Protein AF-A0A0C2G484-F1 (afdb_monomer_lite)

Sequence (551 aa):
MEQRLREIEAIVDGLDDLVSTGRNLVRYDMVQMRCRGDEKRQRCVFTLSDQLVLTSVRRKNPMKNSRLITQSADFLDSNRFKLIIKISLDDVEIAKDTLKVLQETEQTIDVAREDEKVIRKVIELANLIKGNKEKLMNVLEEMDSENTLRLRSLNEQMTSNPELTTVYLAVATVNGVETVPLEFGNAEKRAVWETAFREAKTALVNQQISAPPAQLKSVIAHQTRPGLQLCAATVVPGKRPDSAPYIWLCASDKFSGQVAVVSLENGDPCIESCAGIGNAAVTAVCTVPPPTSSGESSDSDDDSNSGQLSVWIGNDDGEVFVVNSTERVRTRARERVARLTYPVTAITAVAGYVFVATASTTSVQLLRFHTSAERSWELDSPTTISHSLTKPILAMCQVGRRLVLASGPQIHALDTEGSVWEAPVDVLTSTDSLSLMTSSGSVLFCCGKKSTNVQVVDVFSLKVFNHFGIAACVRNQLAGREDIIREHKMGCLRISCITVATSQLWIGTSAGFIITTPLHCAKTQPNPPLSGRVGFLRIRLLLWLEESEEL

Foldseek 3Di:
DQVVQVLVCVQEAPDPDRRDVPKDWLDKAWWWFQDDVRDTAIWMWTDMLWKIWIWHKDFPDPPDPDPDQDDDPCNSVGIGIYTDDMATLLQKDFPDPLVVVLVVLVVVLVVLVVVLVVLVVVLVVLVPDPDDSVVVNVVSVVVNVVSVVVNVVSQVCQQPPCSQFWTWMFGFALQGTDTTITGHRGNVSVSVVVVSSVVSVVSSLVCLVVPDPDDDDDDDPPPDDPQWAWEEKDWADDPDPQAFIKIWIWTGNQQWIKIWIWGCRVVDTDTPAMATDDRGAWAEKEWEFFADDPDDDDPDPDDDDRGFIWMWIFGQQQKIFIGTPPDRCHPPRPVDIAHDPGGWQYWYYAPRWIWTWGDDQADTWIWIWHADPSRHIDRHDTDTQDDPAGFGFQDWDYGNQWIWTWGFQWIWIARPVVRDIDDIDRQDPDRFTWHAWEDTRQWIWIFTPQFQKIFIAGPNVRDGDEMEGCLVVVLVVCVPPDPVLSCVQSVRWGFQEWYDDSQWIWTAIPSQKIKIFRNVCVNPPNYTDIDIDRHNDPYRDDDDDPDPDDD

Secondary structure (DSSP, 8-state):
-HHHHHHHHHHEET--S---TT--EEEEEEEEEE-TTS-EEEEEEEEESSEEEEEEEEES-TTS---S----TTHHHHEEEEEEEEEEGGGEEESS--HHHHHHHHHHHHHHHHHHHHHHHHHHHHHT--S--HHHHHHHHHHHHHHHHHHHHHHHHHHH-HHHHEEEEEEEETTEEEEEEEE-SSHHHHHHHHHHHHHHHHHHHHHHHHSPPPP------TTSPTT-EEEEEEEE--SSTTSPPEEEEEEE-SS-EEEEEEE-TTSS-EEEEEEEE-SS-EEEEEEEPPPP--S--------SSTT--EEEEEETTSEEEEEETTS-HHHHTTSSEEE-SS-EEEEEEETTEEEEEEE-SS-EEEEEE-B-TTS-B--SSPEEEP----S-EEEEEEETTEEEEEETTEEEEEETTTTEEPPPEE--SSS--EEEEEEETTEEEEEETT-SEEEEEETTT--EEEEEE-HHHHHHHTBTB-HHHHHHHHHT--EEEEEEETTEEEEEETTSEEEEEEHHHHHH-SS---EEEE----SS-----------

Structure (mmCIF, N/CA/C/O backbone):
data_AF-A0A0C2G484-F1
#
_entry.id   AF-A0A0C2G484-F1
#
loop_
_atom_site.group_PDB
_atom_site.id
_atom_site.type_symbol
_atom_site.label_atom_id
_atom_site.label_alt_id
_atom_site.label_comp_id
_atom_site.label_asym_id
_atom_site.label_entity_id
_atom_site.label_seq_id
_atom_site.pdbx_PDB_ins_code
_atom_site.Cartn_x
_atom_site.Cartn_y
_atom_site.Cartn_z
_atom_site.occupancy
_atom_site.B_iso_or_equiv
_atom_site.auth_seq_id
_atom_site.auth_comp_id
_atom_site.auth_asym_id
_atom_site.auth_atom_id
_atom_site.pdbx_PDB_model_num
ATOM 1 N N . MET A 1 1 ? -16.266 -24.105 8.647 1.00 61.00 1 MET A N 1
ATOM 2 C CA . MET A 1 1 ? -16.060 -22.639 8.578 1.00 61.00 1 MET A CA 1
ATOM 3 C C . MET A 1 1 ? -16.559 -22.074 7.258 1.00 61.00 1 MET A C 1
ATOM 5 O O . MET A 1 1 ? -17.353 -21.145 7.295 1.00 61.00 1 MET A O 1
ATOM 9 N N . GLU A 1 2 ? -16.217 -22.685 6.124 1.00 75.94 2 GLU A N 1
ATOM 10 C CA . GLU A 1 2 ? -16.677 -22.257 4.790 1.00 75.94 2 GLU A CA 1
ATOM 11 C C . GLU A 1 2 ? -18.200 -22.172 4.624 1.00 75.94 2 GLU A C 1
ATOM 13 O O . GLU A 1 2 ? -18.689 -21.266 3.959 1.00 75.94 2 GLU A O 1
ATOM 18 N N . GLN A 1 3 ? -18.970 -23.054 5.272 1.00 80.19 3 GLN A N 1
ATOM 19 C CA . GLN A 1 3 ? -20.437 -23.005 5.215 1.00 80.19 3 GLN A CA 1
ATOM 20 C C . GLN A 1 3 ? -21.000 -21.665 5.717 1.00 80.19 3 GLN A C 1
ATOM 22 O O . GLN A 1 3 ? -21.902 -21.113 5.099 1.00 80.19 3 GLN A O 1
ATOM 27 N N . ARG A 1 4 ? -20.421 -21.095 6.785 1.00 83.56 4 ARG A N 1
ATOM 28 C CA . ARG A 1 4 ? -20.828 -19.778 7.303 1.00 83.56 4 ARG A CA 1
ATOM 29 C C . ARG A 1 4 ? -20.470 -18.641 6.347 1.00 83.56 4 ARG A C 1
ATOM 31 O O . ARG A 1 4 ? -21.201 -17.662 6.287 1.00 83.56 4 ARG A O 1
ATOM 38 N N . LEU A 1 5 ? -19.368 -18.762 5.607 1.00 87.31 5 LEU A N 1
ATOM 39 C CA . LEU A 1 5 ? -19.002 -17.777 4.588 1.00 87.31 5 LEU A CA 1
ATOM 40 C C . LEU A 1 5 ? -19.972 -17.828 3.405 1.00 87.31 5 LEU A C 1
ATOM 42 O O . LEU A 1 5 ? -20.473 -16.783 3.012 1.00 87.31 5 LEU A O 1
ATOM 46 N N . ARG A 1 6 ? -20.329 -19.030 2.929 1.00 86.62 6 ARG A N 1
ATOM 47 C CA . ARG A 1 6 ? -21.353 -19.211 1.883 1.00 86.62 6 ARG A CA 1
ATOM 48 C C . ARG A 1 6 ? -22.713 -18.655 2.303 1.00 86.62 6 ARG A C 1
ATOM 50 O O . ARG A 1 6 ? -23.399 -18.039 1.499 1.00 86.62 6 ARG A O 1
ATOM 57 N N . GLU A 1 7 ? -23.101 -18.849 3.565 1.00 86.31 7 GLU A N 1
ATOM 58 C CA . GLU A 1 7 ? -24.323 -18.248 4.116 1.00 86.31 7 GLU A CA 1
ATOM 59 C C . GLU A 1 7 ? -24.280 -16.714 4.051 1.00 86.31 7 GLU A C 1
ATOM 61 O O . GLU A 1 7 ? -25.271 -16.102 3.665 1.00 86.31 7 GLU A O 1
ATOM 66 N N . ILE A 1 8 ? -23.146 -16.089 4.396 1.00 88.50 8 ILE A N 1
ATOM 67 C CA . ILE A 1 8 ? -22.985 -14.627 4.331 1.00 88.50 8 ILE A CA 1
ATOM 68 C C . ILE A 1 8 ? -23.018 -14.130 2.886 1.00 88.50 8 ILE A C 1
ATOM 70 O O . ILE A 1 8 ? -23.725 -13.173 2.583 1.00 88.50 8 ILE A O 1
ATOM 74 N N . GLU A 1 9 ? -22.285 -14.788 1.998 1.00 88.25 9 GLU A N 1
ATOM 75 C CA . GLU A 1 9 ? -22.254 -14.474 0.570 1.00 88.25 9 GLU A CA 1
ATOM 76 C C . GLU A 1 9 ? -23.665 -14.538 -0.039 1.00 88.25 9 GLU A C 1
ATOM 78 O O . GLU A 1 9 ? -24.093 -13.618 -0.725 1.00 88.25 9 GLU A O 1
ATOM 83 N N . ALA A 1 10 ? -24.471 -15.535 0.346 1.00 86.62 10 ALA A N 1
ATOM 84 C CA . ALA A 1 10 ? -25.850 -15.672 -0.121 1.00 86.62 10 ALA A CA 1
ATOM 85 C C . ALA A 1 10 ? -26.828 -14.600 0.412 1.00 86.62 10 ALA A C 1
ATOM 87 O O . ALA A 1 10 ? -27.863 -14.350 -0.212 1.00 86.62 10 ALA A O 1
ATOM 88 N N . ILE A 1 11 ? -26.565 -13.988 1.576 1.00 88.00 11 ILE A N 1
ATOM 89 C CA . ILE A 1 11 ? -27.460 -12.969 2.172 1.00 88.00 11 ILE A CA 1
ATOM 90 C C . ILE A 1 11 ? -27.044 -11.524 1.864 1.00 88.00 11 ILE A C 1
ATOM 92 O O . ILE A 1 11 ? -27.857 -10.612 2.076 1.00 88.00 11 ILE A O 1
ATOM 96 N N . VAL A 1 12 ? -25.802 -11.302 1.420 1.00 90.94 12 VAL A N 1
ATOM 97 C CA . VAL A 1 12 ? -25.264 -9.981 1.080 1.00 90.94 12 VAL A CA 1
ATOM 98 C C . VAL A 1 12 ? -25.291 -9.789 -0.432 1.00 90.94 12 VAL A C 1
ATOM 100 O O . VAL A 1 12 ? -24.460 -10.307 -1.162 1.00 90.94 12 VAL A O 1
ATOM 103 N N . ASP A 1 13 ? -26.228 -8.967 -0.895 1.00 88.25 13 ASP A N 1
ATOM 104 C CA . ASP A 1 13 ? -26.347 -8.598 -2.304 1.00 88.25 13 ASP A CA 1
ATOM 105 C C . ASP A 1 13 ? -25.100 -7.833 -2.789 1.00 88.25 13 ASP A C 1
ATOM 107 O O . ASP A 1 13 ? -24.722 -6.813 -2.191 1.00 88.25 13 ASP A O 1
ATOM 111 N N . GLY A 1 14 ? -24.482 -8.330 -3.864 1.00 84.94 14 GLY A N 1
ATOM 112 C CA . GLY A 1 14 ? -23.262 -7.797 -4.476 1.00 84.94 14 GLY A CA 1
ATOM 113 C C . GLY A 1 14 ? -21.954 -8.190 -3.784 1.00 84.94 14 GLY A C 1
ATOM 114 O O . GLY A 1 14 ? -20.946 -7.529 -4.023 1.00 84.94 14 GLY A O 1
ATOM 115 N N . LEU A 1 15 ? -21.965 -9.183 -2.886 1.00 87.44 15 LEU A N 1
ATOM 116 C CA . LEU A 1 15 ? -20.750 -9.743 -2.297 1.00 87.44 15 LEU A CA 1
ATOM 117 C C . LEU A 1 15 ? -20.359 -11.030 -3.020 1.00 87.44 15 LEU A C 1
ATOM 119 O O . LEU A 1 15 ? -21.058 -12.026 -2.893 1.00 87.44 15 LEU A O 1
ATOM 123 N N . ASP A 1 16 ? -19.206 -10.991 -3.679 1.00 83.88 16 ASP A N 1
ATOM 124 C CA . ASP A 1 16 ? -18.597 -12.139 -4.350 1.00 83.88 16 ASP A CA 1
ATOM 125 C C . ASP A 1 16 ? -17.192 -12.421 -3.776 1.00 83.88 16 ASP A C 1
ATOM 127 O O . ASP A 1 16 ? -16.576 -11.575 -3.094 1.00 83.88 16 ASP A O 1
ATOM 131 N N . ASP A 1 17 ? -16.680 -13.620 -4.048 1.00 81.50 17 ASP A N 1
ATOM 132 C CA . ASP A 1 17 ? -15.359 -14.120 -3.654 1.00 81.50 17 ASP A CA 1
ATOM 133 C C . ASP A 1 17 ? -15.098 -14.014 -2.142 1.00 81.50 17 ASP A C 1
ATOM 135 O O . ASP A 1 17 ? -14.041 -13.546 -1.685 1.00 81.50 17 ASP A O 1
ATOM 139 N N . LEU A 1 18 ? -16.096 -14.377 -1.327 1.00 84.56 18 LEU A N 1
ATOM 140 C CA . LEU A 1 18 ? -15.941 -14.413 0.127 1.00 84.56 18 LEU A CA 1
ATOM 141 C C . LEU A 1 18 ? -15.372 -15.750 0.607 1.00 84.56 18 LEU A C 1
ATOM 143 O O . LEU A 1 18 ? -14.625 -15.771 1.584 1.00 84.56 18 LEU A O 1
ATOM 147 N N . VAL A 1 19 ? -15.690 -16.866 -0.041 1.00 82.56 19 VAL A N 1
ATOM 148 C CA . VAL A 1 19 ? -15.201 -18.186 0.380 1.00 82.56 19 VAL A CA 1
ATOM 149 C C . VAL A 1 19 ? -13.751 -18.367 -0.067 1.00 82.56 19 VAL A C 1
ATOM 151 O O . VAL A 1 19 ? -13.460 -18.358 -1.254 1.00 82.56 19 VAL A O 1
ATOM 154 N N . SER A 1 20 ? -12.841 -18.534 0.893 1.00 79.88 20 SER A N 1
ATOM 155 C CA . SER A 1 20 ? -11.415 -18.783 0.653 1.00 79.88 20 SER A CA 1
ATOM 156 C C . SER A 1 20 ? -10.875 -19.735 1.713 1.00 79.88 20 SER A C 1
ATOM 158 O O . SER A 1 20 ? -11.332 -19.698 2.864 1.00 79.88 20 SER A O 1
ATOM 160 N N . THR A 1 21 ? -9.875 -20.543 1.356 1.00 70.75 21 THR A N 1
ATOM 161 C CA . THR A 1 21 ? -9.122 -21.344 2.326 1.00 70.75 21 THR A CA 1
ATOM 162 C C . THR A 1 21 ? -8.483 -20.408 3.360 1.00 70.75 21 THR A C 1
ATOM 164 O O . THR A 1 21 ? -8.001 -19.322 3.043 1.00 70.75 21 THR A O 1
ATOM 167 N N . GLY A 1 22 ? -8.598 -20.752 4.646 1.00 75.31 22 GLY A N 1
ATOM 168 C CA . GLY A 1 22 ? -8.073 -19.938 5.753 1.00 75.31 22 GLY A CA 1
ATOM 169 C C . GLY A 1 22 ? -8.883 -18.687 6.135 1.00 75.31 22 GLY A C 1
ATOM 170 O O . GLY A 1 22 ? -8.598 -18.091 7.175 1.00 75.31 22 GLY A O 1
ATOM 171 N N . ARG A 1 23 ? -9.920 -18.300 5.375 1.00 88.00 23 ARG A N 1
ATOM 172 C CA . ARG A 1 23 ? -10.814 -17.202 5.775 1.00 88.00 23 ARG A CA 1
ATOM 173 C C . ARG A 1 23 ? -11.871 -17.697 6.758 1.00 88.00 23 ARG A C 1
ATOM 175 O O . ARG A 1 23 ? -12.486 -18.748 6.573 1.00 88.00 23 ARG A O 1
ATOM 182 N N . ASN A 1 24 ? -12.146 -16.913 7.795 1.00 90.50 24 ASN A N 1
ATOM 183 C CA . ASN A 1 24 ? -13.259 -17.170 8.700 1.00 90.50 24 ASN A CA 1
ATOM 184 C C . ASN A 1 24 ? -13.926 -15.877 9.161 1.00 90.50 24 ASN A C 1
ATOM 186 O O . ASN A 1 24 ? -13.297 -14.830 9.283 1.00 90.50 24 ASN A O 1
ATOM 190 N N . LEU A 1 25 ? -15.225 -15.968 9.446 1.00 91.94 25 LEU A N 1
ATOM 191 C CA . LEU A 1 25 ? -15.947 -14.901 10.124 1.00 91.94 25 LEU A CA 1
ATOM 192 C C . LEU A 1 25 ? -15.499 -14.852 11.588 1.00 91.94 25 LEU A C 1
ATOM 194 O O . LEU A 1 25 ? -15.624 -15.850 12.300 1.00 91.94 25 LEU A O 1
ATOM 198 N N . VAL A 1 26 ? -15.020 -13.693 12.034 1.00 92.88 26 VAL A N 1
ATOM 199 C CA . VAL A 1 26 ? -14.702 -13.428 13.442 1.00 92.88 26 VAL A CA 1
ATOM 200 C C . VAL A 1 26 ? -15.969 -12.994 14.169 1.00 92.88 26 VAL A C 1
ATOM 202 O O . VAL A 1 26 ? -16.338 -13.578 15.185 1.00 92.88 26 VAL A O 1
ATOM 205 N N . ARG A 1 27 ? -16.657 -11.973 13.642 1.00 92.62 27 ARG A N 1
ATOM 206 C CA . ARG A 1 27 ? -17.871 -11.401 14.243 1.00 92.62 27 ARG A CA 1
ATOM 207 C C . ARG A 1 27 ? -18.618 -10.489 13.275 1.00 92.62 27 ARG A C 1
ATOM 209 O O . ARG A 1 27 ? -18.096 -10.124 12.225 1.00 92.62 27 ARG A O 1
ATOM 216 N N . TYR A 1 28 ? -19.823 -10.086 13.659 1.00 93.19 28 TYR A N 1
ATOM 217 C CA . TYR A 1 28 ? -20.554 -9.015 12.993 1.00 93.19 28 TYR A CA 1
ATOM 218 C C . TYR A 1 28 ? -21.202 -8.085 14.019 1.00 93.19 28 TYR A C 1
ATOM 220 O O . TYR A 1 28 ? -21.719 -8.538 15.042 1.00 93.19 28 TYR A O 1
ATOM 228 N N . ASP A 1 29 ? -21.209 -6.784 13.737 1.00 93.25 29 ASP A N 1
ATOM 229 C CA . ASP A 1 29 ? -21.687 -5.750 14.656 1.00 93.25 29 ASP A CA 1
ATOM 230 C C . ASP A 1 29 ? -22.574 -4.734 13.931 1.00 93.25 29 ASP A C 1
ATOM 232 O O . ASP A 1 29 ? -22.407 -4.452 12.741 1.00 93.25 29 ASP A O 1
ATOM 236 N N . MET A 1 30 ? -23.562 -4.203 14.653 1.00 91.88 30 MET A N 1
ATOM 237 C CA . MET A 1 30 ? -24.423 -3.127 14.165 1.00 91.88 30 MET A CA 1
ATOM 238 C C . MET A 1 30 ? -23.807 -1.780 14.523 1.00 91.88 30 MET A C 1
ATOM 240 O O . MET A 1 30 ? -23.589 -1.492 15.700 1.00 91.88 30 MET A O 1
ATOM 244 N N . VAL A 1 31 ? -23.603 -0.941 13.516 1.00 93.25 31 VAL A N 1
ATOM 245 C CA . VAL A 1 31 ? -22.992 0.382 13.654 1.00 93.25 31 VAL A CA 1
ATOM 246 C C . VAL A 1 31 ? -23.853 1.440 12.973 1.00 93.25 31 VAL A C 1
ATOM 248 O O . VAL A 1 31 ? -24.660 1.149 12.085 1.00 93.25 31 VAL A O 1
ATOM 251 N N . GLN A 1 32 ? -23.706 2.686 13.400 1.00 91.19 32 GLN A N 1
ATOM 252 C CA . GLN A 1 32 ? -24.234 3.845 12.699 1.00 91.19 32 GLN A CA 1
ATOM 253 C C . GLN A 1 32 ? -23.108 4.511 11.916 1.00 91.19 32 GLN A C 1
ATOM 255 O O . GLN A 1 32 ? -21.995 4.677 12.406 1.00 91.19 32 GLN A O 1
ATOM 260 N N . MET A 1 33 ? -23.413 4.883 10.677 1.00 89.25 33 MET A N 1
ATOM 261 C CA . MET A 1 33 ? -22.487 5.596 9.806 1.00 89.25 33 MET A CA 1
ATOM 262 C C . MET A 1 33 ? -23.198 6.796 9.192 1.00 89.25 33 MET A C 1
ATOM 264 O O . MET A 1 33 ? -24.372 6.705 8.810 1.00 89.25 33 MET A O 1
ATOM 268 N N . ARG A 1 34 ? -22.481 7.915 9.072 1.00 81.50 34 ARG A N 1
ATOM 269 C CA . ARG A 1 34 ? -22.964 9.086 8.332 1.00 81.50 34 ARG A CA 1
ATOM 270 C C . ARG A 1 34 ? -22.899 8.799 6.836 1.00 81.50 34 ARG A C 1
ATOM 272 O O . ARG A 1 34 ? -21.891 8.313 6.332 1.00 81.50 34 ARG A O 1
ATOM 279 N N . CYS A 1 35 ? -23.994 9.058 6.132 1.00 69.19 35 CYS A N 1
ATOM 280 C CA . CYS A 1 35 ? -24.079 8.916 4.678 1.00 69.19 35 CYS A CA 1
ATOM 281 C C . CYS A 1 35 ? -23.944 10.282 3.987 1.00 69.19 35 CYS A C 1
ATOM 283 O O . CYS A 1 35 ? -24.054 11.322 4.636 1.00 69.19 35 CYS A O 1
ATOM 285 N N . ARG A 1 36 ? -23.752 10.293 2.657 1.00 60.44 36 ARG A N 1
ATOM 286 C CA . ARG A 1 36 ? -23.825 11.526 1.848 1.00 60.44 36 ARG A CA 1
ATOM 287 C C . ARG A 1 36 ? -25.176 12.215 2.116 1.00 60.44 36 ARG A C 1
ATOM 289 O O . ARG A 1 36 ? -26.212 11.640 1.792 1.00 60.44 36 ARG A O 1
ATOM 296 N N . GLY A 1 37 ? -25.151 13.387 2.759 1.00 59.41 37 GLY A N 1
ATOM 297 C CA . GLY A 1 37 ? -26.342 14.097 3.259 1.00 59.41 37 GLY A CA 1
ATOM 298 C C . GLY A 1 37 ? -26.469 14.193 4.791 1.00 59.41 37 GLY A C 1
ATOM 299 O O . GLY A 1 37 ? -27.498 14.649 5.268 1.00 59.41 37 GLY A O 1
ATOM 300 N N . ASP A 1 38 ? -25.454 13.758 5.549 1.00 64.00 38 ASP A N 1
ATOM 301 C CA . ASP A 1 38 ? -25.339 13.847 7.023 1.00 64.00 38 ASP A CA 1
ATOM 302 C C . ASP A 1 38 ? -26.370 13.023 7.830 1.00 64.00 38 ASP A C 1
ATOM 304 O O . ASP A 1 38 ? -26.384 13.019 9.061 1.00 64.00 38 ASP A O 1
ATOM 308 N N . GLU A 1 39 ? -27.196 12.219 7.154 1.00 76.31 39 GLU A N 1
ATOM 309 C CA . GLU A 1 39 ? -28.075 11.252 7.812 1.00 76.31 39 GLU A CA 1
ATOM 310 C C . GLU A 1 39 ? -27.279 10.064 8.379 1.00 76.31 39 GLU A C 1
ATOM 312 O O . GLU A 1 39 ? -26.567 9.359 7.650 1.00 76.31 39 GLU A O 1
ATOM 317 N N . LYS A 1 40 ? -27.467 9.776 9.675 1.00 81.50 40 LYS A N 1
ATOM 318 C CA . LYS A 1 40 ? -26.996 8.531 10.296 1.00 81.50 40 LYS A CA 1
ATOM 319 C C . LYS A 1 40 ? -27.880 7.369 9.863 1.00 81.50 40 LYS A C 1
ATOM 321 O O . LYS A 1 40 ? -29.093 7.383 10.068 1.00 81.50 40 LYS A O 1
ATOM 326 N N . ARG A 1 41 ? -27.275 6.325 9.299 1.00 87.44 41 ARG A N 1
ATOM 327 C CA . ARG A 1 41 ? -27.989 5.097 8.932 1.00 87.44 41 ARG A CA 1
ATOM 328 C C . ARG A 1 41 ? -27.346 3.881 9.580 1.00 87.44 41 ARG A C 1
ATOM 330 O O . ARG A 1 41 ? -26.127 3.811 9.709 1.00 87.44 41 ARG A O 1
ATOM 337 N N . GLN A 1 42 ? -28.182 2.910 9.943 1.00 90.06 42 GLN A N 1
ATOM 338 C CA . GLN A 1 42 ? -27.724 1.626 10.465 1.00 90.06 42 GLN A CA 1
ATOM 339 C C . GLN A 1 42 ? -27.025 0.815 9.367 1.00 90.06 42 GLN A C 1
ATOM 341 O O . GLN A 1 42 ? -27.477 0.766 8.212 1.00 90.06 42 GLN A O 1
ATOM 346 N N . ARG A 1 43 ? -25.902 0.209 9.735 1.00 92.81 43 ARG A N 1
ATOM 347 C CA . ARG A 1 43 ? -25.016 -0.600 8.900 1.00 92.81 43 ARG A CA 1
ATOM 348 C C . ARG A 1 43 ? -24.551 -1.808 9.693 1.00 92.81 43 ARG A C 1
ATOM 350 O O . ARG A 1 43 ? -24.527 -1.769 10.919 1.00 92.81 43 ARG A O 1
ATOM 357 N N . CYS A 1 44 ? -24.175 -2.868 8.993 1.00 93.50 44 CYS A N 1
ATOM 358 C CA . CYS A 1 44 ? -23.549 -4.020 9.621 1.00 93.50 44 CYS A CA 1
ATOM 359 C C . CYS A 1 44 ? -22.117 -4.145 9.116 1.00 93.50 44 CYS A C 1
ATOM 361 O O . CYS A 1 44 ? -21.887 -4.131 7.903 1.00 93.50 44 CYS A O 1
ATOM 363 N N . VAL A 1 45 ? -21.182 -4.233 10.060 1.00 95.00 45 VAL A N 1
ATOM 364 C CA . VAL A 1 45 ? -19.787 -4.570 9.798 1.00 95.00 45 VAL A CA 1
ATOM 365 C C . VAL A 1 45 ? -19.601 -6.052 10.075 1.00 95.00 45 VAL A C 1
ATOM 367 O O . VAL A 1 45 ? -19.913 -6.517 11.167 1.00 95.00 45 VAL A O 1
ATOM 370 N N . PHE A 1 46 ? -19.117 -6.790 9.086 1.00 94.81 46 PHE A N 1
ATOM 371 C CA . PHE A 1 46 ? -18.638 -8.154 9.246 1.00 94.81 46 PHE A CA 1
ATOM 372 C C . PHE A 1 46 ? -17.114 -8.098 9.317 1.00 94.81 46 PHE A C 1
ATOM 374 O O . PHE A 1 46 ? -16.462 -7.628 8.383 1.00 94.81 46 PHE A O 1
ATOM 381 N N . THR A 1 47 ? -16.559 -8.556 10.433 1.00 95.50 47 THR A N 1
ATOM 382 C CA . THR A 1 47 ? -15.116 -8.696 10.625 1.00 95.50 47 THR A CA 1
ATOM 383 C C . THR A 1 47 ? -14.737 -10.135 10.311 1.00 95.50 47 THR A C 1
ATOM 385 O O . THR A 1 47 ? -15.197 -11.061 10.988 1.00 95.50 47 THR A O 1
ATOM 388 N N . LEU A 1 48 ? -13.924 -10.326 9.277 1.00 94.38 48 LEU A N 1
ATOM 389 C CA . LEU A 1 48 ? -13.329 -11.609 8.908 1.00 94.38 48 LEU A CA 1
ATOM 390 C C . LEU A 1 48 ? -11.866 -11.654 9.374 1.00 94.38 48 LEU A C 1
ATOM 392 O O . LEU A 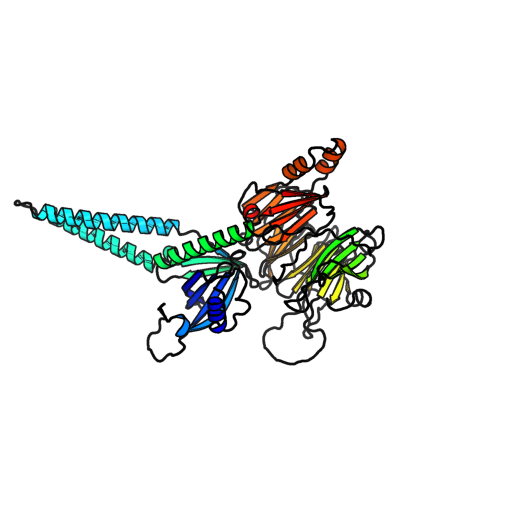1 48 ? -11.358 -10.676 9.923 1.00 94.38 48 LEU A O 1
ATOM 396 N N . SER A 1 49 ? -11.198 -12.792 9.196 1.00 92.06 49 SER A N 1
ATOM 397 C CA . SER A 1 49 ? -9.791 -12.968 9.583 1.00 92.06 49 SER A CA 1
ATOM 398 C C . SER A 1 49 ? -8.804 -12.135 8.768 1.00 92.06 49 SER A C 1
ATOM 400 O O . SER A 1 49 ? -7.731 -11.823 9.271 1.00 92.06 49 SER A O 1
ATOM 402 N N . ASP A 1 50 ? -9.161 -11.756 7.542 1.00 89.12 50 ASP A N 1
ATOM 403 C CA . ASP A 1 50 ? -8.311 -11.021 6.601 1.00 89.12 50 ASP A CA 1
ATOM 404 C C . ASP A 1 50 ? -8.975 -9.751 6.036 1.00 89.12 50 ASP A C 1
ATOM 406 O O . ASP A 1 50 ? -8.291 -8.925 5.435 1.00 89.12 50 ASP A O 1
ATOM 410 N N . GLN A 1 51 ? -10.291 -9.566 6.209 1.00 92.44 51 GLN A N 1
ATOM 411 C CA . GLN A 1 51 ? -11.058 -8.485 5.571 1.00 92.44 51 GLN A CA 1
ATOM 412 C C . GLN A 1 51 ? -12.176 -7.913 6.462 1.00 92.44 51 GLN A C 1
ATOM 414 O O . GLN A 1 51 ? -12.701 -8.575 7.358 1.00 92.44 51 GLN A O 1
ATOM 419 N N . LEU A 1 52 ? -12.593 -6.679 6.170 1.00 93.75 52 LEU A N 1
ATOM 420 C CA . LEU A 1 52 ? -13.826 -6.063 6.658 1.00 93.75 52 LEU A CA 1
ATOM 421 C C . LEU A 1 52 ? -14.839 -5.938 5.522 1.00 93.75 52 LEU A C 1
ATOM 423 O O . LEU A 1 52 ? -14.525 -5.440 4.441 1.00 93.75 52 LEU A O 1
ATOM 427 N N . VAL A 1 53 ? -16.084 -6.319 5.798 1.00 93.50 53 VAL A N 1
ATOM 428 C CA . VAL A 1 53 ? -17.208 -6.148 4.874 1.00 93.50 53 VAL A CA 1
ATOM 429 C C . VAL A 1 53 ? -18.259 -5.256 5.524 1.00 93.50 53 VAL A C 1
ATOM 431 O O . VAL A 1 53 ? -18.865 -5.608 6.536 1.00 93.50 53 VAL A O 1
ATOM 434 N N . LEU A 1 54 ? -18.484 -4.081 4.940 1.00 92.56 54 LEU A N 1
ATOM 435 C CA . LEU A 1 54 ? -19.495 -3.125 5.382 1.00 92.56 54 LEU A CA 1
ATOM 436 C C . LEU A 1 54 ? -20.723 -3.207 4.483 1.00 92.56 54 LEU A C 1
ATOM 438 O O . LEU A 1 54 ? -20.636 -3.139 3.255 1.00 92.56 54 LEU A O 1
ATOM 442 N N . THR A 1 55 ? -21.889 -3.309 5.112 1.00 93.69 55 THR A N 1
ATOM 443 C CA . THR A 1 55 ? -23.159 -3.532 4.419 1.00 93.69 55 THR A CA 1
ATOM 444 C C . THR A 1 55 ? -24.250 -2.585 4.896 1.00 93.69 55 THR A C 1
ATOM 446 O O . THR A 1 55 ? -24.301 -2.159 6.056 1.00 93.69 55 THR A O 1
ATOM 449 N N . SER A 1 56 ? -25.178 -2.266 3.995 1.00 91.44 56 SER A N 1
ATOM 450 C CA . SER A 1 56 ? -26.472 -1.717 4.391 1.00 91.44 56 SER A CA 1
ATOM 451 C C . SER A 1 56 ? -27.347 -2.823 4.970 1.00 91.44 56 SER A C 1
ATOM 453 O O . SER A 1 56 ? -27.231 -3.969 4.550 1.00 91.44 56 SER A O 1
ATOM 455 N N . VAL A 1 57 ? -28.236 -2.479 5.901 1.00 89.81 57 VAL A N 1
ATOM 456 C CA . VAL A 1 57 ? -29.147 -3.441 6.534 1.00 89.81 57 VAL A CA 1
ATOM 457 C C . VAL A 1 57 ? -30.581 -2.990 6.312 1.00 89.81 57 VAL A C 1
ATOM 459 O O . VAL A 1 57 ? -30.923 -1.834 6.577 1.00 89.81 57 VAL A O 1
ATOM 462 N N . ARG A 1 58 ? -31.433 -3.897 5.831 1.00 85.44 58 ARG A N 1
ATOM 463 C CA . ARG A 1 58 ? -32.882 -3.687 5.702 1.00 85.44 58 ARG A CA 1
ATOM 464 C C . ARG A 1 58 ? -33.631 -4.929 6.176 1.00 85.44 58 ARG A C 1
ATOM 466 O O . ARG A 1 58 ? -33.202 -6.043 5.903 1.00 85.44 58 ARG A O 1
ATOM 473 N N . ARG A 1 59 ? -34.777 -4.771 6.841 1.00 81.44 59 ARG A N 1
ATOM 474 C CA . ARG A 1 59 ? -35.613 -5.924 7.229 1.00 81.44 59 ARG A CA 1
ATOM 475 C C . ARG A 1 59 ? -36.251 -6.578 6.004 1.00 81.44 59 ARG A C 1
ATOM 477 O O . ARG A 1 59 ? -36.739 -5.873 5.125 1.00 81.44 59 ARG A O 1
ATOM 484 N N . LYS A 1 60 ? -36.328 -7.916 5.993 1.00 80.88 60 LYS A N 1
ATOM 485 C CA . LYS A 1 60 ? -37.074 -8.677 4.970 1.00 80.88 60 LYS A CA 1
ATOM 486 C C . LYS A 1 60 ? -38.581 -8.408 5.032 1.00 80.88 60 LYS A C 1
ATOM 488 O O . LYS A 1 60 ? -39.231 -8.430 3.994 1.00 80.88 60 LYS A O 1
ATOM 493 N N . ASN A 1 61 ? -39.125 -8.143 6.226 1.00 73.31 61 ASN A N 1
ATOM 494 C CA . ASN A 1 61 ? -40.559 -7.940 6.431 1.00 73.31 61 ASN A CA 1
ATOM 495 C C . ASN A 1 61 ? -40.847 -6.675 7.282 1.00 73.31 61 ASN A C 1
ATOM 497 O O . ASN A 1 61 ? -40.567 -6.672 8.485 1.00 73.31 61 ASN A O 1
ATOM 501 N N . PRO A 1 62 ? -41.374 -5.582 6.695 1.00 63.53 62 PRO A N 1
ATOM 502 C CA . PRO A 1 62 ? -41.537 -4.294 7.378 1.00 63.53 62 PRO A CA 1
ATOM 503 C C . PRO A 1 62 ? -42.776 -4.186 8.292 1.00 63.53 62 PRO A C 1
ATOM 505 O O . PRO A 1 62 ? -42.973 -3.142 8.904 1.00 63.53 62 PRO A O 1
ATOM 508 N N . MET A 1 63 ? -43.590 -5.241 8.448 1.00 56.88 63 MET A N 1
ATOM 509 C CA . MET A 1 63 ? -44.860 -5.207 9.207 1.00 56.88 63 MET A CA 1
ATOM 510 C C . MET A 1 63 ? -44.742 -4.880 10.715 1.00 56.88 63 MET A C 1
ATOM 512 O O . MET A 1 63 ? -45.755 -4.624 11.361 1.00 56.88 63 MET A O 1
ATOM 516 N N . LYS A 1 64 ? -43.537 -4.856 11.306 1.00 56.25 64 LYS A N 1
ATOM 517 C CA . LYS A 1 64 ? -43.321 -4.408 12.696 1.00 56.25 64 LYS A CA 1
ATOM 518 C C . LYS A 1 64 ? -42.842 -2.950 12.715 1.00 56.25 64 LYS A C 1
ATOM 520 O O . LYS A 1 64 ? -41.712 -2.680 12.317 1.00 56.25 64 LYS A O 1
ATOM 525 N N . ASN A 1 65 ? -43.661 -2.054 13.279 1.00 46.53 65 ASN A N 1
ATOM 526 C CA . ASN A 1 65 ? -43.484 -0.592 13.437 1.00 46.53 65 ASN A CA 1
ATOM 527 C C . ASN A 1 65 ? -42.196 -0.094 14.147 1.00 46.53 65 ASN A C 1
ATOM 529 O O . ASN A 1 65 ? -42.085 1.089 14.467 1.00 46.53 65 ASN A O 1
ATOM 533 N N . SER A 1 66 ? -41.204 -0.945 14.412 1.00 51.66 66 SER A N 1
ATOM 534 C CA . SER A 1 66 ? -39.937 -0.508 15.006 1.00 51.66 66 SER A CA 1
ATOM 535 C C . SER A 1 66 ? -38.987 0.006 13.922 1.00 51.66 66 SER A C 1
ATOM 537 O O . SER A 1 66 ? -38.509 -0.780 13.102 1.00 51.66 66 SER A O 1
ATOM 539 N N . ARG A 1 67 ? -38.688 1.314 13.946 1.00 55.84 67 ARG A N 1
ATOM 540 C CA . ARG A 1 67 ? -37.722 1.975 13.044 1.00 55.84 67 ARG A CA 1
ATOM 541 C C . ARG A 1 67 ? -36.268 1.522 13.256 1.00 55.84 67 ARG A C 1
ATOM 543 O O . ARG A 1 67 ? -35.442 1.775 12.390 1.00 55.84 67 ARG A O 1
ATOM 550 N N . LEU A 1 68 ? -35.953 0.871 14.381 1.00 61.47 68 LEU A N 1
ATOM 551 C CA . LEU A 1 68 ? -34.589 0.495 14.767 1.00 61.47 68 LEU A CA 1
ATOM 552 C C . LEU A 1 68 ? -34.390 -1.023 14.676 1.00 61.47 68 LEU A C 1
ATOM 554 O O . LEU A 1 68 ? -35.164 -1.802 15.238 1.00 61.47 68 LEU A O 1
ATOM 558 N N . ILE A 1 69 ? -33.342 -1.446 13.968 1.00 68.44 69 ILE A N 1
ATOM 559 C CA . ILE A 1 69 ? -32.898 -2.839 13.896 1.00 68.44 69 ILE A CA 1
ATOM 560 C C . ILE A 1 69 ? -31.918 -3.089 15.046 1.00 68.44 69 ILE A C 1
ATOM 562 O O . ILE A 1 69 ? -30.933 -2.367 15.199 1.00 68.44 69 ILE A O 1
ATOM 566 N N . THR A 1 70 ? -32.195 -4.105 15.857 1.00 71.56 70 THR A N 1
ATOM 567 C CA . THR A 1 70 ? -31.335 -4.577 16.947 1.00 71.56 70 THR A CA 1
ATOM 568 C C . THR A 1 70 ? -30.761 -5.946 16.591 1.00 71.56 70 THR A C 1
ATOM 570 O O . THR A 1 70 ? -31.405 -6.724 15.887 1.00 71.56 70 THR A O 1
ATOM 573 N N . GLN A 1 71 ? -29.545 -6.240 17.055 1.00 73.50 71 GLN A N 1
ATOM 574 C CA . GLN A 1 71 ? -28.977 -7.583 16.927 1.00 73.50 71 GLN A CA 1
ATOM 575 C C . GLN A 1 71 ? -29.746 -8.571 17.814 1.00 73.50 71 GLN A C 1
ATOM 577 O O . GLN A 1 71 ? -30.025 -8.283 18.977 1.00 73.50 71 GLN A O 1
ATOM 582 N N . SER A 1 72 ? -30.088 -9.720 17.240 1.00 76.31 72 SER A N 1
ATOM 583 C CA . SER A 1 72 ? -30.817 -10.842 17.842 1.00 76.31 72 SER A CA 1
ATOM 584 C C . SER A 1 72 ? -30.266 -12.160 17.290 1.00 76.31 72 SER A C 1
ATOM 586 O O . SER A 1 72 ? -29.540 -12.138 16.300 1.00 76.31 72 SER A O 1
ATOM 588 N N . ALA A 1 73 ? -30.634 -13.305 17.872 1.00 72.81 73 ALA A N 1
ATOM 589 C CA . ALA A 1 73 ? -30.181 -14.617 17.387 1.00 72.81 73 ALA A CA 1
ATOM 590 C C . ALA A 1 73 ? -30.499 -14.841 15.891 1.00 72.81 73 ALA A C 1
ATOM 592 O O . ALA A 1 73 ? -29.613 -15.206 15.127 1.00 72.81 73 ALA A O 1
ATOM 593 N N . ASP A 1 74 ? -31.707 -14.470 15.450 1.00 77.69 74 ASP A N 1
ATOM 594 C CA . ASP A 1 74 ? -32.164 -14.633 14.055 1.00 77.69 74 ASP A CA 1
ATOM 595 C C . ASP A 1 74 ? -31.847 -13.412 13.169 1.00 77.69 74 ASP A C 1
ATOM 597 O O . ASP A 1 74 ? -32.565 -13.095 12.212 1.00 77.69 74 ASP A O 1
ATOM 601 N N . PHE A 1 75 ? -30.826 -12.630 13.535 1.00 84.75 75 PHE A N 1
ATOM 602 C CA . PHE A 1 75 ? -30.546 -11.342 12.901 1.00 84.75 75 PHE A CA 1
ATOM 603 C C . PHE A 1 75 ? -30.216 -11.475 11.410 1.00 84.75 75 PHE A C 1
ATOM 605 O O . PHE A 1 75 ? -30.740 -10.700 10.607 1.00 84.75 75 PHE A O 1
ATOM 612 N N . LEU A 1 76 ? -29.388 -12.450 11.030 1.00 84.00 76 LEU A N 1
ATOM 613 C CA . LEU A 1 76 ? -29.019 -12.674 9.628 1.00 84.00 76 LEU A CA 1
ATOM 614 C C . LEU A 1 76 ? -30.223 -13.158 8.804 1.00 84.00 76 LEU A C 1
ATOM 616 O O . LEU A 1 76 ? -30.451 -12.679 7.694 1.00 84.00 76 LEU A O 1
ATOM 620 N N . ASP A 1 77 ? -31.069 -14.009 9.385 1.00 83.75 77 ASP A N 1
ATOM 621 C CA . ASP A 1 77 ? -32.248 -14.554 8.707 1.00 83.75 77 ASP A CA 1
ATOM 622 C C . ASP A 1 77 ? -33.348 -13.510 8.503 1.00 83.75 77 ASP A C 1
ATOM 624 O O . ASP A 1 77 ? -34.041 -13.523 7.482 1.00 83.75 77 ASP A O 1
ATOM 628 N N . SER A 1 78 ? -33.474 -12.558 9.428 1.00 83.69 78 SER A N 1
ATOM 629 C CA . SER A 1 78 ? -34.528 -11.536 9.429 1.00 83.69 78 SER A CA 1
ATOM 630 C C . SER A 1 78 ? -34.238 -10.325 8.530 1.00 83.69 78 SER A C 1
ATOM 632 O O . SER A 1 78 ? -35.143 -9.526 8.245 1.00 83.69 78 SER A O 1
ATOM 634 N N . ASN A 1 79 ? -32.994 -10.155 8.079 1.00 87.81 79 ASN A N 1
ATOM 635 C CA . ASN A 1 79 ? -32.540 -8.967 7.356 1.00 87.81 79 ASN A CA 1
ATOM 636 C C . ASN A 1 79 ? -31.935 -9.321 5.990 1.00 87.81 79 ASN A C 1
ATOM 638 O O . ASN A 1 79 ? -31.491 -10.438 5.751 1.00 87.81 79 ASN A O 1
ATOM 642 N N . ARG A 1 80 ? -31.971 -8.362 5.064 1.00 86.06 80 ARG A N 1
ATOM 643 C CA . ARG A 1 80 ? -31.209 -8.375 3.813 1.00 86.06 80 ARG A CA 1
ATOM 644 C C . ARG A 1 80 ? -30.084 -7.369 3.917 1.00 86.06 80 ARG A C 1
ATOM 646 O O . ARG A 1 80 ? -30.273 -6.277 4.469 1.00 86.06 80 ARG A O 1
ATOM 653 N N . PHE A 1 81 ? -28.961 -7.734 3.326 1.00 92.69 81 PHE A N 1
ATOM 654 C CA . PHE A 1 81 ? -27.764 -6.925 3.311 1.00 92.69 81 PHE A CA 1
ATOM 655 C C . PHE A 1 81 ? -27.434 -6.554 1.873 1.00 92.69 81 PHE A C 1
ATOM 657 O O . PHE A 1 81 ? -27.692 -7.326 0.957 1.00 92.69 81 PHE A O 1
ATOM 664 N N . LYS A 1 82 ? -26.893 -5.355 1.679 1.00 92.31 82 LYS A N 1
ATOM 665 C CA . LYS A 1 82 ? -26.317 -4.945 0.394 1.00 92.31 82 LYS A CA 1
ATOM 666 C C . LYS A 1 82 ? -24.904 -4.464 0.640 1.00 92.31 82 LYS A C 1
ATOM 668 O O . LYS A 1 82 ? -24.725 -3.633 1.541 1.00 92.31 82 LYS A O 1
ATOM 673 N N . LEU A 1 83 ? -23.946 -4.975 -0.125 1.00 91.50 83 LEU A N 1
ATOM 674 C CA . LEU A 1 83 ? -22.549 -4.587 -0.017 1.00 91.50 83 LEU A CA 1
ATOM 675 C C . LEU A 1 83 ? -22.398 -3.076 -0.230 1.00 91.50 83 LEU A C 1
ATOM 677 O O . LEU A 1 83 ? -23.021 -2.485 -1.114 1.00 91.50 83 LEU A O 1
ATOM 681 N N . ILE A 1 84 ? -21.594 -2.447 0.624 1.00 89.06 84 ILE A N 1
ATOM 682 C CA . ILE A 1 84 ? -21.163 -1.056 0.463 1.00 89.06 84 ILE A CA 1
ATOM 683 C C . ILE A 1 84 ? -19.682 -1.032 0.127 1.00 89.06 84 ILE A C 1
ATOM 685 O O . ILE A 1 84 ? -19.294 -0.406 -0.853 1.00 89.06 84 ILE A O 1
ATOM 689 N N . ILE A 1 85 ? -18.864 -1.696 0.947 1.00 87.00 85 ILE A N 1
ATOM 690 C CA . ILE A 1 85 ? -17.419 -1.737 0.751 1.00 87.00 85 ILE A CA 1
ATOM 691 C C . ILE A 1 85 ? -16.831 -3.021 1.352 1.00 87.00 85 ILE A C 1
ATOM 693 O O . ILE A 1 85 ? -17.269 -3.479 2.410 1.00 87.00 85 ILE A O 1
ATOM 697 N N . LYS A 1 86 ? -15.858 -3.600 0.645 1.00 89.50 86 LYS A N 1
ATOM 698 C CA . LYS A 1 86 ? -15.038 -4.758 1.033 1.00 89.50 86 LYS A CA 1
ATOM 699 C C . LYS A 1 86 ? -13.596 -4.263 1.114 1.00 89.50 86 LYS A C 1
ATOM 701 O O . LYS A 1 86 ? -13.136 -3.614 0.177 1.00 89.50 86 LYS A O 1
ATOM 706 N N . ILE A 1 87 ? -12.924 -4.487 2.240 1.00 89.62 87 ILE A N 1
ATOM 707 C CA . ILE A 1 87 ? -11.615 -3.890 2.530 1.00 89.62 87 ILE A CA 1
ATOM 708 C C . ILE A 1 87 ? -10.693 -4.944 3.144 1.00 89.62 87 ILE A C 1
ATOM 710 O O . ILE A 1 87 ? -11.112 -5.646 4.060 1.00 89.62 87 ILE A O 1
ATOM 714 N N . SER A 1 88 ? -9.440 -5.035 2.692 1.00 88.06 88 SER A N 1
ATOM 715 C CA . SER A 1 88 ? -8.425 -5.861 3.357 1.00 88.06 88 SER A CA 1
ATOM 716 C C . SER A 1 88 ? -8.062 -5.297 4.731 1.00 88.06 88 SER A C 1
ATOM 718 O O . SER A 1 88 ? -7.944 -4.085 4.895 1.00 88.06 88 SER A O 1
ATOM 720 N N . LEU A 1 89 ? -7.827 -6.155 5.725 1.00 89.62 89 LEU A N 1
ATOM 721 C CA . LEU A 1 89 ? -7.310 -5.718 7.026 1.00 89.62 89 LEU A CA 1
ATOM 722 C C . LEU A 1 89 ? -5.916 -5.078 6.920 1.00 89.62 89 LEU A C 1
ATOM 724 O O . LEU A 1 89 ? -5.567 -4.273 7.785 1.00 89.62 89 LEU A O 1
ATOM 728 N N . ASP A 1 90 ? -5.152 -5.376 5.863 1.00 84.75 90 ASP A N 1
ATOM 729 C CA . ASP A 1 90 ? -3.873 -4.712 5.565 1.00 84.75 90 ASP A CA 1
ATOM 730 C C . ASP A 1 90 ? -4.042 -3.242 5.123 1.00 84.75 90 ASP A C 1
ATOM 732 O O . ASP A 1 90 ? -3.101 -2.448 5.238 1.00 84.75 90 ASP A O 1
ATOM 736 N N . ASP A 1 91 ? -5.242 -2.868 4.667 1.00 85.44 91 ASP A N 1
ATOM 737 C CA . ASP A 1 91 ? -5.577 -1.545 4.124 1.00 85.44 91 ASP A CA 1
ATOM 738 C C . ASP A 1 91 ? -6.322 -0.646 5.131 1.00 85.44 91 ASP A C 1
ATOM 740 O O . ASP A 1 91 ? -6.722 0.472 4.795 1.00 85.44 91 ASP A O 1
ATOM 744 N N . VAL A 1 92 ? -6.537 -1.120 6.364 1.00 89.50 92 VAL A N 1
ATOM 745 C CA . VAL A 1 92 ? -7.318 -0.422 7.401 1.00 89.50 92 VAL A CA 1
ATOM 746 C C . VAL A 1 92 ? -6.464 -0.172 8.628 1.00 89.50 92 VAL A C 1
ATOM 748 O O . VAL A 1 92 ? -5.911 -1.112 9.175 1.00 89.50 92 VAL A O 1
ATOM 751 N N . GLU A 1 93 ? -6.428 1.051 9.148 1.00 88.38 93 GLU A N 1
ATOM 752 C CA . GLU A 1 93 ? -5.824 1.386 10.444 1.00 88.38 93 GLU A CA 1
ATOM 753 C C . GLU A 1 93 ? -6.803 2.145 11.345 1.00 88.38 93 GLU A C 1
ATOM 755 O O . GLU A 1 93 ? -7.729 2.801 10.872 1.00 88.38 93 GLU A O 1
ATOM 760 N N . ILE A 1 94 ? -6.607 2.085 12.664 1.00 90.38 94 ILE A N 1
ATOM 761 C CA . ILE A 1 94 ? -7.360 2.937 13.596 1.00 90.38 94 ILE A CA 1
ATOM 762 C C . ILE A 1 94 ? -6.708 4.325 13.586 1.00 90.38 94 ILE A C 1
ATOM 764 O O . ILE A 1 94 ? -5.571 4.484 14.018 1.00 90.38 94 ILE A O 1
ATOM 768 N N . ALA A 1 95 ? -7.433 5.335 13.104 1.00 84.81 95 ALA A N 1
ATOM 769 C CA . ALA A 1 95 ? -6.911 6.687 12.893 1.00 84.81 95 ALA A CA 1
ATOM 770 C C . ALA A 1 95 ? -6.596 7.430 14.203 1.00 84.81 95 ALA A C 1
ATOM 772 O O . ALA A 1 95 ? -5.681 8.251 14.251 1.00 84.81 95 ALA A O 1
ATOM 773 N N . LYS A 1 96 ? -7.368 7.169 15.266 1.00 82.88 96 LYS A N 1
ATOM 774 C CA . LYS A 1 96 ? -7.184 7.768 16.595 1.00 82.88 96 LYS A CA 1
ATOM 775 C C . LYS A 1 96 ? -7.371 6.701 17.665 1.00 82.88 96 LYS A C 1
ATOM 777 O O . LYS A 1 96 ? -8.457 6.139 17.793 1.00 82.88 96 LYS A O 1
ATOM 782 N N . ASP A 1 97 ? -6.330 6.462 18.455 1.00 80.19 97 ASP A N 1
ATOM 783 C CA . ASP A 1 97 ? -6.418 5.580 19.616 1.00 80.19 97 ASP A CA 1
ATOM 784 C C . ASP A 1 97 ? -7.079 6.320 20.790 1.00 80.19 97 ASP A C 1
ATOM 786 O O . ASP A 1 97 ? -6.429 7.059 21.529 1.00 80.19 97 ASP A O 1
ATOM 790 N N . THR A 1 98 ? -8.398 6.161 20.933 1.00 84.00 98 THR A N 1
ATOM 791 C CA . THR A 1 98 ? -9.158 6.644 22.102 1.00 84.00 98 THR A CA 1
ATOM 792 C C . THR A 1 98 ? -9.475 5.534 23.103 1.00 84.00 98 THR A C 1
ATOM 794 O O . THR A 1 98 ? -10.228 5.766 24.047 1.00 84.00 98 THR A O 1
ATOM 797 N N . LEU A 1 99 ? -8.884 4.340 22.949 1.00 82.25 99 LEU A N 1
ATOM 798 C CA . LEU A 1 99 ? -9.118 3.220 23.862 1.00 82.25 99 LEU A CA 1
ATOM 799 C C . LEU A 1 99 ? -8.649 3.557 25.285 1.00 82.25 99 LEU A C 1
ATOM 801 O O . LEU A 1 99 ? -9.322 3.212 26.248 1.00 82.25 99 LEU A O 1
ATOM 805 N N . LYS A 1 100 ? -7.538 4.293 25.421 1.00 86.00 100 LYS A N 1
ATOM 806 C CA . LYS A 1 100 ? -7.041 4.754 26.730 1.00 86.00 100 LYS A CA 1
ATOM 807 C C . LYS A 1 100 ? -8.054 5.636 27.462 1.00 86.00 100 LYS A C 1
ATOM 809 O O . LYS A 1 100 ? -8.290 5.432 28.643 1.00 86.00 100 LYS A O 1
ATOM 814 N N . VAL A 1 101 ? -8.699 6.557 26.742 1.00 88.31 101 VAL A N 1
ATOM 815 C CA . VAL A 1 101 ? -9.737 7.443 27.303 1.00 88.31 101 VAL A CA 1
ATOM 816 C C . VAL A 1 101 ? -10.936 6.624 27.794 1.00 88.31 101 VAL A C 1
ATOM 818 O O . VAL A 1 101 ? -11.507 6.904 28.847 1.00 88.31 101 VAL A O 1
ATOM 821 N N . LEU A 1 102 ? -11.297 5.576 27.050 1.00 88.44 102 LEU A N 1
ATOM 822 C CA . LEU A 1 102 ? -12.342 4.635 27.444 1.00 88.44 102 LEU A CA 1
ATOM 823 C C . LEU A 1 102 ? -11.961 3.847 28.701 1.00 88.44 102 LEU A C 1
ATOM 825 O O . LEU A 1 102 ? -12.752 3.814 29.638 1.00 88.44 102 LEU A O 1
ATOM 829 N N . GLN A 1 103 ? -10.741 3.313 28.768 1.00 89.44 103 GLN A N 1
ATOM 830 C CA . GLN A 1 103 ? -10.239 2.588 29.941 1.00 89.44 103 GLN A CA 1
ATOM 831 C C . GLN A 1 103 ? -10.184 3.471 31.199 1.00 89.44 103 GLN A C 1
ATOM 833 O O . GLN A 1 103 ? -10.584 3.035 32.275 1.00 89.44 103 GLN A O 1
ATOM 838 N N . GLU A 1 104 ? -9.740 4.725 31.077 1.00 90.94 104 GLU A N 1
ATOM 839 C CA . GLU A 1 104 ? -9.736 5.696 32.183 1.00 90.94 104 GLU A CA 1
ATOM 840 C C . GLU A 1 104 ? -11.161 6.014 32.674 1.00 90.94 104 GLU A C 1
ATOM 842 O O . GLU A 1 104 ? -11.408 6.139 33.879 1.00 90.94 104 GLU A O 1
ATOM 847 N N . THR A 1 105 ? -12.121 6.105 31.749 1.00 90.75 105 THR A N 1
ATOM 848 C CA . THR A 1 105 ? -13.534 6.341 32.080 1.00 90.75 105 THR A CA 1
ATOM 849 C C . THR A 1 105 ? -14.142 5.133 32.798 1.00 90.75 105 THR A C 1
ATOM 851 O O . THR A 1 105 ? -14.788 5.305 33.831 1.00 90.75 105 THR A O 1
ATOM 854 N N . GLU A 1 106 ? -13.889 3.914 32.310 1.00 91.56 106 GLU A N 1
ATOM 855 C CA . GLU A 1 106 ? -14.310 2.662 32.957 1.00 91.56 106 GLU A CA 1
ATOM 856 C C . GLU A 1 106 ? -13.731 2.541 34.370 1.00 91.56 106 GLU A C 1
ATOM 858 O O . GLU A 1 106 ? -14.471 2.297 35.323 1.00 91.56 106 GLU A O 1
ATOM 863 N N . GLN A 1 107 ? -12.437 2.829 34.539 1.00 93.31 107 GLN A N 1
ATOM 864 C CA . GLN A 1 107 ? -11.797 2.827 35.853 1.00 93.31 107 GLN A CA 1
ATOM 865 C C . GLN A 1 107 ? -12.437 3.849 36.803 1.00 93.31 107 GLN A C 1
ATOM 867 O O . GLN A 1 107 ? -12.639 3.566 37.984 1.00 93.31 107 GLN A O 1
ATOM 872 N N . THR A 1 108 ? -12.795 5.032 36.300 1.00 93.44 108 THR A N 1
ATOM 873 C CA . THR A 1 108 ? -13.475 6.061 37.101 1.00 93.44 108 THR A CA 1
ATOM 874 C C . THR A 1 108 ? -14.882 5.620 37.521 1.00 93.44 108 THR A C 1
ATOM 876 O O . THR A 1 108 ? -15.308 5.917 38.639 1.00 93.44 108 THR A O 1
ATOM 879 N N . ILE A 1 109 ? -15.599 4.894 36.657 1.00 93.50 109 ILE A N 1
ATOM 880 C CA . ILE A 1 109 ? -16.903 4.297 36.981 1.00 93.50 109 ILE A CA 1
ATOM 881 C C . ILE A 1 109 ? -16.752 3.246 38.081 1.00 93.50 109 ILE A C 1
ATOM 883 O O . ILE A 1 109 ? -17.536 3.253 39.028 1.00 93.50 109 ILE A O 1
ATOM 887 N N . ASP A 1 110 ? -15.753 2.371 37.985 1.00 94.50 110 ASP A N 1
ATOM 888 C CA . ASP A 1 110 ? -15.524 1.327 38.985 1.00 94.50 110 ASP A CA 1
ATOM 889 C C . ASP A 1 110 ? -15.176 1.913 40.356 1.00 94.50 110 ASP A C 1
ATOM 891 O O . ASP A 1 110 ? -15.737 1.478 41.362 1.00 94.50 110 ASP A O 1
ATOM 895 N N . VAL A 1 111 ? -14.348 2.963 40.405 1.00 95.62 111 VAL A N 1
ATOM 896 C CA . VAL A 1 111 ? -14.077 3.703 41.651 1.00 95.62 111 VAL A CA 1
ATOM 897 C C . VAL A 1 111 ? -15.369 4.276 42.236 1.00 95.62 111 VAL A C 1
ATOM 899 O O . VAL A 1 111 ? -15.661 4.043 43.405 1.00 95.62 111 VAL A O 1
ATOM 902 N N . ALA A 1 112 ? -16.193 4.949 41.428 1.00 93.94 112 ALA A N 1
ATOM 903 C CA . ALA A 1 112 ? -17.451 5.524 41.905 1.00 93.94 112 ALA A CA 1
ATOM 904 C C . ALA A 1 112 ? -18.463 4.453 42.374 1.00 93.94 112 ALA A C 1
ATOM 906 O O . ALA A 1 112 ? -19.234 4.692 43.306 1.00 93.94 112 ALA A O 1
ATOM 907 N N . ARG A 1 113 ? -18.450 3.254 41.771 1.00 95.56 113 ARG A N 1
ATOM 908 C CA . ARG A 1 113 ? -19.253 2.096 42.211 1.00 95.56 113 ARG A CA 1
ATOM 909 C C . ARG A 1 113 ? -18.772 1.537 43.548 1.00 95.56 113 ARG A C 1
ATOM 911 O O . ARG A 1 113 ? -19.596 1.125 44.365 1.00 95.56 113 ARG A O 1
ATOM 918 N N . GLU A 1 114 ? -17.463 1.495 43.780 1.00 95.94 114 GLU A N 1
ATOM 919 C CA . GLU A 1 114 ? -16.910 1.104 45.079 1.00 95.94 114 GLU A CA 1
ATOM 920 C C . GLU A 1 114 ? -17.216 2.155 46.152 1.00 95.94 114 GLU A C 1
ATOM 922 O O . GLU A 1 114 ? -17.692 1.795 47.232 1.00 95.94 114 GLU A O 1
ATOM 927 N N . ASP A 1 115 ? -17.078 3.444 45.832 1.00 95.50 115 ASP A N 1
ATOM 928 C CA . ASP A 1 115 ? -17.465 4.541 46.723 1.00 95.50 115 ASP A CA 1
ATOM 929 C C . ASP A 1 115 ? -18.952 4.447 47.106 1.00 95.50 115 ASP A C 1
ATOM 931 O O . ASP A 1 115 ? -19.289 4.562 48.281 1.00 95.50 115 ASP A O 1
ATOM 935 N N . GLU A 1 116 ? -19.848 4.118 46.166 1.00 95.81 116 GLU A N 1
ATOM 936 C CA . GLU A 1 116 ? -21.281 3.904 46.440 1.00 95.81 116 GLU A CA 1
ATOM 937 C C . GLU A 1 116 ? -21.513 2.770 47.458 1.00 95.81 116 GLU A C 1
ATOM 939 O O . GLU A 1 116 ? -22.373 2.856 48.338 1.00 95.81 116 GLU A O 1
ATOM 944 N N . LYS A 1 117 ? -20.751 1.672 47.366 1.00 95.94 117 LYS A N 1
ATOM 945 C CA . LYS A 1 117 ? -20.834 0.569 48.341 1.00 95.94 117 LYS A CA 1
ATOM 946 C C . LYS A 1 117 ? -20.336 1.010 49.716 1.00 95.94 117 LYS A C 1
ATOM 948 O O . LYS A 1 117 ? -20.953 0.663 50.725 1.00 95.94 117 LYS A O 1
ATOM 953 N N . VAL A 1 118 ? -19.237 1.763 49.765 1.00 96.69 118 VAL A N 1
ATOM 954 C CA . VAL A 1 118 ? -18.660 2.268 51.016 1.00 96.69 118 VAL A CA 1
ATOM 955 C C . VAL A 1 118 ? -19.600 3.275 51.675 1.00 96.69 118 VAL A C 1
ATOM 957 O O . VAL A 1 118 ? -19.913 3.105 52.851 1.00 96.69 118 VAL A O 1
ATOM 960 N N . ILE A 1 119 ? -20.106 4.263 50.932 1.00 95.44 119 ILE A N 1
ATOM 961 C CA . ILE A 1 119 ? -21.043 5.283 51.422 1.00 95.44 119 ILE A CA 1
ATOM 962 C C . ILE A 1 119 ? -22.286 4.617 52.018 1.00 95.44 119 ILE A C 1
ATOM 964 O O . ILE A 1 119 ? -22.628 4.895 53.168 1.00 95.44 119 ILE A O 1
ATOM 968 N N . ARG A 1 120 ? -22.896 3.648 51.317 1.00 94.62 120 ARG A N 1
ATOM 969 C CA . ARG A 1 120 ? -24.041 2.884 51.846 1.00 94.62 120 ARG A CA 1
ATOM 970 C C . ARG A 1 120 ? -23.726 2.184 53.165 1.00 94.62 120 ARG A C 1
ATOM 972 O O . ARG A 1 120 ? -24.508 2.264 54.109 1.00 94.62 120 ARG A O 1
ATOM 979 N N . LYS A 1 121 ? -22.555 1.557 53.275 1.00 96.12 121 LYS A N 1
ATOM 980 C CA . LYS A 1 121 ? -22.130 0.900 54.516 1.00 96.12 121 LYS A CA 1
ATOM 981 C C . LYS A 1 121 ? -21.885 1.899 55.650 1.00 96.12 121 LYS A C 1
ATOM 983 O O . LYS A 1 121 ? -22.206 1.615 56.802 1.00 96.12 121 LYS A O 1
ATOM 988 N N . VAL A 1 122 ? -21.339 3.076 55.347 1.00 96.12 122 VAL A N 1
ATOM 989 C CA . VAL A 1 122 ? -21.163 4.154 56.332 1.00 96.12 122 VAL A CA 1
ATOM 990 C C . VAL A 1 122 ? -22.519 4.687 56.800 1.00 96.12 122 VAL A C 1
ATOM 992 O O . VAL A 1 122 ? -22.689 4.899 57.998 1.00 96.12 122 VAL A O 1
ATOM 995 N N . ILE A 1 123 ? -23.503 4.819 55.905 1.00 94.62 123 ILE A N 1
ATOM 996 C CA . ILE A 1 123 ? -24.889 5.177 56.246 1.00 94.62 123 ILE A CA 1
ATOM 997 C C . ILE A 1 123 ? -25.515 4.130 57.183 1.00 94.62 123 ILE A C 1
ATOM 999 O O . ILE A 1 123 ? -26.109 4.486 58.204 1.00 94.62 123 ILE A O 1
ATOM 1003 N N . GLU A 1 124 ? -25.353 2.834 56.900 1.00 94.88 124 GLU A N 1
ATOM 1004 C CA . GLU A 1 124 ? -25.820 1.748 57.779 1.00 94.88 124 GLU A CA 1
ATOM 1005 C C . GLU A 1 124 ? -25.189 1.824 59.178 1.00 94.88 124 GLU A C 1
ATOM 1007 O O . GLU A 1 124 ? -25.887 1.710 60.187 1.00 94.88 124 GLU A O 1
ATOM 1012 N N . LEU A 1 125 ? -23.878 2.069 59.255 1.00 93.69 125 LEU A N 1
ATOM 1013 C CA . LEU A 1 125 ? -23.161 2.207 60.524 1.00 93.69 125 LEU A CA 1
ATOM 1014 C C . LEU A 1 125 ? -23.571 3.471 61.290 1.00 93.69 125 LEU A C 1
ATOM 1016 O O . LEU A 1 125 ? -23.811 3.405 62.497 1.00 93.69 125 LEU A O 1
ATOM 1020 N N . ALA A 1 126 ? -23.699 4.612 60.608 1.00 93.25 126 ALA A N 1
ATOM 1021 C CA . ALA A 1 126 ? -24.159 5.867 61.200 1.00 93.25 126 ALA A CA 1
ATOM 1022 C C . ALA A 1 126 ? -25.571 5.724 61.786 1.00 93.25 126 ALA A C 1
ATOM 1024 O O . ALA A 1 126 ? -25.894 6.322 62.817 1.00 93.25 126 ALA A O 1
ATOM 1025 N N . ASN A 1 127 ? -26.398 4.859 61.192 1.00 93.00 127 ASN A N 1
ATOM 1026 C CA . ASN A 1 127 ? -27.732 4.586 61.695 1.00 93.00 127 ASN A CA 1
ATOM 1027 C C . ASN A 1 127 ? -27.768 3.925 63.081 1.00 93.00 127 ASN A C 1
ATOM 1029 O O . ASN A 1 127 ? -28.745 4.136 63.803 1.00 93.00 127 ASN A O 1
ATOM 1033 N N . LEU A 1 128 ? -26.703 3.228 63.491 1.00 93.56 128 LEU A N 1
ATOM 1034 C CA . LEU A 1 128 ? -26.580 2.574 64.802 1.00 93.56 128 LEU A CA 1
ATOM 1035 C C . LEU A 1 128 ? -26.266 3.546 65.955 1.00 93.56 128 LEU A C 1
ATOM 1037 O O . LEU A 1 128 ? -26.355 3.169 67.128 1.00 93.56 128 LEU A O 1
ATOM 1041 N N . ILE A 1 129 ? -25.898 4.795 65.654 1.00 92.44 129 ILE A N 1
ATOM 1042 C CA . ILE A 1 129 ? -25.582 5.814 66.661 1.00 92.44 129 ILE A CA 1
ATOM 1043 C C . ILE A 1 129 ? -26.868 6.243 67.384 1.00 92.44 129 ILE A C 1
ATOM 1045 O O . ILE A 1 129 ? -27.830 6.683 66.758 1.00 92.44 129 ILE A O 1
ATOM 1049 N N . LYS A 1 130 ? -26.873 6.148 68.722 1.00 90.12 130 LYS A N 1
ATOM 1050 C CA . LYS A 1 130 ? -28.033 6.482 69.579 1.00 90.12 130 LYS A CA 1
ATOM 1051 C C . LYS A 1 130 ? -28.161 7.973 69.934 1.00 90.12 130 LYS A C 1
ATOM 1053 O O . LYS A 1 130 ? -29.175 8.372 70.495 1.00 90.12 130 LYS A O 1
ATOM 1058 N N . GLY A 1 131 ? -27.121 8.771 69.680 1.00 90.25 131 GLY A N 1
ATOM 1059 C CA . GLY A 1 131 ? -27.081 10.212 69.968 1.00 90.25 131 GLY A CA 1
ATOM 1060 C C . GLY A 1 131 ? -27.597 11.088 68.818 1.00 90.25 131 GLY A C 1
ATOM 1061 O O . GLY A 1 131 ? -28.133 10.583 67.835 1.00 90.25 131 GLY A O 1
ATOM 1062 N N . ASN A 1 132 ? -27.406 12.411 68.921 1.00 89.50 132 ASN A N 1
ATOM 1063 C CA . ASN A 1 132 ? -27.742 13.342 67.836 1.00 89.50 132 ASN A CA 1
ATOM 1064 C C . ASN A 1 132 ? -26.841 13.084 66.611 1.00 89.50 132 ASN A C 1
ATOM 1066 O O . ASN A 1 132 ? -25.640 13.353 66.660 1.00 89.50 132 ASN A O 1
ATOM 1070 N N . LYS A 1 133 ? -27.435 12.562 65.531 1.00 91.50 133 LYS A N 1
ATOM 1071 C CA . LYS A 1 133 ? -26.757 12.194 64.277 1.00 91.50 133 LYS A CA 1
ATOM 1072 C C . LYS A 1 133 ? -27.195 13.009 63.054 1.00 91.50 133 LYS A C 1
ATOM 1074 O O . LYS A 1 133 ? -26.653 12.779 61.980 1.00 91.50 133 LYS A O 1
ATOM 1079 N N . GLU A 1 134 ? -28.117 13.968 63.189 1.00 91.75 134 GLU A N 1
ATOM 1080 C CA . GLU A 1 134 ? -28.714 14.691 62.044 1.00 91.75 134 GLU A CA 1
ATOM 1081 C C . GLU A 1 134 ? -27.665 15.342 61.136 1.00 91.75 134 GLU A C 1
ATOM 1083 O O . GLU A 1 134 ? -27.692 15.159 59.925 1.00 91.75 134 GLU A O 1
ATOM 1088 N N . LYS A 1 135 ? -26.680 16.042 61.717 1.00 92.50 135 LYS A N 1
ATOM 1089 C CA . LYS A 1 135 ? -25.624 16.703 60.932 1.00 92.50 135 LYS A CA 1
ATOM 1090 C C . LYS A 1 135 ? -24.785 15.719 60.114 1.00 92.50 135 LYS A C 1
ATOM 1092 O O . LYS A 1 135 ? -24.415 16.038 58.993 1.00 92.50 135 LYS A O 1
ATOM 1097 N N . LEU A 1 136 ? -24.470 14.552 60.680 1.00 92.31 136 LEU A N 1
ATOM 1098 C CA . LEU A 1 136 ? -23.699 13.515 59.992 1.00 92.31 136 LEU A CA 1
ATOM 1099 C C . LEU A 1 136 ? -24.532 12.866 58.882 1.00 92.31 136 LEU A C 1
ATOM 1101 O O . LEU A 1 136 ? -24.022 12.669 57.787 1.00 92.31 136 LEU A O 1
ATOM 1105 N N . MET A 1 137 ? -25.806 12.573 59.157 1.00 93.62 137 MET A N 1
ATOM 1106 C CA . MET A 1 137 ? -26.716 11.992 58.168 1.00 93.62 137 MET A CA 1
ATOM 1107 C C . MET A 1 137 ? -26.904 12.914 56.963 1.00 93.62 137 MET A C 1
ATOM 1109 O O . MET A 1 137 ? -26.773 12.440 55.842 1.00 93.62 137 MET A O 1
ATOM 1113 N N . ASN A 1 138 ? -27.082 14.223 57.178 1.00 94.56 138 ASN A N 1
ATOM 1114 C CA . ASN A 1 138 ? -27.210 15.190 56.083 1.00 94.56 138 ASN A CA 1
ATOM 1115 C C . ASN A 1 138 ? -25.984 15.181 55.149 1.00 94.56 138 ASN A C 1
ATOM 1117 O O . ASN A 1 138 ? -26.145 15.197 53.935 1.00 94.56 138 ASN A O 1
ATOM 1121 N N . VAL A 1 139 ? -24.764 15.116 55.702 1.00 95.94 139 VAL A N 1
ATOM 1122 C CA . VAL A 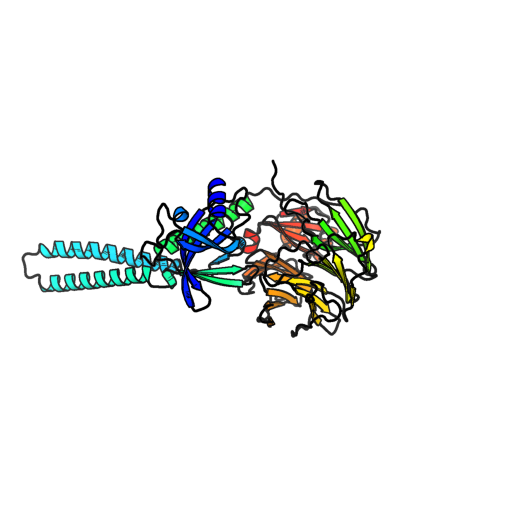1 139 ? -23.527 15.052 54.897 1.00 95.94 139 VAL A CA 1
ATOM 1123 C C . VAL A 1 139 ? -23.430 13.731 54.130 1.00 95.94 139 VAL A C 1
ATOM 1125 O O . VAL A 1 139 ? -23.027 13.722 52.972 1.00 95.94 139 VAL A O 1
ATOM 1128 N N . LEU A 1 140 ? -23.801 12.609 54.753 1.00 95.06 140 LEU A N 1
ATOM 1129 C CA . LEU A 1 140 ? -23.769 11.302 54.092 1.00 95.06 140 LEU A CA 1
ATOM 1130 C C . LEU A 1 140 ? -24.807 11.193 52.965 1.00 95.06 140 LEU A C 1
ATOM 1132 O O . LEU A 1 140 ? -24.501 10.620 51.925 1.00 95.06 140 LEU A O 1
ATOM 1136 N N . GLU A 1 141 ? -26.003 11.757 53.150 1.00 94.31 141 GLU A N 1
ATOM 1137 C CA . GLU A 1 141 ? -27.043 11.832 52.113 1.00 94.31 141 GLU A CA 1
ATOM 1138 C C . GLU A 1 141 ? -26.622 12.731 50.940 1.00 94.31 141 GLU A C 1
ATOM 1140 O O . GLU A 1 141 ? -26.880 12.399 49.780 1.00 94.31 141 GLU A O 1
ATOM 1145 N N . GLU A 1 142 ? -25.935 13.842 51.220 1.00 95.56 142 GLU A N 1
ATOM 1146 C CA . GLU A 1 142 ? -25.348 14.710 50.194 1.00 95.56 142 GLU A CA 1
ATOM 1147 C C . GLU A 1 142 ? -24.257 13.973 49.402 1.00 95.56 142 GLU A C 1
ATOM 1149 O O . GLU A 1 142 ? -24.307 13.955 48.171 1.00 95.56 142 GLU A O 1
ATOM 1154 N N . MET A 1 143 ? -23.340 13.279 50.089 1.00 95.50 143 MET A N 1
ATOM 1155 C CA . MET A 1 143 ? -22.303 12.456 49.453 1.00 95.50 143 MET A CA 1
ATOM 1156 C C . MET A 1 143 ? -22.888 11.330 48.585 1.00 95.50 143 MET A C 1
ATOM 1158 O O . MET A 1 143 ? -22.405 11.092 47.478 1.00 95.50 143 MET A O 1
ATOM 1162 N N . ASP A 1 144 ? -23.926 10.635 49.062 1.00 95.31 144 ASP A N 1
ATOM 1163 C CA . ASP A 1 144 ? -24.610 9.578 48.304 1.00 95.31 144 ASP A CA 1
ATOM 1164 C C . ASP A 1 144 ? -25.299 10.137 47.050 1.00 95.31 144 ASP A C 1
ATOM 1166 O O . ASP A 1 144 ? -25.188 9.575 45.954 1.00 95.31 144 ASP A O 1
ATOM 1170 N N . SER A 1 145 ? -25.941 11.301 47.185 1.00 95.00 145 SER A N 1
ATOM 1171 C CA . SER A 1 145 ? -26.591 12.004 46.077 1.00 95.00 145 SER A CA 1
ATOM 1172 C C . SER A 1 145 ? -25.580 12.467 45.024 1.00 95.00 145 SER A C 1
ATOM 1174 O O . SER A 1 145 ? -25.792 12.247 43.828 1.00 95.00 145 SER A O 1
ATOM 1176 N N . GLU A 1 146 ? -24.464 13.068 45.447 1.00 95.31 146 GLU A N 1
ATOM 1177 C CA . GLU A 1 146 ? -23.389 13.515 44.556 1.00 95.31 146 GLU A CA 1
ATOM 1178 C C . GLU A 1 146 ? -22.759 12.332 43.812 1.00 95.31 146 GLU A C 1
ATOM 1180 O O . GLU A 1 146 ? -22.620 12.373 42.585 1.00 95.31 146 GLU A O 1
ATOM 1185 N N . ASN A 1 147 ? -22.452 11.237 44.516 1.00 95.19 147 ASN A N 1
ATOM 1186 C CA . ASN A 1 147 ? -21.873 10.049 43.894 1.00 95.19 147 ASN A CA 1
ATOM 1187 C C . ASN A 1 147 ? -22.855 9.361 42.928 1.00 95.19 147 ASN A C 1
ATOM 1189 O O . ASN A 1 147 ? -22.461 8.929 41.843 1.00 95.19 147 ASN A O 1
ATOM 1193 N N . THR A 1 148 ? -24.149 9.329 43.258 1.00 94.44 148 THR A N 1
ATOM 1194 C CA . THR A 1 148 ? -25.199 8.804 42.369 1.00 94.44 148 THR A CA 1
ATOM 1195 C C . THR A 1 148 ? -25.325 9.635 41.089 1.00 94.44 148 THR A C 1
ATOM 1197 O O . THR A 1 148 ? -25.432 9.082 39.988 1.00 94.44 148 THR A O 1
ATOM 1200 N N . LEU A 1 149 ? -25.282 10.968 41.198 1.00 94.75 149 LEU A N 1
ATOM 1201 C CA . LEU A 1 149 ? -25.284 11.867 40.039 1.00 94.75 149 LEU A CA 1
ATOM 1202 C C . LEU A 1 149 ? -24.018 11.697 39.194 1.00 94.75 149 LEU A C 1
ATOM 1204 O O . LEU A 1 149 ? -24.106 11.629 37.966 1.00 94.75 149 LEU A O 1
ATOM 1208 N N . ARG A 1 150 ? -22.855 11.564 39.840 1.00 94.62 150 ARG A N 1
ATOM 1209 C CA . ARG A 1 150 ? -21.578 11.289 39.176 1.00 94.62 150 ARG A CA 1
ATOM 1210 C C . ARG A 1 150 ? -21.622 9.973 38.398 1.00 94.62 150 ARG A C 1
ATOM 1212 O O . ARG A 1 150 ? -21.266 9.962 37.222 1.00 94.62 150 ARG A O 1
ATOM 1219 N N . LEU A 1 151 ? -22.116 8.893 39.006 1.00 93.00 151 LEU A N 1
ATOM 1220 C CA . LEU A 1 151 ? -22.300 7.598 38.343 1.00 93.00 151 LEU A CA 1
ATOM 1221 C C . LEU A 1 151 ? -23.242 7.698 37.145 1.00 93.00 151 LEU A C 1
ATOM 1223 O O . LEU A 1 151 ? -22.953 7.133 36.090 1.00 93.00 151 LEU A O 1
ATOM 1227 N N . ARG A 1 152 ? -24.362 8.414 37.275 1.00 93.69 152 ARG A N 1
ATOM 1228 C CA . ARG A 1 152 ? -25.292 8.614 36.158 1.00 93.69 152 ARG A CA 1
ATOM 1229 C C . ARG A 1 152 ? -24.616 9.352 35.000 1.00 93.69 152 ARG A C 1
ATOM 1231 O O . ARG A 1 152 ? -24.676 8.866 33.877 1.00 93.69 152 ARG A O 1
ATOM 1238 N N . SER A 1 153 ? -23.922 10.452 35.290 1.00 93.75 153 SER A N 1
ATOM 1239 C CA . SER A 1 153 ? -23.184 11.243 34.296 1.00 93.75 153 SER A CA 1
ATOM 1240 C C . SER A 1 153 ? -22.129 10.410 33.557 1.00 93.75 153 SER A C 1
ATOM 1242 O O . SER A 1 153 ? -22.084 10.411 32.327 1.00 93.75 153 SER A O 1
ATOM 1244 N N . LEU A 1 154 ? -21.331 9.615 34.280 1.00 92.56 154 LEU A N 1
ATOM 1245 C CA . LEU A 1 154 ? -20.330 8.738 33.662 1.00 92.56 154 LEU A CA 1
ATOM 1246 C C . LEU A 1 154 ? -20.974 7.644 32.790 1.00 92.56 154 LEU A C 1
ATOM 1248 O O . LEU A 1 154 ? -20.514 7.390 31.679 1.00 92.56 154 LEU A O 1
ATOM 1252 N N . ASN A 1 155 ? -22.075 7.027 33.234 1.00 92.50 155 ASN A N 1
ATOM 1253 C CA . ASN A 1 155 ? -22.798 6.039 32.421 1.00 92.50 155 ASN A CA 1
ATOM 1254 C C . ASN A 1 155 ? -23.442 6.667 31.168 1.00 92.50 155 ASN A C 1
ATOM 1256 O O . ASN A 1 155 ? -23.472 6.046 30.104 1.00 92.50 155 ASN A O 1
ATOM 1260 N N . GLU A 1 156 ? -23.932 7.905 31.255 1.00 92.75 156 GLU A N 1
ATOM 1261 C CA . GLU A 1 156 ? -24.427 8.652 30.094 1.00 92.75 156 GLU A CA 1
ATOM 1262 C C . GLU A 1 156 ? -23.299 8.925 29.088 1.00 92.75 156 GLU A C 1
ATOM 1264 O O . GLU A 1 156 ? -23.501 8.769 27.879 1.00 92.75 156 GLU A O 1
ATOM 1269 N N . GLN A 1 157 ? -22.082 9.236 29.548 1.00 91.62 157 GLN A N 1
ATOM 1270 C CA . GLN A 1 157 ? -20.919 9.390 28.666 1.00 91.62 157 GLN A CA 1
ATOM 1271 C C . GLN A 1 157 ? -20.599 8.101 27.898 1.00 91.62 157 GLN A C 1
ATOM 1273 O O . GLN A 1 157 ? -20.329 8.171 26.699 1.00 91.62 157 GLN A O 1
ATOM 1278 N N . MET A 1 158 ? -20.726 6.927 28.527 1.00 91.50 158 MET A N 1
ATOM 1279 C CA . MET A 1 158 ? -20.491 5.622 27.882 1.00 91.50 158 MET A CA 1
ATOM 1280 C C . MET A 1 158 ? -21.439 5.324 26.706 1.00 91.50 158 MET A C 1
ATOM 1282 O O . MET A 1 158 ? -21.192 4.400 25.930 1.00 91.50 158 MET A O 1
ATOM 1286 N N . THR A 1 159 ? -22.521 6.089 26.545 1.00 90.69 159 THR A N 1
ATOM 1287 C CA . THR A 1 159 ? -23.486 5.928 25.443 1.00 90.69 159 THR A CA 1
ATOM 1288 C C . THR A 1 159 ? -23.557 7.130 24.504 1.00 90.69 159 THR A C 1
ATOM 1290 O O . THR A 1 159 ? -23.927 6.965 23.344 1.00 90.69 159 THR A O 1
ATOM 1293 N N . SER A 1 160 ? -23.186 8.325 24.967 1.00 88.81 160 SER A N 1
ATOM 1294 C CA . SER A 1 160 ? -23.355 9.575 24.216 1.00 88.81 160 SER A CA 1
ATOM 1295 C C . SER A 1 160 ? -22.049 10.224 23.755 1.00 88.81 160 SER A C 1
ATOM 1297 O O . SER A 1 160 ? -22.072 10.992 22.793 1.00 88.81 160 SER A O 1
ATOM 1299 N N . ASN A 1 161 ? -20.910 9.927 24.396 1.00 90.62 161 ASN A N 1
ATOM 1300 C CA . ASN A 1 161 ? -19.639 10.560 24.057 1.00 90.62 161 ASN A CA 1
ATOM 1301 C C . ASN A 1 161 ? -19.033 9.919 22.791 1.00 90.62 161 ASN A C 1
ATOM 1303 O O . ASN A 1 161 ? -18.617 8.758 22.844 1.00 90.62 161 ASN A O 1
ATOM 1307 N N . PRO A 1 162 ? -18.900 10.654 21.669 1.00 88.25 162 PRO A N 1
ATOM 1308 C CA . PRO A 1 162 ? -18.357 10.105 20.429 1.00 88.25 162 PRO A CA 1
ATOM 1309 C C . PRO A 1 162 ? -16.901 9.644 20.555 1.00 88.25 162 PRO A C 1
ATOM 1311 O O . PRO A 1 162 ? -16.497 8.744 19.826 1.00 88.25 162 PRO A O 1
ATOM 1314 N N . GLU A 1 163 ? -16.108 10.200 21.478 1.00 88.81 163 GLU A N 1
ATOM 1315 C CA . GLU A 1 163 ? -14.738 9.723 21.710 1.00 88.81 163 GLU A CA 1
ATOM 1316 C C . GLU A 1 163 ? -14.698 8.324 22.336 1.00 88.81 163 GLU A C 1
ATOM 1318 O O . GLU A 1 163 ? -13.714 7.600 22.152 1.00 88.81 163 GLU A O 1
ATOM 1323 N N . LEU A 1 164 ? -15.776 7.938 23.029 1.00 90.31 164 LEU A N 1
ATOM 1324 C CA . LEU A 1 164 ? -15.944 6.640 23.675 1.00 90.31 164 LEU A CA 1
ATOM 1325 C C . LEU A 1 164 ? -16.719 5.651 22.806 1.00 90.31 164 LEU A C 1
ATOM 1327 O O . LEU A 1 164 ? -16.422 4.465 22.867 1.00 90.31 164 LEU A O 1
ATOM 1331 N N . THR A 1 165 ? -17.667 6.108 21.983 1.00 92.38 165 THR A N 1
ATOM 1332 C CA . THR A 1 165 ? -18.561 5.232 21.203 1.00 92.38 165 THR A CA 1
ATOM 1333 C C . THR A 1 165 ? -18.174 5.066 19.735 1.00 92.38 165 THR A C 1
ATOM 1335 O O . THR A 1 165 ? -18.684 4.156 19.084 1.00 92.38 165 THR A O 1
ATOM 1338 N N . THR A 1 166 ? -17.292 5.912 19.191 1.00 92.12 166 THR A N 1
ATOM 1339 C CA . THR A 1 166 ? -16.945 5.904 17.760 1.00 92.12 166 THR A CA 1
ATOM 1340 C C . THR A 1 166 ? -15.504 5.461 17.528 1.00 92.12 166 THR A C 1
ATOM 1342 O O . THR A 1 166 ? -14.581 5.986 18.148 1.00 92.12 166 THR A O 1
ATOM 1345 N N . VAL A 1 167 ? -15.303 4.541 16.580 1.00 93.00 167 VAL A N 1
ATOM 1346 C CA . VAL A 1 167 ? -13.979 4.229 16.018 1.00 93.00 167 VAL A CA 1
ATOM 1347 C C . VAL A 1 167 ? -13.831 4.934 14.679 1.00 93.00 167 VAL A C 1
ATOM 1349 O O . VAL A 1 167 ? -14.691 4.812 13.812 1.00 93.00 167 VAL A O 1
ATOM 1352 N N . TYR A 1 168 ? -12.726 5.648 14.490 1.00 91.19 168 TYR A N 1
ATOM 1353 C CA . TYR A 1 168 ? -12.373 6.245 13.204 1.00 91.19 168 TYR A CA 1
ATOM 1354 C C . TYR A 1 168 ? -11.382 5.331 12.494 1.00 91.19 168 TYR A C 1
ATOM 1356 O O . TYR A 1 168 ? -10.243 5.199 12.938 1.00 91.19 168 TYR A O 1
ATOM 1364 N N . LEU A 1 169 ? -11.814 4.691 11.410 1.00 90.75 169 LEU A N 1
ATOM 1365 C CA . LEU A 1 169 ? -10.953 3.846 10.590 1.00 90.75 169 LEU A CA 1
ATOM 1366 C C . LEU A 1 169 ? -10.351 4.667 9.456 1.00 90.75 169 LEU A C 1
ATOM 1368 O O . LEU A 1 169 ? -11.090 5.253 8.676 1.00 90.75 169 LEU A O 1
ATOM 1372 N N . ALA A 1 170 ? -9.030 4.701 9.351 1.00 88.56 170 ALA A N 1
ATOM 1373 C CA . ALA A 1 170 ? -8.334 5.158 8.160 1.00 88.56 170 ALA A CA 1
ATOM 1374 C C . ALA A 1 170 ? -8.275 3.991 7.172 1.00 88.56 170 ALA A C 1
ATOM 1376 O O . ALA A 1 170 ? -7.723 2.938 7.484 1.00 88.56 170 ALA A O 1
ATOM 1377 N N . VAL A 1 171 ? -8.882 4.158 6.003 1.00 87.56 171 VAL A N 1
ATOM 1378 C CA . VAL A 1 171 ? -9.032 3.102 5.005 1.00 87.56 171 VAL A CA 1
ATOM 1379 C C . VAL A 1 171 ? -8.378 3.529 3.699 1.00 87.56 171 VAL A C 1
ATOM 1381 O O . VAL A 1 171 ? -8.640 4.626 3.210 1.00 87.56 171 VAL A O 1
ATOM 1384 N N . ALA A 1 172 ? -7.559 2.658 3.113 1.00 80.06 172 ALA A N 1
ATOM 1385 C CA . ALA A 1 172 ? -7.001 2.824 1.777 1.00 80.06 172 ALA A CA 1
ATOM 1386 C C . ALA A 1 172 ? -7.720 1.901 0.782 1.00 80.06 172 ALA A C 1
ATOM 1388 O O . ALA A 1 172 ? -7.350 0.747 0.613 1.00 80.06 172 ALA A O 1
ATOM 1389 N N . THR A 1 173 ? -8.758 2.395 0.104 1.00 72.25 173 THR A N 1
ATOM 1390 C CA . THR A 1 173 ? -9.462 1.616 -0.933 1.00 72.25 173 THR A CA 1
ATOM 1391 C C . THR A 1 173 ? -9.076 2.056 -2.334 1.00 72.25 173 THR A C 1
ATOM 1393 O O . THR A 1 173 ? -8.494 3.122 -2.525 1.00 72.25 173 THR A O 1
ATOM 1396 N N . VAL A 1 174 ? -9.491 1.290 -3.349 1.00 63.81 174 VAL A N 1
ATOM 1397 C CA . VAL A 1 174 ? -9.438 1.704 -4.765 1.00 63.81 174 VAL A CA 1
ATOM 1398 C C . VAL A 1 174 ? -10.077 3.078 -5.005 1.00 63.81 174 VAL A C 1
ATOM 1400 O O . VAL A 1 174 ? -9.623 3.824 -5.869 1.00 63.81 174 VAL A O 1
ATOM 1403 N N . ASN A 1 175 ? -11.063 3.447 -4.178 1.00 60.62 175 ASN A N 1
ATOM 1404 C CA . ASN A 1 175 ? -11.755 4.732 -4.186 1.00 60.62 175 ASN A CA 1
ATOM 1405 C C . ASN A 1 175 ? -11.074 5.785 -3.302 1.00 60.62 175 ASN A C 1
ATOM 1407 O O . ASN A 1 175 ? -11.676 6.808 -2.993 1.00 60.62 175 ASN A O 1
ATOM 1411 N N . GLY A 1 176 ? -9.810 5.600 -2.931 1.00 67.88 176 GLY A N 1
ATOM 1412 C CA . GLY A 1 176 ? -9.029 6.601 -2.220 1.00 67.88 176 GLY A CA 1
ATOM 1413 C C . GLY A 1 176 ? -8.822 6.290 -0.757 1.00 67.88 176 GLY A C 1
ATOM 1414 O O . GLY A 1 176 ? -9.215 5.249 -0.232 1.00 67.88 176 GLY A O 1
ATOM 1415 N N . VAL A 1 177 ? -8.130 7.233 -0.135 1.00 76.94 177 VAL A N 1
ATOM 1416 C CA . VAL A 1 177 ? -7.892 7.225 1.292 1.00 76.94 177 VAL A CA 1
ATOM 1417 C C . VAL A 1 177 ? -8.994 8.019 1.970 1.00 76.94 177 VAL A C 1
ATOM 1419 O O . VAL A 1 177 ? -9.189 9.194 1.666 1.00 76.94 177 VAL A O 1
ATOM 1422 N N . GLU A 1 178 ? -9.724 7.364 2.864 1.00 82.00 178 GLU A N 1
ATOM 1423 C CA . GLU A 1 178 ? -10.856 7.950 3.571 1.00 82.00 178 GLU A CA 1
ATOM 1424 C C . GLU A 1 178 ? -10.854 7.570 5.050 1.00 82.00 178 GLU A C 1
ATOM 1426 O O . GLU A 1 178 ? -10.344 6.522 5.446 1.00 82.00 178 GLU A O 1
ATOM 1431 N N . THR A 1 179 ? -11.451 8.433 5.870 1.00 86.44 179 THR A N 1
ATOM 1432 C CA . THR A 1 179 ? -11.709 8.130 7.277 1.00 86.44 179 THR A CA 1
ATOM 1433 C C . THR A 1 179 ? -13.168 7.731 7.437 1.00 86.44 179 THR A C 1
ATOM 1435 O O . THR A 1 179 ? -14.070 8.535 7.203 1.00 86.44 179 THR A O 1
ATOM 1438 N N . VAL A 1 180 ? -13.400 6.498 7.872 1.00 88.44 180 VAL A N 1
ATOM 1439 C CA . VAL A 1 180 ? -14.717 5.893 8.045 1.00 88.44 180 VAL A CA 1
ATOM 1440 C C . VAL A 1 180 ? -15.071 5.859 9.538 1.00 88.44 180 VAL A C 1
ATOM 1442 O O . VAL A 1 180 ? -14.504 5.052 10.280 1.00 88.44 180 VAL A O 1
ATOM 1445 N N . PRO A 1 181 ? -15.988 6.721 10.021 1.00 90.75 181 PRO A N 1
ATOM 1446 C CA . PRO A 1 181 ? -16.451 6.676 11.403 1.00 90.75 181 PRO A CA 1
ATOM 1447 C C . PRO A 1 181 ? -17.469 5.544 11.597 1.00 90.75 181 PRO A C 1
ATOM 1449 O O . PRO A 1 181 ? -18.517 5.519 10.946 1.00 90.75 181 PRO A O 1
ATOM 1452 N N . LEU A 1 182 ? -17.176 4.633 12.523 1.00 92.75 182 LEU A N 1
ATOM 1453 C CA . LEU A 1 182 ? -18.069 3.570 12.977 1.00 92.75 182 LEU A CA 1
ATOM 1454 C C . LEU A 1 182 ? -18.572 3.897 14.384 1.00 92.75 182 LEU A C 1
ATOM 1456 O O . LEU A 1 182 ? -17.834 3.766 15.358 1.00 92.75 182 LEU A O 1
ATOM 1460 N N . GLU A 1 183 ? -19.825 4.335 14.491 1.00 93.19 183 GLU A N 1
ATOM 1461 C CA . GLU A 1 183 ? -20.457 4.657 15.771 1.00 93.19 183 GLU A CA 1
ATOM 1462 C C . GLU A 1 183 ? -21.206 3.435 16.314 1.00 93.19 183 GLU A C 1
ATOM 1464 O O . GLU A 1 183 ? -22.132 2.914 15.686 1.00 93.19 183 GLU A O 1
ATOM 1469 N N . PHE A 1 184 ? -20.807 2.969 17.492 1.00 93.50 184 PHE A N 1
ATOM 1470 C CA . PHE A 1 184 ? -21.432 1.844 18.177 1.00 93.50 184 PHE A CA 1
ATOM 1471 C C . PHE A 1 184 ? -22.516 2.335 19.136 1.00 93.50 184 PHE A C 1
ATOM 1473 O O . PHE A 1 184 ? -22.526 3.484 19.567 1.00 93.50 184 PHE A O 1
ATOM 1480 N N . GLY A 1 185 ? -23.434 1.441 19.510 1.00 89.69 185 GLY A N 1
ATOM 1481 C CA . GLY A 1 185 ? -24.522 1.794 20.430 1.00 89.69 185 GLY A CA 1
ATOM 1482 C C . GLY A 1 185 ? -24.061 2.178 21.843 1.00 89.69 185 GLY A C 1
ATOM 1483 O O . GLY A 1 185 ? -24.817 2.825 22.559 1.00 89.69 185 GLY A O 1
ATOM 1484 N N . ASN A 1 186 ? -22.863 1.755 22.252 1.00 92.31 186 ASN A N 1
ATOM 1485 C CA . ASN A 1 186 ? -22.207 2.144 23.498 1.00 92.31 186 ASN A CA 1
ATOM 1486 C C . ASN A 1 186 ? -20.694 1.860 23.419 1.00 92.31 186 ASN A C 1
ATOM 1488 O O . ASN A 1 186 ? -20.215 1.191 22.497 1.00 92.31 186 ASN A O 1
ATOM 1492 N N . ALA A 1 187 ? -19.962 2.370 24.405 1.00 92.62 187 ALA A N 1
ATOM 1493 C CA . ALA A 1 187 ? -18.523 2.210 24.563 1.00 92.62 187 ALA A CA 1
ATOM 1494 C C . ALA A 1 187 ? -18.102 0.738 24.740 1.00 92.62 187 ALA A C 1
ATOM 1496 O O . ALA A 1 187 ? -17.127 0.311 24.131 1.00 92.62 187 ALA A O 1
ATOM 1497 N N . GLU A 1 188 ? -18.877 -0.071 25.468 1.00 90.94 188 GLU A N 1
ATOM 1498 C CA . GLU A 1 188 ? -18.578 -1.498 25.683 1.00 90.94 188 GLU A CA 1
ATOM 1499 C C . GLU A 1 188 ? -18.558 -2.294 24.368 1.00 90.94 188 GLU A C 1
ATOM 1501 O O . GLU A 1 188 ? -17.608 -3.019 24.078 1.00 90.94 188 GLU A O 1
ATOM 1506 N N . LYS A 1 189 ? -19.585 -2.136 23.520 1.00 91.94 189 LYS A N 1
ATOM 1507 C CA . LYS A 1 189 ? -19.659 -2.805 22.211 1.00 91.94 189 LYS A CA 1
ATOM 1508 C C . LYS A 1 189 ? -18.515 -2.385 21.307 1.00 91.94 189 LYS A C 1
ATOM 1510 O O . LYS A 1 189 ? -17.940 -3.228 20.621 1.00 91.94 189 LYS A O 1
ATOM 1515 N N . ARG A 1 190 ? -18.185 -1.093 21.326 1.00 93.50 190 ARG A N 1
ATOM 1516 C CA . ARG A 1 190 ? -17.032 -0.561 20.609 1.00 93.50 190 ARG A CA 1
ATOM 1517 C C . ARG A 1 190 ? -15.737 -1.207 21.103 1.00 93.50 190 ARG A C 1
ATOM 1519 O O . ARG A 1 190 ? -14.994 -1.716 20.274 1.00 93.50 190 ARG A O 1
ATOM 1526 N N . ALA A 1 191 ? -15.483 -1.239 22.412 1.00 92.19 191 ALA A N 1
ATOM 1527 C CA . ALA A 1 191 ? -14.277 -1.835 22.991 1.00 92.19 191 ALA A CA 1
ATOM 1528 C C . ALA A 1 191 ? -14.148 -3.323 22.631 1.00 92.19 191 ALA A C 1
ATOM 1530 O O . ALA A 1 191 ? -13.094 -3.775 22.190 1.00 92.19 191 ALA A O 1
ATOM 1531 N N . VAL A 1 192 ? -15.248 -4.071 22.732 1.00 93.38 192 VAL A N 1
ATOM 1532 C CA . VAL A 1 192 ? -15.312 -5.491 22.369 1.00 93.38 192 VAL A CA 1
ATOM 1533 C C . VAL A 1 192 ? -15.031 -5.714 20.874 1.00 93.38 192 VAL A C 1
ATOM 1535 O O . VAL A 1 192 ? -14.312 -6.651 20.519 1.00 93.38 192 VAL A O 1
ATOM 1538 N N . TRP A 1 193 ? -15.562 -4.866 19.987 1.00 94.88 193 TRP A N 1
ATOM 1539 C CA . TRP A 1 193 ? -15.250 -4.928 18.556 1.00 94.88 193 TRP A CA 1
ATOM 1540 C C . TRP A 1 193 ? -13.793 -4.550 18.268 1.00 94.88 193 TRP A C 1
ATOM 1542 O O . TRP A 1 193 ? -13.125 -5.241 17.505 1.00 94.88 193 TRP A O 1
ATOM 1552 N N . GLU A 1 194 ? -13.281 -3.489 18.893 1.00 93.75 194 GLU A N 1
ATOM 1553 C CA . GLU A 1 194 ? -11.929 -2.975 18.658 1.00 93.75 194 GLU A CA 1
ATOM 1554 C C . GLU A 1 194 ? -10.852 -3.967 19.124 1.00 93.75 194 GLU A C 1
ATOM 1556 O O . GLU A 1 194 ? -9.843 -4.149 18.442 1.00 93.75 194 GLU A O 1
ATOM 1561 N N . THR A 1 195 ? -11.081 -4.663 20.243 1.00 93.00 195 THR A N 1
ATOM 1562 C CA . THR A 1 195 ? -10.236 -5.777 20.700 1.00 93.00 195 THR A CA 1
ATOM 1563 C C . THR A 1 195 ? -10.236 -6.914 19.684 1.00 93.00 195 THR A C 1
ATOM 1565 O O . THR A 1 195 ? -9.168 -7.315 19.229 1.00 93.00 195 THR A O 1
ATOM 1568 N N . ALA A 1 196 ? -11.413 -7.364 19.236 1.00 94.62 196 ALA A N 1
ATOM 1569 C CA . ALA A 1 196 ? -11.514 -8.426 18.233 1.00 94.62 196 ALA A CA 1
ATOM 1570 C C . ALA A 1 196 ? -10.879 -8.034 16.884 1.00 94.62 196 ALA A C 1
ATOM 1572 O O . ALA A 1 196 ? -10.275 -8.867 16.215 1.00 94.62 196 ALA A O 1
ATOM 1573 N N . PHE A 1 197 ? -10.979 -6.763 16.484 1.00 94.81 197 PHE A N 1
ATOM 1574 C CA . PHE A 1 197 ? -10.313 -6.233 15.292 1.00 94.81 197 PHE A CA 1
ATOM 1575 C C . PHE A 1 197 ? -8.783 -6.279 15.426 1.00 94.81 197 PHE A C 1
ATOM 1577 O O . PHE A 1 197 ? -8.098 -6.725 14.504 1.00 94.81 197 PHE A O 1
ATOM 1584 N N . ARG A 1 198 ? -8.233 -5.865 16.577 1.00 92.88 198 ARG A N 1
ATOM 1585 C CA . ARG A 1 198 ? -6.787 -5.958 16.849 1.00 92.88 198 ARG A CA 1
ATOM 1586 C C . ARG A 1 198 ? -6.305 -7.408 16.881 1.00 92.88 198 ARG A C 1
ATOM 1588 O O . ARG A 1 198 ? -5.267 -7.706 16.296 1.00 92.88 198 ARG A O 1
ATOM 1595 N N . GLU A 1 199 ? -7.064 -8.300 17.511 1.00 94.12 199 GLU A N 1
ATOM 1596 C CA . GLU A 1 199 ? -6.773 -9.736 17.540 1.00 94.12 199 GLU A CA 1
ATOM 1597 C C . GLU A 1 199 ? -6.778 -10.342 16.134 1.00 94.12 199 GLU A C 1
ATOM 1599 O O . GLU A 1 199 ? -5.842 -11.059 15.790 1.00 94.12 199 GLU A O 1
ATOM 1604 N N . ALA A 1 200 ? -7.764 -10.001 15.295 1.00 93.38 200 ALA A N 1
ATOM 1605 C CA . ALA A 1 200 ? -7.818 -10.439 13.900 1.00 93.38 200 ALA A CA 1
ATOM 1606 C C . ALA A 1 200 ? -6.595 -9.952 13.108 1.00 93.38 200 ALA A C 1
ATOM 1608 O O . ALA A 1 200 ? -5.952 -10.747 12.427 1.00 93.38 200 ALA A O 1
ATOM 1609 N N . LYS A 1 201 ? -6.193 -8.683 13.271 1.00 91.44 201 LYS A N 1
ATOM 1610 C CA . LYS A 1 201 ? -4.950 -8.162 12.681 1.00 91.44 201 LYS A CA 1
ATOM 1611 C C . LYS A 1 201 ? -3.709 -8.922 13.148 1.00 91.44 201 LYS A C 1
ATOM 1613 O O . LYS A 1 201 ? -2.857 -9.269 12.336 1.00 91.44 201 LYS A O 1
ATOM 1618 N N . THR A 1 202 ? -3.582 -9.181 14.450 1.00 91.00 202 THR A N 1
ATOM 1619 C CA . THR A 1 202 ? -2.447 -9.948 14.989 1.00 91.00 202 THR A CA 1
ATOM 1620 C C . THR A 1 202 ? -2.450 -11.389 14.474 1.00 91.00 202 THR A C 1
ATOM 1622 O O . THR A 1 202 ? -1.396 -11.912 14.117 1.00 91.00 202 THR A O 1
ATOM 1625 N N . ALA A 1 203 ? -3.618 -12.026 14.381 1.00 91.00 203 ALA A N 1
ATOM 1626 C CA . ALA A 1 203 ? -3.763 -13.366 13.823 1.00 91.00 203 ALA A CA 1
ATOM 1627 C C . ALA A 1 203 ? -3.367 -13.411 12.340 1.00 91.00 203 ALA A C 1
ATOM 1629 O O . ALA A 1 203 ? -2.607 -14.298 11.956 1.00 91.00 203 ALA A O 1
ATOM 1630 N N . LEU A 1 204 ? -3.791 -12.423 11.543 1.00 88.25 204 LEU A N 1
ATOM 1631 C CA . LEU A 1 204 ? -3.396 -12.280 10.141 1.00 88.25 204 LEU A CA 1
ATOM 1632 C C . LEU A 1 204 ? -1.873 -12.176 10.008 1.00 88.25 204 LEU A C 1
ATOM 1634 O O . LEU A 1 204 ? -1.263 -12.924 9.252 1.00 88.25 204 LEU A O 1
ATOM 1638 N N . VAL A 1 205 ? -1.234 -11.317 10.804 1.00 86.69 205 VAL A N 1
ATOM 1639 C CA . VAL A 1 205 ? 0.232 -11.187 10.829 1.00 86.69 205 VAL A CA 1
ATOM 1640 C C . VAL A 1 205 ? 0.908 -12.515 11.185 1.00 86.69 205 VAL A C 1
ATOM 1642 O O . VAL A 1 205 ? 1.877 -12.911 10.539 1.00 86.69 205 VAL A O 1
ATOM 1645 N N . ASN A 1 206 ? 0.402 -13.236 12.186 1.00 87.00 206 ASN A N 1
ATOM 1646 C CA . ASN A 1 206 ? 0.961 -14.529 12.585 1.00 87.00 206 ASN A CA 1
ATOM 1647 C C . ASN A 1 206 ? 0.800 -15.595 11.493 1.00 87.00 206 ASN A C 1
ATOM 1649 O O . ASN A 1 206 ? 1.716 -16.394 11.280 1.00 87.00 206 ASN A O 1
ATOM 1653 N N . GLN A 1 207 ? -0.326 -15.592 10.778 1.00 83.50 207 GLN A N 1
ATOM 1654 C CA . GLN A 1 207 ? -0.557 -16.457 9.623 1.00 83.50 207 GLN A CA 1
ATOM 1655 C C . GLN A 1 207 ? 0.434 -16.138 8.500 1.00 83.50 207 GLN A C 1
ATOM 1657 O O . GLN A 1 207 ? 1.070 -17.046 7.974 1.00 83.50 207 GLN A O 1
ATOM 1662 N N . GLN A 1 208 ? 0.641 -14.856 8.199 1.00 79.88 208 GLN A N 1
ATOM 1663 C CA . GLN A 1 208 ? 1.615 -14.393 7.209 1.00 79.88 208 GLN A CA 1
ATOM 1664 C C . GLN A 1 208 ? 3.062 -14.778 7.566 1.00 79.88 208 GLN A C 1
ATOM 1666 O O . GLN A 1 208 ? 3.855 -15.097 6.686 1.00 79.88 208 GLN A O 1
ATOM 1671 N N . ILE A 1 209 ? 3.416 -14.770 8.856 1.00 79.94 209 ILE A N 1
ATOM 1672 C CA . ILE A 1 209 ? 4.738 -15.204 9.341 1.00 79.94 209 ILE A CA 1
ATOM 1673 C C . ILE A 1 209 ? 4.895 -16.729 9.256 1.00 79.94 209 ILE A C 1
ATOM 1675 O O . ILE A 1 209 ? 5.988 -17.215 8.970 1.00 79.94 209 ILE A O 1
ATOM 1679 N N . SER A 1 210 ? 3.821 -17.472 9.529 1.00 79.56 210 SER A N 1
ATOM 1680 C CA . SER A 1 210 ? 3.818 -18.942 9.528 1.00 79.56 210 SER A CA 1
ATOM 1681 C C . SER A 1 210 ? 3.675 -19.540 8.127 1.00 79.56 210 SER A C 1
ATOM 1683 O O . SER A 1 210 ? 3.928 -20.731 7.949 1.00 79.56 210 SER A O 1
ATOM 1685 N N . ALA A 1 211 ? 3.265 -18.730 7.147 1.00 71.94 211 ALA A N 1
ATOM 1686 C CA . ALA A 1 211 ? 3.132 -19.140 5.760 1.00 71.94 211 ALA A CA 1
ATOM 1687 C C . ALA A 1 211 ? 4.469 -19.685 5.223 1.00 71.94 211 ALA A C 1
ATOM 1689 O O . ALA A 1 211 ? 5.540 -19.160 5.562 1.00 71.94 211 ALA A O 1
ATOM 1690 N N . PRO A 1 212 ? 4.438 -20.741 4.389 1.00 68.94 212 PRO A N 1
ATOM 1691 C CA . PRO A 1 212 ? 5.651 -21.287 3.804 1.00 68.94 212 PRO A CA 1
ATOM 1692 C C . PRO A 1 212 ? 6.410 -20.191 3.039 1.00 68.94 212 PRO A C 1
ATOM 1694 O O . PRO A 1 212 ? 5.802 -19.367 2.351 1.00 68.94 212 PRO A O 1
ATOM 1697 N N . PRO A 1 213 ? 7.750 -20.139 3.155 1.00 66.94 213 PRO A N 1
ATOM 1698 C CA . PRO A 1 213 ? 8.531 -19.116 2.480 1.00 66.94 213 PRO A CA 1
ATOM 1699 C C . PRO A 1 213 ? 8.383 -19.273 0.968 1.00 66.94 213 PRO A C 1
ATOM 1701 O O . PRO A 1 213 ? 8.536 -20.381 0.450 1.00 66.94 213 PRO A O 1
ATOM 1704 N N . ALA A 1 214 ? 8.157 -18.163 0.259 1.00 67.31 214 ALA A N 1
ATOM 1705 C CA . ALA A 1 214 ? 7.999 -18.214 -1.189 1.00 67.31 214 ALA A CA 1
ATOM 1706 C C . ALA A 1 214 ? 9.216 -18.870 -1.858 1.00 67.31 214 ALA A C 1
ATOM 1708 O O . ALA A 1 214 ? 10.380 -18.635 -1.488 1.00 67.31 214 ALA A O 1
ATOM 1709 N N . GLN A 1 215 ? 8.942 -19.700 -2.860 1.00 67.56 215 GLN A N 1
ATOM 1710 C CA . GLN A 1 215 ? 9.979 -20.385 -3.611 1.00 67.56 215 GLN A CA 1
ATOM 1711 C C . GLN A 1 215 ? 10.607 -19.428 -4.627 1.00 67.56 215 GLN A C 1
ATOM 1713 O O . GLN A 1 215 ? 9.929 -18.814 -5.447 1.00 67.56 215 GLN A O 1
ATOM 1718 N N . LEU A 1 216 ? 11.936 -19.306 -4.587 1.00 69.69 216 LEU A N 1
ATOM 1719 C CA . LEU A 1 216 ? 12.667 -18.529 -5.581 1.00 69.69 216 LEU A CA 1
ATOM 1720 C C . LEU A 1 216 ? 12.980 -19.426 -6.780 1.00 69.69 216 LEU A C 1
ATOM 1722 O O . LEU A 1 216 ? 13.794 -20.343 -6.668 1.00 69.69 216 LEU A O 1
ATOM 1726 N N . LYS A 1 217 ? 12.395 -19.114 -7.936 1.00 70.19 217 LYS A N 1
ATOM 1727 C CA . LYS A 1 217 ? 12.723 -19.772 -9.203 1.00 70.19 217 LYS A CA 1
ATOM 1728 C C . LYS A 1 217 ? 13.568 -18.848 -10.072 1.00 70.19 217 LYS A C 1
ATOM 1730 O O . LYS A 1 217 ? 13.170 -17.728 -10.379 1.00 70.19 217 LYS A O 1
ATOM 1735 N N . SER A 1 218 ? 14.753 -19.313 -10.458 1.00 68.12 218 SER A N 1
ATOM 1736 C CA . SER A 1 218 ? 15.619 -18.596 -11.397 1.00 68.12 218 SER A CA 1
ATOM 1737 C C . SER A 1 218 ? 15.313 -19.046 -12.818 1.00 68.12 218 SER A C 1
ATOM 1739 O O . SER A 1 218 ? 15.351 -20.239 -13.107 1.00 68.12 218 SER A O 1
ATOM 1741 N N . VAL A 1 219 ? 15.078 -18.089 -13.712 1.00 67.44 219 VAL A N 1
ATOM 1742 C CA . VAL A 1 219 ? 14.779 -18.348 -15.124 1.00 67.44 219 VAL A CA 1
ATOM 1743 C C . VAL A 1 219 ? 15.852 -17.701 -15.979 1.00 67.44 219 VAL A C 1
ATOM 1745 O O . VAL A 1 219 ? 16.144 -16.515 -15.826 1.00 67.44 219 VAL A O 1
ATOM 1748 N N . ILE A 1 220 ? 16.443 -18.472 -16.888 1.00 66.25 220 ILE A N 1
ATOM 1749 C CA . ILE A 1 220 ? 17.366 -17.929 -17.881 1.00 66.25 220 ILE A CA 1
ATOM 1750 C C . ILE A 1 220 ? 16.546 -17.543 -19.108 1.00 66.25 220 ILE A C 1
ATOM 1752 O O . ILE A 1 220 ? 15.911 -18.384 -19.745 1.00 66.25 220 ILE A O 1
ATOM 1756 N N . ALA A 1 221 ? 16.573 -16.261 -19.465 1.00 63.97 221 ALA A N 1
ATOM 1757 C CA . ALA A 1 221 ? 15.917 -15.777 -20.669 1.00 63.97 221 ALA A CA 1
ATOM 1758 C C . ALA A 1 221 ? 16.745 -16.142 -21.918 1.00 63.97 221 ALA A C 1
ATOM 1760 O O . ALA A 1 221 ? 17.469 -15.315 -22.460 1.00 63.97 221 ALA A O 1
ATOM 1761 N N . HIS A 1 222 ? 16.662 -17.398 -22.369 1.00 60.28 222 HIS A N 1
ATOM 1762 C CA . HIS A 1 222 ? 17.483 -17.946 -23.462 1.00 60.28 222 HIS A CA 1
ATOM 1763 C C . HIS A 1 222 ? 17.240 -17.314 -24.850 1.00 60.28 222 HIS A C 1
ATOM 1765 O O . HIS A 1 222 ? 18.007 -17.574 -25.772 1.00 60.28 222 HIS A O 1
ATOM 1771 N N . GLN A 1 223 ? 16.191 -16.499 -25.017 1.00 62.41 223 GLN A N 1
ATOM 1772 C CA . GLN A 1 223 ? 15.791 -15.916 -26.308 1.00 62.41 223 GLN A CA 1
ATOM 1773 C C . GLN A 1 223 ? 16.026 -14.400 -26.423 1.00 62.41 223 GLN A C 1
ATOM 1775 O O . GLN A 1 223 ? 15.525 -13.766 -27.359 1.00 62.41 223 GLN A O 1
ATOM 1780 N N . THR A 1 224 ? 16.770 -13.789 -25.497 1.00 65.06 224 THR A N 1
ATOM 1781 C CA . THR A 1 224 ? 17.179 -12.390 -25.669 1.00 65.06 224 THR A CA 1
ATOM 1782 C C . THR A 1 224 ? 18.375 -12.288 -26.611 1.00 65.06 224 THR A C 1
ATOM 1784 O O . THR A 1 224 ? 19.233 -13.172 -26.657 1.00 65.06 224 THR A O 1
ATOM 1787 N N . ARG A 1 225 ? 18.444 -11.214 -27.409 1.00 69.62 225 ARG A N 1
ATOM 1788 C CA . ARG A 1 225 ? 19.636 -10.975 -28.240 1.00 69.62 225 ARG A CA 1
ATOM 1789 C C . ARG A 1 225 ? 20.862 -10.768 -27.334 1.00 69.62 225 ARG A C 1
ATOM 1791 O O . ARG A 1 225 ? 20.741 -10.067 -26.325 1.00 69.62 225 ARG A O 1
ATOM 1798 N N . PRO A 1 226 ? 22.041 -11.318 -27.683 1.00 72.56 226 PRO A N 1
ATOM 1799 C CA . PRO A 1 226 ? 23.270 -11.057 -26.941 1.00 72.56 226 PRO A CA 1
ATOM 1800 C C . PRO A 1 226 ? 23.522 -9.554 -26.775 1.00 72.56 226 PRO A C 1
ATOM 1802 O O . PRO A 1 226 ? 23.350 -8.791 -27.721 1.00 72.56 226 PRO A O 1
ATOM 1805 N N . GLY A 1 227 ? 23.933 -9.136 -25.577 1.00 76.88 227 GLY A N 1
ATOM 1806 C CA . GLY A 1 227 ? 24.215 -7.730 -25.254 1.00 76.88 227 GLY A CA 1
ATOM 1807 C C . GLY A 1 227 ? 23.045 -6.958 -24.634 1.00 76.88 227 GLY A C 1
ATOM 1808 O O . GLY A 1 227 ? 23.294 -5.979 -23.930 1.00 76.88 227 GLY A O 1
ATOM 1809 N N . LEU A 1 228 ? 21.800 -7.426 -24.788 1.00 79.62 228 LEU A N 1
ATOM 1810 C CA . LEU A 1 228 ? 20.642 -6.821 -24.127 1.00 79.62 228 LEU A CA 1
ATOM 1811 C C . LEU A 1 228 ? 20.646 -7.107 -22.620 1.00 79.62 228 LEU A C 1
ATOM 1813 O O . LEU A 1 228 ? 20.900 -8.229 -22.174 1.00 79.62 228 LEU A O 1
ATOM 1817 N N . GLN A 1 229 ? 20.311 -6.092 -21.826 1.00 81.88 229 GLN A N 1
ATOM 1818 C CA . GLN A 1 229 ? 20.140 -6.199 -20.381 1.00 81.88 229 GLN A CA 1
ATOM 1819 C C . GLN A 1 229 ? 18.676 -5.982 -20.018 1.00 81.88 229 GLN A C 1
ATOM 1821 O O . GLN A 1 229 ? 18.056 -5.016 -20.451 1.00 81.88 229 GLN A O 1
ATOM 1826 N N . LEU A 1 230 ? 18.118 -6.873 -19.204 1.00 83.12 230 LEU A N 1
ATOM 1827 C CA . LEU A 1 230 ? 16.763 -6.716 -18.679 1.00 83.12 230 LEU A CA 1
ATOM 1828 C C . LEU A 1 230 ? 16.658 -5.413 -17.865 1.00 83.12 230 LEU A C 1
ATOM 1830 O O . LEU A 1 230 ? 17.480 -5.164 -16.981 1.00 83.12 230 LEU A O 1
ATOM 1834 N N . CYS A 1 231 ? 15.661 -4.585 -18.173 1.00 84.94 231 CYS A N 1
ATOM 1835 C CA . CYS A 1 231 ? 15.537 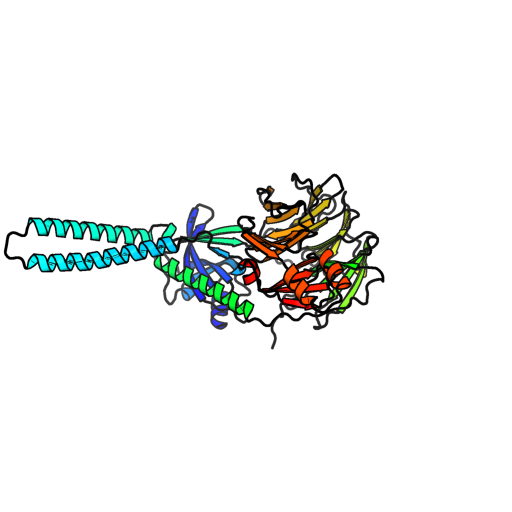-3.225 -17.639 1.00 84.94 231 CYS A CA 1
ATOM 1836 C C . CYS A 1 231 ? 14.193 -2.944 -16.953 1.00 84.94 231 CYS A C 1
ATOM 1838 O O . CYS A 1 231 ? 14.164 -2.199 -15.972 1.00 84.94 231 CYS A O 1
ATOM 1840 N N . ALA A 1 232 ? 13.098 -3.554 -17.411 1.00 87.38 232 ALA A N 1
ATOM 1841 C CA . ALA A 1 232 ? 11.761 -3.326 -16.868 1.00 87.38 232 ALA A CA 1
ATOM 1842 C C . ALA A 1 232 ? 10.886 -4.579 -17.023 1.00 87.38 232 ALA A C 1
ATOM 1844 O O . ALA A 1 232 ? 11.143 -5.400 -17.903 1.00 87.38 232 ALA A O 1
ATOM 1845 N N . ALA A 1 233 ? 9.866 -4.737 -16.179 1.00 88.31 233 ALA A N 1
ATOM 1846 C CA . ALA A 1 233 ? 8.878 -5.799 -16.330 1.00 88.31 233 ALA A CA 1
ATOM 1847 C C . ALA A 1 233 ? 7.548 -5.469 -15.665 1.00 88.31 233 ALA A C 1
ATOM 1849 O O . ALA A 1 233 ? 7.479 -4.607 -14.790 1.00 88.31 233 ALA A O 1
ATOM 1850 N N . THR A 1 234 ? 6.505 -6.178 -16.079 1.00 88.62 234 THR A N 1
ATOM 1851 C CA . THR A 1 234 ? 5.177 -6.079 -15.483 1.00 88.62 234 THR A CA 1
ATOM 1852 C C . THR A 1 234 ? 4.459 -7.427 -15.535 1.00 88.62 234 THR A C 1
ATOM 1854 O O . THR A 1 234 ? 4.764 -8.268 -16.386 1.00 88.62 234 THR A O 1
ATOM 1857 N N . VAL A 1 235 ? 3.533 -7.640 -14.601 1.00 87.44 235 VAL A N 1
ATOM 1858 C CA . VAL A 1 235 ? 2.667 -8.824 -14.573 1.00 87.44 235 VAL A CA 1
ATOM 1859 C C . VAL A 1 235 ? 1.378 -8.475 -15.284 1.00 87.44 235 VAL A C 1
ATOM 1861 O O . VAL A 1 235 ? 0.764 -7.443 -15.010 1.00 87.44 235 VAL A O 1
ATOM 1864 N N . VAL A 1 236 ? 0.970 -9.348 -16.189 1.00 86.94 236 VAL A N 1
ATOM 1865 C CA . VAL A 1 236 ? -0.310 -9.273 -16.871 1.00 86.94 236 VAL A CA 1
ATOM 1866 C C . VAL A 1 236 ? -1.174 -10.404 -16.326 1.00 86.94 236 VAL A C 1
ATOM 1868 O O . VAL A 1 236 ? -0.826 -11.565 -16.551 1.00 86.94 236 VAL A O 1
ATOM 1871 N N . PRO A 1 237 ? -2.264 -10.091 -15.601 1.00 82.44 237 PRO A N 1
ATOM 1872 C CA . PRO A 1 237 ? -3.207 -11.093 -15.122 1.00 82.44 237 PRO A CA 1
ATOM 1873 C C . PRO A 1 237 ? -3.670 -12.029 -16.242 1.00 82.44 237 PRO A C 1
ATOM 1875 O O . PRO A 1 237 ? -3.769 -11.624 -17.406 1.00 82.44 237 PRO A O 1
ATOM 1878 N N . GLY A 1 238 ? -3.942 -13.282 -15.885 1.00 71.81 238 GLY A N 1
ATOM 1879 C CA . GLY A 1 238 ? -4.501 -14.252 -16.814 1.00 71.81 238 GLY A CA 1
ATOM 1880 C C . GLY A 1 238 ? -5.874 -13.811 -17.343 1.00 71.81 238 GLY A C 1
ATOM 1881 O O . GLY A 1 238 ? -6.558 -12.982 -16.743 1.00 71.81 238 GLY A O 1
ATOM 1882 N N . LYS A 1 239 ? -6.292 -14.349 -18.497 1.00 66.50 239 LYS A N 1
ATOM 1883 C CA . LYS A 1 239 ? -7.593 -14.004 -19.110 1.00 66.50 239 LYS A CA 1
ATOM 1884 C C . LYS A 1 239 ? -8.785 -14.452 -18.258 1.00 66.50 239 LYS A C 1
ATOM 1886 O O . LYS A 1 239 ? -9.861 -13.878 -18.376 1.00 66.50 239 LYS A O 1
ATOM 1891 N N . ARG A 1 240 ? -8.599 -15.505 -17.461 1.00 65.31 240 ARG A N 1
ATOM 1892 C CA . ARG A 1 240 ? -9.562 -16.031 -16.489 1.00 65.31 240 ARG A CA 1
ATOM 1893 C C . ARG A 1 240 ? -8.981 -15.906 -15.076 1.00 65.31 240 ARG A C 1
ATOM 1895 O O . ARG A 1 240 ? -7.755 -15.980 -14.958 1.00 65.31 240 ARG A O 1
ATOM 1902 N N . PRO A 1 241 ? -9.824 -15.798 -14.036 1.00 58.72 241 PRO A N 1
ATOM 1903 C CA . PRO A 1 241 ? -9.376 -15.807 -12.641 1.00 58.72 241 PRO A CA 1
ATOM 1904 C C . PRO A 1 241 ? -8.452 -16.991 -12.316 1.00 58.72 241 PRO A C 1
ATOM 1906 O O . PRO A 1 241 ? -7.435 -16.804 -11.663 1.00 58.72 241 PRO A O 1
ATOM 1909 N N . ASP A 1 242 ? -8.737 -18.163 -12.893 1.00 63.47 242 ASP A N 1
ATOM 1910 C CA . ASP A 1 242 ? -7.984 -19.405 -12.648 1.00 63.47 242 ASP A CA 1
ATOM 1911 C C . ASP A 1 242 ? -6.781 -19.606 -13.586 1.00 63.47 242 ASP A C 1
ATOM 1913 O O . ASP A 1 242 ? -6.104 -20.631 -13.537 1.00 63.47 242 ASP A O 1
ATOM 1917 N N . SER A 1 243 ? -6.530 -18.676 -14.514 1.00 72.44 243 SER A N 1
ATOM 1918 C CA . SER A 1 243 ? -5.423 -18.817 -15.467 1.00 72.44 243 SER A CA 1
ATOM 1919 C C . SER A 1 243 ? -4.145 -18.182 -14.942 1.00 72.44 243 SER A C 1
ATOM 1921 O O . SER A 1 243 ? -4.158 -17.059 -14.434 1.00 72.44 243 SER A O 1
ATOM 1923 N N . ALA A 1 244 ? -3.020 -18.869 -15.147 1.00 77.12 244 ALA A N 1
ATOM 1924 C CA . ALA A 1 244 ? -1.722 -18.326 -14.792 1.00 77.12 244 ALA A CA 1
ATOM 1925 C C . ALA A 1 244 ? -1.462 -17.006 -15.558 1.00 77.12 244 ALA A C 1
ATOM 1927 O O . ALA A 1 244 ? -1.694 -16.930 -16.770 1.00 77.12 244 ALA A O 1
ATOM 1928 N N . PRO A 1 245 ? -0.986 -15.948 -14.888 1.00 83.12 245 PRO A N 1
ATOM 1929 C CA . PRO A 1 245 ? -0.602 -14.703 -15.513 1.00 83.12 245 PRO A CA 1
ATOM 1930 C C . PRO A 1 245 ? 0.665 -14.853 -16.340 1.00 83.12 245 PRO A C 1
ATOM 1932 O O . PRO A 1 245 ? 1.467 -15.780 -16.199 1.00 83.12 245 PRO A O 1
ATOM 1935 N N . TYR A 1 246 ? 0.867 -13.835 -17.160 1.00 85.25 246 TYR A N 1
ATOM 1936 C CA . TYR A 1 246 ? 2.028 -13.682 -18.009 1.00 85.25 246 TYR A CA 1
ATOM 1937 C C . TYR A 1 246 ? 2.960 -12.630 -17.421 1.00 85.25 246 TYR A C 1
ATOM 1939 O O . TYR A 1 246 ? 2.522 -11.606 -16.892 1.00 85.25 246 TYR A O 1
ATOM 1947 N N . ILE A 1 247 ? 4.264 -12.836 -17.570 1.00 87.31 247 ILE A N 1
ATOM 1948 C CA . ILE A 1 247 ? 5.265 -11.829 -17.218 1.00 87.31 247 ILE A CA 1
ATOM 1949 C C . ILE A 1 247 ? 5.814 -11.223 -18.501 1.00 87.31 247 ILE A C 1
ATOM 1951 O O . ILE A 1 247 ? 6.378 -11.919 -19.343 1.00 87.31 247 ILE A O 1
ATOM 1955 N N . TRP A 1 248 ? 5.683 -9.908 -18.633 1.00 89.25 248 TRP A N 1
ATOM 1956 C CA . TRP A 1 248 ? 6.250 -9.158 -19.745 1.00 89.25 248 TRP A CA 1
ATOM 1957 C C . TRP A 1 248 ? 7.589 -8.579 -19.318 1.00 89.25 248 TRP A C 1
ATOM 1959 O O . TRP A 1 248 ? 7.663 -7.747 -18.416 1.00 89.25 248 TRP A O 1
ATOM 1969 N N . LEU A 1 249 ? 8.652 -9.041 -19.963 1.00 89.12 249 LEU A N 1
ATOM 1970 C CA . LEU A 1 249 ? 10.034 -8.676 -19.699 1.00 89.12 249 LEU A CA 1
ATOM 1971 C C . LEU A 1 249 ? 10.540 -7.755 -20.799 1.00 89.12 249 LEU A C 1
ATOM 1973 O O . LEU A 1 249 ? 10.479 -8.106 -21.972 1.00 89.12 249 LEU A O 1
ATOM 1977 N N . CYS A 1 250 ? 11.104 -6.613 -20.428 1.00 89.69 250 CYS A N 1
ATOM 1978 C CA . CYS A 1 250 ? 11.783 -5.720 -21.355 1.00 89.69 250 CYS A CA 1
ATOM 1979 C C . CYS A 1 250 ? 13.296 -5.796 -21.155 1.00 89.69 250 CYS A C 1
ATOM 1981 O O . CYS A 1 250 ? 13.792 -5.738 -20.025 1.00 89.69 250 CYS A O 1
ATOM 1983 N N . ALA A 1 251 ? 14.028 -5.898 -22.258 1.00 89.06 251 ALA A N 1
ATOM 1984 C CA . ALA A 1 251 ? 15.479 -5.865 -22.298 1.00 89.06 251 ALA A CA 1
ATOM 1985 C C . ALA A 1 251 ? 15.963 -4.788 -23.269 1.00 89.06 251 ALA A C 1
ATOM 1987 O O . ALA A 1 251 ? 15.335 -4.538 -24.294 1.00 89.06 251 ALA A O 1
ATOM 1988 N N . SER A 1 252 ? 17.080 -4.151 -22.938 1.00 89.19 252 SER A N 1
ATOM 1989 C CA . SER A 1 252 ? 17.666 -3.072 -23.722 1.00 89.19 252 SER A CA 1
ATOM 1990 C C . SER A 1 252 ? 19.188 -3.041 -23.587 1.00 89.19 252 SER A C 1
ATOM 1992 O O . SER A 1 252 ? 19.741 -3.369 -22.537 1.00 89.19 252 SER A O 1
ATOM 1994 N N . ASP A 1 253 ? 19.876 -2.631 -24.648 1.00 86.56 253 ASP A N 1
ATOM 1995 C CA . ASP A 1 253 ? 21.313 -2.324 -24.684 1.00 86.56 253 ASP A CA 1
ATOM 1996 C C . ASP A 1 253 ? 21.585 -0.809 -24.759 1.00 86.56 253 ASP A C 1
ATOM 1998 O O . ASP A 1 253 ? 22.716 -0.390 -25.000 1.00 86.56 253 ASP A O 1
ATOM 2002 N N . LYS A 1 254 ? 20.549 0.001 -24.493 1.00 84.94 254 LYS A N 1
ATOM 2003 C CA . LYS A 1 254 ? 20.456 1.462 -24.664 1.00 84.94 254 LYS A CA 1
ATOM 2004 C C . LYS A 1 254 ? 20.233 1.960 -26.092 1.00 84.94 254 LYS A C 1
ATOM 2006 O O . LYS A 1 254 ? 19.973 3.141 -26.259 1.00 84.94 254 LYS A O 1
ATOM 2011 N N . PHE A 1 255 ? 20.309 1.090 -27.093 1.00 87.44 255 PHE A N 1
ATOM 2012 C CA . PHE A 1 255 ? 20.121 1.454 -28.503 1.00 87.44 255 PHE A CA 1
ATOM 2013 C C . PHE A 1 255 ? 18.984 0.675 -29.161 1.00 87.44 255 PHE A C 1
ATOM 2015 O O . PHE A 1 255 ? 18.540 1.000 -30.254 1.00 87.44 255 PHE A O 1
ATOM 2022 N N . SER A 1 256 ? 18.525 -0.397 -28.530 1.00 88.62 256 SER A N 1
ATOM 2023 C CA . SER A 1 256 ? 17.426 -1.210 -29.012 1.00 88.62 256 SER A CA 1
ATOM 2024 C C . SER A 1 256 ? 16.666 -1.810 -27.842 1.00 88.62 256 SER A C 1
ATOM 2026 O O . SER A 1 256 ? 17.255 -2.196 -26.830 1.00 88.62 256 SER A O 1
ATOM 2028 N N . GLY A 1 257 ? 15.346 -1.885 -27.983 1.00 88.81 257 GLY A N 1
ATOM 2029 C CA . GLY A 1 257 ? 14.475 -2.542 -27.025 1.00 88.81 257 GLY A CA 1
ATOM 2030 C C . GLY A 1 257 ? 14.027 -3.907 -27.530 1.00 88.81 257 GLY A C 1
ATOM 2031 O O . GLY A 1 257 ? 13.849 -4.150 -28.727 1.00 88.81 257 GLY A O 1
ATOM 2032 N N . GLN A 1 258 ? 13.793 -4.817 -26.597 1.00 89.06 258 GLN A N 1
ATOM 2033 C CA . GLN A 1 258 ? 13.152 -6.099 -26.834 1.00 89.06 258 GLN A CA 1
ATOM 2034 C C . GLN A 1 258 ? 12.152 -6.371 -25.720 1.00 89.06 258 GLN A C 1
ATOM 2036 O O . GLN A 1 258 ? 12.409 -6.059 -24.561 1.00 89.06 258 GLN A O 1
ATOM 2041 N N . VAL A 1 259 ? 11.030 -6.979 -26.074 1.00 89.94 259 VAL A N 1
ATOM 2042 C CA . VAL A 1 259 ? 10.009 -7.444 -25.142 1.00 89.94 259 VAL A CA 1
ATOM 2043 C C . VAL A 1 259 ? 9.838 -8.952 -25.303 1.00 89.94 259 VAL A C 1
ATOM 2045 O O . VAL A 1 259 ? 9.761 -9.460 -26.424 1.00 89.94 259 VAL A O 1
ATOM 2048 N N . ALA A 1 260 ? 9.815 -9.668 -24.186 1.00 88.12 260 ALA A N 1
ATOM 2049 C CA . ALA A 1 260 ? 9.590 -11.102 -24.105 1.00 88.12 260 ALA A CA 1
ATOM 2050 C C . ALA A 1 260 ? 8.412 -11.389 -23.169 1.00 88.12 260 ALA A C 1
ATOM 2052 O O . ALA A 1 260 ? 8.320 -10.802 -22.094 1.00 88.12 260 ALA A O 1
ATOM 2053 N N . VAL A 1 261 ? 7.526 -12.295 -23.571 1.00 88.31 261 VAL A N 1
ATOM 2054 C CA . VAL A 1 261 ? 6.381 -12.742 -22.772 1.00 88.31 261 VAL A CA 1
ATOM 2055 C C . VAL A 1 261 ? 6.691 -14.123 -22.221 1.00 88.31 261 VAL A C 1
ATOM 2057 O O . VAL A 1 261 ? 6.995 -15.043 -22.983 1.00 88.31 261 VAL A O 1
ATOM 2060 N N . VAL A 1 262 ? 6.634 -14.250 -20.900 1.00 85.94 262 VAL A N 1
ATOM 2061 C CA . VAL A 1 262 ? 6.841 -15.501 -20.172 1.00 85.94 262 VAL A CA 1
ATOM 2062 C C . VAL A 1 262 ? 5.490 -16.023 -19.703 1.00 85.94 262 VAL A C 1
ATOM 2064 O O . VAL A 1 262 ? 4.776 -15.306 -19.002 1.00 85.94 262 VAL A O 1
ATOM 2067 N N . SER A 1 263 ? 5.161 -17.256 -20.083 1.00 84.00 263 SER A N 1
ATOM 2068 C CA . SER A 1 263 ? 3.992 -17.981 -19.584 1.00 84.00 263 SER A CA 1
ATOM 2069 C C . SER A 1 263 ? 4.376 -18.842 -18.382 1.00 84.00 263 SER A C 1
ATOM 2071 O O . SER A 1 263 ? 5.501 -19.345 -18.294 1.00 84.00 263 SER A O 1
ATOM 2073 N N . LEU A 1 264 ? 3.432 -18.984 -17.454 1.00 77.50 264 LEU A N 1
ATOM 2074 C CA . LEU A 1 264 ? 3.552 -19.772 -16.226 1.00 77.50 264 LEU A CA 1
ATOM 2075 C C . LEU A 1 264 ? 2.539 -20.928 -16.175 1.00 77.50 264 LEU A C 1
ATOM 2077 O O . LEU A 1 264 ? 2.471 -21.634 -15.176 1.00 77.50 264 LEU A O 1
ATOM 2081 N N . GLU A 1 265 ? 1.779 -21.148 -17.252 1.00 74.25 265 GLU A N 1
ATOM 2082 C CA . GLU A 1 265 ? 0.634 -22.072 -17.301 1.00 74.25 265 GLU A CA 1
ATOM 2083 C C . GLU A 1 265 ? 1.001 -23.535 -16.996 1.00 74.25 265 GLU A C 1
ATOM 2085 O O . GLU A 1 265 ? 0.210 -24.260 -16.406 1.00 74.25 265 GLU A O 1
ATOM 2090 N N . ASN A 1 266 ? 2.230 -23.954 -17.310 1.00 68.19 266 ASN A N 1
ATOM 2091 C CA . ASN A 1 266 ? 2.703 -25.326 -17.092 1.00 68.19 266 ASN A CA 1
ATOM 2092 C C . ASN A 1 266 ? 3.564 -25.485 -15.820 1.00 68.19 266 ASN A C 1
ATOM 2094 O O . ASN A 1 266 ? 4.325 -26.445 -15.714 1.00 68.19 266 ASN A O 1
ATOM 2098 N N . GLY A 1 267 ? 3.547 -24.514 -14.897 1.00 66.75 267 GLY A N 1
ATOM 2099 C CA . GLY A 1 267 ? 4.381 -24.497 -13.680 1.00 66.75 267 GLY A CA 1
ATOM 2100 C C . GLY A 1 267 ? 5.869 -24.179 -13.917 1.00 66.75 267 GLY A C 1
ATOM 2101 O O . GLY A 1 267 ? 6.561 -23.656 -13.034 1.00 66.75 267 GLY A O 1
ATOM 2102 N N . ASP A 1 268 ? 6.378 -24.415 -15.128 1.00 72.62 268 ASP A N 1
ATOM 2103 C CA . ASP A 1 268 ? 7.702 -23.983 -15.568 1.00 72.62 268 ASP A CA 1
ATOM 2104 C C . ASP A 1 268 ? 7.640 -22.688 -16.400 1.00 72.62 268 ASP A C 1
ATOM 2106 O O . ASP A 1 268 ? 7.013 -22.671 -17.461 1.00 72.62 268 ASP A O 1
ATOM 2110 N N . PRO A 1 269 ? 8.315 -21.604 -15.963 1.00 77.19 269 PRO A N 1
ATOM 2111 C CA . PRO A 1 269 ? 8.364 -20.342 -16.688 1.00 77.19 269 PRO A CA 1
ATOM 2112 C C . PRO A 1 269 ? 9.060 -20.525 -18.032 1.00 77.19 269 PRO A C 1
ATOM 2114 O O . PRO A 1 269 ? 10.263 -20.798 -18.092 1.00 77.19 269 PRO A O 1
ATOM 2117 N N . CYS A 1 270 ? 8.316 -20.322 -19.113 1.00 79.56 270 CYS A N 1
ATOM 2118 C CA . CYS A 1 270 ? 8.822 -20.450 -20.471 1.00 79.56 270 CYS A CA 1
ATOM 2119 C C . CYS A 1 270 ? 8.571 -19.167 -21.269 1.00 79.56 270 CYS A C 1
ATOM 2121 O O . CYS A 1 270 ? 7.535 -18.520 -21.133 1.00 79.56 270 CYS A O 1
ATOM 2123 N N . ILE A 1 271 ? 9.540 -18.768 -22.100 1.00 81.50 271 ILE A N 1
ATOM 2124 C CA . ILE A 1 271 ? 9.348 -17.641 -23.021 1.00 81.50 271 ILE A CA 1
ATOM 2125 C C . ILE A 1 271 ? 8.462 -18.124 -24.168 1.00 81.50 271 ILE A C 1
ATOM 2127 O O . ILE A 1 271 ? 8.896 -18.937 -24.983 1.00 81.50 271 ILE A O 1
ATOM 2131 N N . GLU A 1 272 ? 7.242 -17.601 -24.239 1.00 82.81 272 GLU A N 1
ATOM 2132 C CA . GLU A 1 272 ? 6.277 -17.917 -25.293 1.00 82.81 272 GLU A CA 1
ATOM 2133 C C . GLU A 1 272 ? 6.532 -17.071 -26.545 1.00 82.81 272 GLU A C 1
ATOM 2135 O O . GLU A 1 272 ? 6.455 -17.551 -27.678 1.00 82.81 272 GLU A O 1
ATOM 2140 N N . SER A 1 273 ? 6.860 -15.791 -26.354 1.00 84.25 273 SER A N 1
ATOM 2141 C CA . SER A 1 273 ? 7.110 -14.880 -27.465 1.00 84.25 273 SER A CA 1
ATOM 2142 C C . SER A 1 273 ? 8.178 -13.849 -27.140 1.00 84.25 273 SER A C 1
ATOM 2144 O O . SER A 1 273 ? 8.398 -13.485 -25.987 1.00 84.25 273 SER A O 1
ATOM 2146 N N . CYS A 1 274 ? 8.861 -13.382 -28.181 1.00 85.81 274 CYS A N 1
ATOM 2147 C CA . CYS A 1 274 ? 9.909 -12.381 -28.078 1.00 85.81 274 CYS A CA 1
ATOM 2148 C C . CYS A 1 274 ? 9.911 -11.508 -29.340 1.00 85.81 274 CYS A C 1
ATOM 2150 O O . CYS A 1 274 ? 9.819 -12.026 -30.458 1.00 85.81 274 CYS A O 1
ATOM 2152 N N . ALA A 1 275 ? 9.991 -10.188 -29.178 1.00 88.00 275 ALA A N 1
ATOM 2153 C CA . ALA A 1 275 ? 9.902 -9.224 -30.272 1.00 88.00 275 ALA A CA 1
ATOM 2154 C C . ALA A 1 275 ? 10.742 -7.970 -30.001 1.00 88.00 275 ALA A C 1
ATOM 2156 O O . ALA A 1 275 ? 10.883 -7.538 -28.861 1.00 88.00 275 ALA A O 1
ATOM 2157 N N . GLY A 1 276 ? 11.299 -7.368 -31.054 1.00 87.12 276 GLY A N 1
ATOM 2158 C CA . GLY A 1 276 ? 12.028 -6.101 -30.942 1.00 87.12 276 GLY A CA 1
ATOM 2159 C C . GLY A 1 276 ? 11.078 -4.904 -30.843 1.00 87.12 276 GLY A C 1
ATOM 2160 O O . GLY A 1 276 ? 10.205 -4.739 -31.699 1.00 87.12 276 GLY A O 1
ATOM 2161 N N . ILE A 1 277 ? 11.295 -4.023 -29.870 1.00 87.56 277 ILE A N 1
ATOM 2162 C CA . ILE A 1 277 ? 10.466 -2.846 -29.596 1.00 87.56 277 ILE A CA 1
ATOM 2163 C C . ILE A 1 277 ? 11.301 -1.566 -29.630 1.00 87.56 277 ILE A C 1
ATOM 2165 O O . ILE A 1 277 ? 12.242 -1.406 -28.861 1.00 87.56 277 ILE A O 1
ATOM 2169 N N . GLY A 1 278 ? 10.975 -0.675 -30.569 1.00 84.19 278 GLY A N 1
ATOM 2170 C CA . GLY A 1 278 ? 11.729 0.560 -30.803 1.00 84.19 278 GLY A CA 1
ATOM 2171 C C . GLY A 1 278 ? 13.214 0.355 -31.145 1.00 84.19 278 GLY A C 1
ATOM 2172 O O . GLY A 1 278 ? 13.702 -0.771 -31.271 1.00 84.19 278 GLY A O 1
ATOM 2173 N N . ASN A 1 279 ? 13.920 1.474 -31.301 1.00 88.19 279 ASN A N 1
ATOM 2174 C CA . ASN A 1 279 ? 15.377 1.549 -31.474 1.00 88.19 279 ASN A CA 1
ATOM 2175 C C . ASN A 1 279 ? 15.992 2.444 -30.383 1.00 88.19 279 ASN A C 1
ATOM 2177 O O . ASN A 1 279 ? 16.876 3.251 -30.651 1.00 88.19 279 ASN A O 1
ATOM 2181 N N . ALA A 1 280 ? 15.465 2.329 -29.166 1.00 92.00 280 ALA A N 1
ATOM 2182 C CA . ALA A 1 280 ? 15.837 3.167 -28.038 1.00 92.00 280 ALA A CA 1
ATOM 2183 C C . ALA A 1 280 ? 15.753 2.356 -26.741 1.00 92.00 280 ALA A C 1
ATOM 2185 O O . ALA A 1 280 ? 15.237 1.229 -26.722 1.00 92.00 280 ALA A O 1
ATOM 2186 N N . ALA A 1 281 ? 16.265 2.904 -25.645 1.00 92.00 281 ALA A N 1
ATOM 2187 C CA . ALA A 1 281 ? 16.282 2.212 -24.376 1.00 92.00 281 ALA A CA 1
ATOM 2188 C C . ALA A 1 281 ? 14.889 2.158 -23.748 1.00 92.00 281 ALA A C 1
ATOM 2190 O O . ALA A 1 281 ? 14.304 3.187 -23.435 1.00 92.00 281 ALA A O 1
ATOM 2191 N N . VAL A 1 282 ? 14.378 0.956 -23.473 1.00 93.00 282 VAL A N 1
ATOM 2192 C CA . VAL A 1 282 ? 13.149 0.817 -22.676 1.00 93.00 282 VAL A CA 1
ATOM 2193 C C . VAL A 1 282 ? 13.414 1.266 -21.237 1.00 93.00 282 VAL A C 1
ATOM 2195 O O . VAL A 1 282 ? 14.304 0.731 -20.569 1.00 93.00 282 VAL A O 1
ATOM 2198 N N . THR A 1 283 ? 12.628 2.227 -20.757 1.00 93.38 283 THR A N 1
ATOM 2199 C CA . THR A 1 283 ? 12.787 2.864 -19.440 1.00 93.38 283 THR A CA 1
ATOM 2200 C C . THR A 1 283 ? 11.659 2.526 -18.471 1.00 93.38 283 THR A C 1
ATOM 2202 O O . THR A 1 283 ? 11.886 2.478 -17.260 1.00 93.38 283 THR A O 1
ATOM 2205 N N . ALA A 1 284 ? 10.455 2.263 -18.982 1.00 93.31 284 ALA A N 1
ATOM 2206 C CA . ALA A 1 284 ? 9.273 2.002 -18.173 1.00 93.31 284 ALA A CA 1
ATOM 2207 C C . ALA A 1 284 ? 8.336 1.003 -18.856 1.00 93.31 284 ALA A C 1
ATOM 2209 O O . ALA A 1 284 ? 8.212 0.982 -20.078 1.00 93.31 284 ALA A O 1
ATOM 2210 N N . VAL A 1 285 ? 7.650 0.194 -18.051 1.00 93.94 285 VAL A N 1
ATOM 2211 C CA . VAL A 1 285 ? 6.572 -0.682 -18.513 1.00 93.94 285 VAL A CA 1
ATOM 2212 C C . VAL A 1 285 ? 5.485 -0.758 -17.450 1.00 93.94 285 VAL A C 1
ATOM 2214 O O . VAL A 1 285 ? 5.793 -0.759 -16.257 1.00 93.94 285 VAL A O 1
ATOM 2217 N N . CYS A 1 286 ? 4.226 -0.807 -17.871 1.00 93.62 286 CYS A N 1
ATOM 2218 C CA . CYS A 1 286 ? 3.082 -0.886 -16.974 1.00 93.62 286 CYS A CA 1
ATOM 2219 C C . CYS A 1 286 ? 1.944 -1.682 -17.620 1.00 93.62 286 CYS A C 1
ATOM 2221 O O . CYS A 1 286 ? 1.587 -1.426 -18.771 1.00 93.62 286 CYS A O 1
ATOM 2223 N N . THR A 1 287 ? 1.365 -2.625 -16.877 1.00 91.94 287 THR A N 1
ATOM 2224 C CA . THR A 1 287 ? 0.066 -3.210 -17.217 1.00 91.94 287 THR A CA 1
ATOM 2225 C C . THR A 1 287 ? -1.030 -2.200 -16.908 1.00 91.94 287 THR A C 1
ATOM 2227 O O . THR A 1 287 ? -1.131 -1.681 -15.798 1.00 91.94 287 THR A O 1
ATOM 2230 N N . VAL A 1 288 ? -1.862 -1.940 -17.904 1.00 90.56 288 VAL A N 1
ATOM 2231 C CA . VAL A 1 288 ? -2.939 -0.963 -17.879 1.00 90.56 288 VAL A CA 1
ATOM 2232 C C . VAL A 1 288 ? -4.279 -1.707 -17.954 1.00 90.56 288 VAL A C 1
ATOM 2234 O O . VAL A 1 288 ? -4.530 -2.398 -18.953 1.00 90.56 288 VAL A O 1
ATOM 2237 N N . PRO A 1 289 ? -5.135 -1.575 -16.918 1.00 85.69 289 PRO A N 1
ATOM 2238 C CA . PRO A 1 289 ? -6.508 -2.072 -16.917 1.00 85.69 289 PRO A CA 1
ATOM 2239 C C . PRO A 1 289 ? -7.312 -1.597 -18.133 1.00 85.69 289 PRO A C 1
ATOM 2241 O O . PRO A 1 289 ? -7.016 -0.530 -18.681 1.00 85.69 289 PRO A O 1
ATOM 2244 N N . PRO A 1 290 ? -8.340 -2.349 -18.557 1.00 78.62 290 PRO A N 1
ATOM 2245 C CA . PRO A 1 290 ? -9.245 -1.867 -19.586 1.00 78.62 290 PRO A CA 1
ATOM 2246 C C . PRO A 1 290 ? -9.950 -0.567 -19.146 1.00 78.62 290 PRO A C 1
ATOM 2248 O O . PRO A 1 290 ? -10.111 -0.323 -17.945 1.00 78.62 290 PRO A O 1
ATOM 2251 N N . PRO A 1 291 ? -10.388 0.264 -20.107 1.00 70.25 291 PRO A N 1
ATOM 2252 C CA . PRO A 1 291 ? -11.214 1.443 -19.852 1.00 70.25 291 PRO A CA 1
ATOM 2253 C C . PRO A 1 291 ? -12.412 1.109 -18.956 1.00 70.25 291 PRO A C 1
ATOM 2255 O O . PRO A 1 291 ? -13.156 0.173 -19.249 1.00 70.25 291 PRO A O 1
ATOM 2258 N N . THR A 1 292 ? -12.636 1.866 -17.882 1.00 60.62 292 THR A N 1
ATOM 2259 C CA . THR A 1 292 ? -13.806 1.658 -17.020 1.00 60.62 292 THR A CA 1
ATOM 2260 C C . THR A 1 292 ? -15.084 2.132 -17.721 1.00 60.62 292 THR A C 1
ATOM 2262 O O . THR A 1 292 ? -15.149 3.246 -18.240 1.00 60.62 292 THR A O 1
ATOM 2265 N N . SER A 1 293 ? -16.133 1.303 -17.729 1.00 48.78 293 SER A N 1
ATOM 2266 C CA . SER A 1 293 ? -17.477 1.727 -18.132 1.00 48.78 293 SER A CA 1
ATOM 2267 C C . SER A 1 293 ? -18.074 2.620 -17.042 1.00 48.78 293 SER A C 1
ATOM 2269 O O . SER A 1 293 ? -18.354 2.144 -15.939 1.00 48.78 293 SER A O 1
ATOM 2271 N N . SER A 1 294 ? -18.298 3.904 -17.321 1.00 38.97 294 SER A N 1
ATOM 2272 C CA . SER A 1 294 ? -19.236 4.702 -16.524 1.00 38.97 294 SER A CA 1
ATOM 2273 C C . SER A 1 294 ? -20.600 4.005 -16.562 1.00 38.97 294 SER A C 1
ATOM 2275 O O . SER A 1 294 ? -21.073 3.675 -17.645 1.00 38.97 294 SER A O 1
ATOM 2277 N N . GLY A 1 295 ? -21.157 3.708 -15.387 1.00 41.12 295 GLY A N 1
ATOM 2278 C CA . GLY A 1 295 ? -22.164 2.667 -15.184 1.00 41.12 295 GLY A CA 1
ATOM 2279 C C . GLY A 1 295 ? -23.360 2.678 -16.135 1.00 41.12 295 GLY A C 1
ATOM 2280 O O . GLY A 1 295 ? -24.007 3.699 -16.300 1.00 41.12 295 GLY A O 1
ATOM 2281 N N . GLU A 1 296 ? -23.645 1.498 -16.682 1.00 32.00 296 GLU A N 1
ATOM 2282 C CA . GLU A 1 296 ? -24.959 0.884 -16.898 1.00 32.00 296 GLU A CA 1
ATOM 2283 C C . GLU A 1 296 ? -24.675 -0.507 -17.483 1.00 32.00 296 GLU A C 1
ATOM 2285 O O . GLU A 1 296 ? -24.030 -0.642 -18.523 1.00 32.00 296 GLU A O 1
ATOM 2290 N N . SER A 1 297 ? -25.079 -1.560 -16.770 1.00 35.75 297 SER A N 1
ATOM 2291 C CA . SER A 1 297 ? -25.013 -2.934 -17.262 1.00 35.75 297 SER A CA 1
ATOM 2292 C C . SER A 1 297 ? -25.974 -3.065 -18.441 1.00 35.75 297 SER A C 1
ATOM 2294 O O . SER A 1 297 ? -27.183 -3.206 -18.251 1.00 35.75 297 SER A O 1
ATOM 2296 N N . SER A 1 298 ? -25.438 -2.976 -19.651 1.00 33.19 298 SER A N 1
ATOM 2297 C CA . SER A 1 298 ? -26.095 -3.449 -20.861 1.00 33.19 298 SER A CA 1
ATOM 2298 C C . SER A 1 298 ? -25.327 -4.673 -21.338 1.00 33.19 298 SER A C 1
ATOM 2300 O O . SER A 1 298 ? -24.230 -4.563 -21.884 1.00 33.19 298 SER A O 1
ATOM 2302 N N . ASP A 1 299 ? -25.907 -5.843 -21.070 1.00 37.69 299 ASP A N 1
ATOM 2303 C CA . ASP A 1 299 ? -25.551 -7.095 -21.728 1.00 37.69 299 ASP A CA 1
ATOM 2304 C C . ASP A 1 299 ? -25.736 -6.892 -23.236 1.00 37.69 299 ASP A C 1
ATOM 2306 O O . ASP A 1 299 ? -26.852 -6.892 -23.757 1.00 37.69 299 ASP A O 1
ATOM 2310 N N . SER A 1 300 ? -24.635 -6.638 -23.933 1.00 34.19 300 SER A N 1
ATOM 2311 C CA . SER A 1 300 ? -24.567 -6.730 -25.386 1.00 34.19 300 SER A CA 1
ATOM 2312 C C . SER A 1 300 ? -23.257 -7.416 -25.746 1.00 34.19 300 SER A C 1
ATOM 2314 O O . SER A 1 300 ? -22.171 -6.875 -25.536 1.00 34.19 300 SER A O 1
ATOM 2316 N N . ASP A 1 301 ? -23.396 -8.649 -26.227 1.00 38.16 301 ASP A N 1
ATOM 2317 C CA . ASP A 1 301 ? -22.342 -9.514 -26.754 1.00 38.16 301 ASP A CA 1
ATOM 2318 C C . ASP A 1 301 ? -21.807 -8.971 -28.093 1.00 38.16 301 ASP A C 1
ATOM 2320 O O . ASP A 1 301 ? -21.957 -9.614 -29.131 1.00 38.16 301 ASP A O 1
ATOM 2324 N N . ASP A 1 302 ? -21.197 -7.782 -28.096 1.00 34.16 302 ASP A N 1
ATOM 2325 C CA . ASP A 1 302 ? -20.458 -7.284 -29.262 1.00 34.16 302 ASP A CA 1
ATOM 2326 C C . ASP A 1 302 ? -18.942 -7.460 -29.064 1.00 34.16 302 ASP A C 1
ATOM 2328 O O . ASP A 1 302 ? -18.246 -6.708 -28.375 1.00 34.16 302 ASP A O 1
ATOM 2332 N N . ASP A 1 303 ? -18.436 -8.507 -29.715 1.00 47.03 303 ASP A N 1
ATOM 2333 C CA . ASP A 1 303 ? -17.029 -8.813 -29.943 1.00 47.03 303 ASP A CA 1
ATOM 2334 C C . ASP A 1 303 ? -16.344 -7.682 -30.734 1.00 47.03 303 ASP A C 1
ATOM 2336 O O . ASP A 1 303 ? -16.483 -7.576 -31.952 1.00 47.03 303 ASP A O 1
ATOM 2340 N N . SER A 1 304 ? -15.543 -6.845 -30.066 1.00 46.31 304 SER A N 1
ATOM 2341 C CA . SER A 1 304 ? -14.214 -6.425 -30.556 1.00 46.31 304 SER A CA 1
ATOM 2342 C C . SER A 1 304 ? -13.505 -5.460 -29.590 1.00 46.31 304 SER A C 1
ATOM 2344 O O . SER A 1 304 ? -13.827 -4.286 -29.457 1.00 46.31 304 SER A O 1
ATOM 2346 N N . ASN A 1 305 ? -12.439 -5.950 -28.950 1.00 46.56 305 ASN A N 1
ATOM 2347 C CA . ASN A 1 305 ? -11.341 -5.176 -28.341 1.00 46.56 305 ASN A CA 1
ATOM 2348 C C . ASN A 1 305 ? -11.612 -4.250 -27.128 1.00 46.56 305 ASN A C 1
ATOM 2350 O O . ASN A 1 305 ? -10.645 -3.870 -26.468 1.00 46.56 305 ASN A O 1
ATOM 2354 N N . SER A 1 306 ? -12.854 -3.899 -26.773 1.00 44.97 306 SER A N 1
ATOM 2355 C CA . SER A 1 306 ? -13.125 -2.818 -25.798 1.00 44.97 306 SER A CA 1
ATOM 2356 C C . SER A 1 306 ? -12.979 -3.164 -24.303 1.00 44.97 306 SER A C 1
ATOM 2358 O O . SER A 1 306 ? -13.225 -2.311 -23.454 1.00 44.97 306 SER A O 1
ATOM 2360 N N . GLY A 1 307 ? -12.598 -4.400 -23.964 1.00 55.03 307 GLY A N 1
ATOM 2361 C CA . GLY A 1 307 ? -12.459 -4.881 -22.577 1.00 55.03 307 GLY A CA 1
ATOM 2362 C C . GLY A 1 307 ? -11.099 -5.503 -22.252 1.00 55.03 307 GLY A C 1
ATOM 2363 O O . GLY A 1 307 ? -10.959 -6.183 -21.241 1.00 55.03 307 GLY A O 1
ATOM 2364 N N . GLN A 1 308 ? -10.101 -5.332 -23.121 1.00 72.88 308 GLN A N 1
ATOM 2365 C CA . GLN A 1 308 ? -8.836 -6.058 -23.013 1.00 72.88 308 GLN A CA 1
ATOM 2366 C C . GLN A 1 308 ? -7.758 -5.246 -22.284 1.00 72.88 308 GLN A C 1
ATOM 2368 O O . GLN A 1 308 ? -7.610 -4.039 -22.485 1.00 72.88 308 GLN A O 1
ATOM 2373 N N . LEU A 1 309 ? -6.989 -5.934 -21.436 1.00 84.69 309 LEU A N 1
ATOM 2374 C CA . LEU A 1 309 ? -5.806 -5.385 -20.776 1.00 84.69 309 LEU A CA 1
ATOM 2375 C C . LEU A 1 309 ? -4.772 -4.950 -21.822 1.00 84.69 309 LEU A C 1
ATOM 2377 O O . LEU A 1 309 ? -4.602 -5.588 -22.861 1.00 84.69 309 LEU A O 1
ATOM 2381 N N . SER A 1 310 ? -4.036 -3.885 -21.528 1.00 89.81 310 SER A N 1
ATOM 2382 C CA . SER A 1 310 ? -2.937 -3.427 -22.381 1.00 89.81 310 SER A CA 1
ATOM 2383 C C . SER A 1 310 ? -1.648 -3.294 -21.583 1.00 89.81 310 SER A C 1
ATOM 2385 O O . SER A 1 310 ? -1.669 -3.127 -20.370 1.00 89.81 310 SER A O 1
ATOM 2387 N N . VAL A 1 311 ? -0.511 -3.387 -22.257 1.00 92.31 311 VAL A N 1
ATOM 2388 C CA . VAL A 1 311 ? 0.821 -3.185 -21.699 1.00 92.31 311 VAL A CA 1
ATOM 2389 C C . VAL A 1 311 ? 1.434 -1.985 -22.397 1.00 92.31 311 VAL A C 1
ATOM 2391 O O . VAL A 1 311 ? 1.572 -1.964 -23.620 1.00 92.31 311 VAL A O 1
ATOM 2394 N N . TRP A 1 312 ? 1.776 -0.973 -21.609 1.00 94.44 312 TRP A N 1
ATOM 2395 C CA . TRP A 1 312 ? 2.377 0.265 -22.084 1.00 94.44 312 TRP A CA 1
ATOM 2396 C C . TRP A 1 312 ? 3.876 0.216 -21.843 1.00 94.44 312 TRP A C 1
ATOM 2398 O O . TRP A 1 312 ? 4.305 -0.013 -20.714 1.00 94.44 312 TRP A O 1
ATOM 2408 N N . ILE A 1 313 ? 4.668 0.425 -22.892 1.00 95.38 313 ILE A N 1
ATOM 2409 C CA . ILE A 1 313 ? 6.131 0.335 -22.864 1.00 95.38 313 ILE A CA 1
ATOM 2410 C C . ILE A 1 313 ? 6.696 1.676 -23.324 1.00 95.38 313 ILE A C 1
ATOM 2412 O O . ILE A 1 313 ? 6.485 2.074 -24.464 1.00 95.38 313 ILE A O 1
ATOM 2416 N N . GLY A 1 314 ? 7.408 2.369 -22.440 1.00 95.75 314 GLY A N 1
ATOM 2417 C CA . GLY A 1 314 ? 8.038 3.659 -22.716 1.00 95.75 314 GLY A CA 1
ATOM 2418 C C . GLY A 1 314 ? 9.539 3.538 -22.945 1.00 95.75 314 GLY A C 1
ATOM 2419 O O . GLY A 1 314 ? 10.198 2.701 -22.315 1.00 95.75 314 GLY A O 1
ATOM 2420 N N . ASN A 1 315 ? 10.084 4.392 -23.809 1.00 95.44 315 ASN A N 1
ATOM 2421 C CA . ASN A 1 315 ? 11.520 4.476 -24.062 1.00 95.44 315 ASN A CA 1
ATOM 2422 C C . ASN A 1 315 ? 12.103 5.885 -23.849 1.00 95.44 315 ASN A C 1
ATOM 2424 O O . ASN A 1 315 ? 11.390 6.858 -23.587 1.00 95.44 315 ASN A O 1
ATOM 2428 N N . ASP A 1 316 ? 13.426 5.990 -23.933 1.00 95.38 316 ASP A N 1
ATOM 2429 C CA . ASP A 1 316 ? 14.157 7.248 -23.779 1.00 95.38 316 ASP A CA 1
ATOM 2430 C C . ASP A 1 316 ? 14.108 8.177 -25.005 1.00 95.38 316 ASP A C 1
ATOM 2432 O O . ASP A 1 316 ? 14.494 9.333 -24.877 1.00 95.38 316 ASP A O 1
ATOM 2436 N N . ASP A 1 317 ? 13.536 7.746 -26.131 1.00 95.25 317 ASP A N 1
ATOM 2437 C CA . ASP A 1 317 ? 13.218 8.612 -27.281 1.00 95.25 317 ASP A CA 1
ATOM 2438 C C . ASP A 1 317 ? 11.844 9.299 -27.154 1.00 95.25 317 ASP A C 1
ATOM 2440 O O . ASP A 1 317 ? 11.445 10.074 -28.023 1.00 95.25 317 ASP A O 1
ATOM 2444 N N . GLY A 1 318 ? 11.101 9.036 -26.073 1.00 94.94 318 GLY A N 1
ATOM 2445 C CA . GLY A 1 318 ? 9.761 9.594 -25.871 1.00 94.94 318 GLY A CA 1
ATOM 2446 C C . GLY A 1 318 ? 8.652 8.811 -26.578 1.00 94.94 318 GLY A C 1
ATOM 2447 O O . GLY A 1 318 ? 7.527 9.292 -26.678 1.00 94.94 318 GLY A O 1
ATOM 2448 N N . GLU A 1 319 ? 8.921 7.602 -27.066 1.00 95.31 319 GLU A N 1
ATOM 2449 C CA . GLU A 1 319 ? 7.895 6.725 -27.631 1.00 95.31 319 GLU A CA 1
ATOM 2450 C C . GLU A 1 319 ? 7.228 5.892 -26.528 1.00 95.31 319 GLU A C 1
ATOM 2452 O O . GLU A 1 319 ? 7.892 5.339 -25.645 1.00 95.31 319 GLU A O 1
ATOM 2457 N N . VAL A 1 320 ? 5.903 5.766 -26.609 1.00 96.19 320 VAL A N 1
ATOM 2458 C CA . VAL A 1 320 ? 5.099 4.891 -25.750 1.00 96.19 320 VAL A CA 1
ATOM 2459 C C . VAL A 1 320 ? 4.332 3.908 -26.623 1.00 96.19 320 VAL A C 1
ATOM 2461 O O . VAL A 1 320 ? 3.379 4.279 -27.306 1.00 96.19 320 VAL A O 1
ATOM 2464 N N . PHE A 1 321 ? 4.748 2.647 -26.598 1.00 93.69 321 PHE A N 1
ATOM 2465 C CA . PHE A 1 321 ? 4.103 1.549 -27.311 1.00 93.69 321 PHE A CA 1
ATOM 2466 C C . PHE A 1 321 ? 2.949 0.994 -26.477 1.00 93.69 321 PHE A C 1
ATOM 2468 O O . PHE A 1 321 ? 3.145 0.641 -25.314 1.00 93.69 321 PHE A O 1
ATOM 2475 N N . VAL A 1 322 ? 1.766 0.875 -27.077 1.00 91.81 322 VAL A N 1
ATOM 2476 C CA . VAL A 1 322 ? 0.572 0.308 -26.441 1.00 91.81 322 VAL A CA 1
ATOM 2477 C C . VAL A 1 322 ? 0.272 -1.041 -27.074 1.00 91.81 322 VAL A C 1
ATOM 2479 O O . VAL A 1 322 ? -0.203 -1.115 -28.206 1.00 91.81 322 VAL A O 1
ATOM 2482 N N . VAL A 1 323 ? 0.554 -2.117 -26.343 1.00 89.44 323 VAL A N 1
ATOM 2483 C CA . VAL A 1 323 ? 0.384 -3.490 -26.829 1.00 89.44 323 VAL A CA 1
ATOM 2484 C C . VAL A 1 323 ? -0.778 -4.142 -26.098 1.00 89.44 323 VAL A C 1
ATOM 2486 O O . VAL A 1 323 ? -0.847 -4.095 -24.875 1.00 89.44 323 VAL A O 1
ATOM 2489 N N . ASN A 1 324 ? -1.709 -4.753 -26.818 1.00 85.50 324 ASN A N 1
ATOM 2490 C CA . ASN A 1 324 ? -2.783 -5.508 -26.184 1.00 85.50 324 ASN A CA 1
ATOM 2491 C C . ASN A 1 324 ? -2.224 -6.800 -25.561 1.00 85.50 324 ASN A C 1
ATOM 2493 O O . ASN A 1 324 ? -1.394 -7.471 -26.177 1.00 85.50 324 ASN A O 1
ATOM 2497 N N . SER A 1 325 ? -2.676 -7.167 -24.359 1.00 80.56 325 SER A N 1
ATOM 2498 C CA . SER A 1 325 ? -2.187 -8.359 -23.653 1.00 80.56 325 SER A CA 1
ATOM 2499 C C . SER A 1 325 ? -2.431 -9.665 -24.410 1.00 80.56 325 SER A C 1
ATOM 2501 O O . SER A 1 325 ? -1.705 -10.636 -24.213 1.00 80.56 325 SER A O 1
ATOM 2503 N N . THR A 1 326 ? -3.459 -9.700 -25.258 1.00 73.19 326 THR A N 1
ATOM 2504 C CA . THR A 1 326 ? -3.874 -10.893 -26.001 1.00 73.19 326 THR A CA 1
ATOM 2505 C C . THR A 1 326 ? -3.214 -11.010 -27.372 1.00 73.19 326 THR A C 1
ATOM 2507 O O . THR A 1 326 ? -3.241 -12.082 -27.982 1.00 73.19 326 THR A O 1
ATOM 2510 N N . GLU A 1 327 ? -2.619 -9.923 -27.862 1.00 69.25 327 GLU A N 1
ATOM 2511 C CA . GLU A 1 327 ? -1.967 -9.897 -29.160 1.00 69.25 327 GLU A CA 1
ATOM 2512 C C . GLU A 1 327 ? -0.580 -10.532 -29.088 1.00 69.25 327 GLU A C 1
ATOM 2514 O O . GLU A 1 327 ? 0.201 -10.324 -28.158 1.00 69.25 327 GLU A O 1
ATOM 2519 N N . ARG A 1 328 ? -0.222 -11.275 -30.139 1.00 66.81 328 ARG A N 1
ATOM 2520 C CA . ARG A 1 328 ? 1.151 -11.752 -30.286 1.00 66.81 328 ARG A CA 1
ATOM 2521 C C . ARG A 1 328 ? 2.062 -10.552 -30.513 1.00 66.81 328 ARG A C 1
ATOM 2523 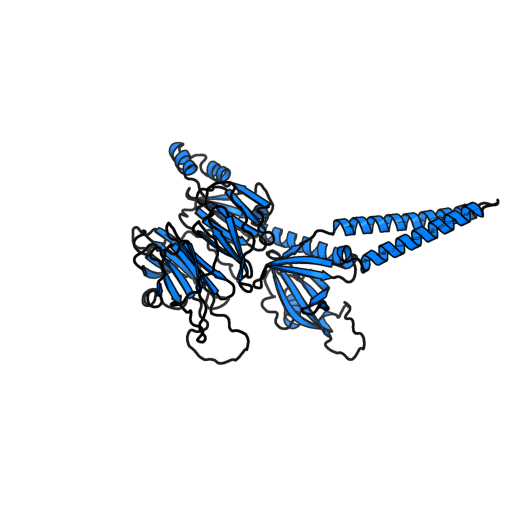O O . ARG A 1 328 ? 2.069 -9.945 -31.584 1.00 66.81 328 ARG A O 1
ATOM 2530 N N . VAL A 1 329 ? 2.902 -10.276 -29.522 1.00 69.12 329 VAL A N 1
ATOM 2531 C CA . VAL A 1 329 ? 3.854 -9.154 -29.515 1.00 69.12 329 VAL A CA 1
ATOM 2532 C C . VAL A 1 329 ? 4.737 -9.133 -30.770 1.00 69.12 329 VAL A C 1
ATOM 2534 O O . VAL A 1 329 ? 5.100 -8.073 -31.274 1.00 69.12 329 VAL A O 1
ATOM 2537 N N . ARG A 1 330 ? 5.017 -10.306 -31.354 1.00 64.62 330 ARG A N 1
ATOM 2538 C CA . ARG A 1 330 ? 5.807 -10.454 -32.585 1.00 64.62 330 ARG A CA 1
ATOM 2539 C C . ARG A 1 330 ? 5.209 -9.752 -33.811 1.00 64.62 330 ARG A C 1
ATOM 2541 O O . ARG A 1 330 ? 5.974 -9.395 -34.701 1.00 64.62 330 ARG A O 1
ATOM 2548 N N . THR A 1 331 ? 3.889 -9.585 -33.888 1.00 60.22 331 THR A N 1
ATOM 2549 C CA . THR A 1 331 ? 3.219 -9.066 -35.093 1.00 60.22 331 THR A CA 1
ATOM 2550 C C . THR A 1 331 ? 2.774 -7.613 -34.979 1.00 60.22 331 THR A C 1
ATOM 2552 O O . THR A 1 331 ? 2.833 -6.918 -35.985 1.00 60.22 331 THR A O 1
ATOM 2555 N N . ARG A 1 332 ? 2.363 -7.138 -33.792 1.00 66.19 332 ARG A N 1
ATOM 2556 C CA . ARG A 1 332 ? 1.647 -5.849 -33.652 1.00 66.19 332 ARG A CA 1
ATOM 2557 C C . ARG A 1 332 ? 2.225 -4.841 -32.661 1.00 66.19 332 ARG A C 1
ATOM 2559 O O . ARG A 1 332 ? 1.711 -3.735 -32.549 1.00 66.19 332 ARG A O 1
ATOM 2566 N N . ALA A 1 333 ? 3.332 -5.150 -31.984 1.00 63.28 333 ALA A N 1
ATOM 2567 C CA . ALA A 1 333 ? 3.850 -4.306 -30.898 1.00 63.28 333 ALA A CA 1
ATOM 2568 C C . ALA A 1 333 ? 4.256 -2.865 -31.290 1.00 63.28 333 ALA A C 1
ATOM 2570 O O . ALA A 1 333 ? 4.595 -2.073 -30.416 1.00 63.28 333 ALA A O 1
ATOM 2571 N N . ARG A 1 334 ? 4.252 -2.518 -32.585 1.00 65.56 334 ARG A N 1
ATOM 2572 C CA . ARG A 1 334 ? 4.617 -1.192 -33.114 1.00 65.56 334 ARG A CA 1
ATOM 2573 C C . ARG A 1 334 ? 3.452 -0.430 -33.758 1.00 65.56 334 ARG A C 1
ATOM 2575 O O . ARG A 1 334 ? 3.682 0.651 -34.283 1.00 65.56 334 ARG A O 1
ATOM 2582 N N . GLU A 1 335 ? 2.237 -0.977 -33.758 1.00 70.94 335 GLU A N 1
ATOM 2583 C CA . GLU A 1 335 ? 1.102 -0.372 -34.476 1.00 70.94 335 GLU A CA 1
ATOM 2584 C C . GLU A 1 335 ? 0.478 0.816 -33.728 1.00 70.94 335 GLU A C 1
ATOM 2586 O O . GLU A 1 335 ? -0.019 1.741 -34.362 1.00 70.94 335 GLU A O 1
ATOM 2591 N N . ARG A 1 336 ? 0.536 0.834 -32.389 1.00 82.75 336 ARG A N 1
ATOM 2592 C CA . ARG A 1 336 ? -0.029 1.909 -31.558 1.00 82.75 336 ARG A CA 1
ATOM 2593 C C . ARG A 1 336 ? 1.064 2.569 -30.729 1.00 82.75 336 ARG A C 1
ATOM 2595 O O . ARG A 1 336 ? 1.500 2.011 -29.723 1.00 82.75 336 ARG A O 1
ATOM 2602 N N . VAL A 1 337 ? 1.518 3.741 -31.169 1.00 88.25 337 VAL A N 1
ATOM 2603 C CA . VAL A 1 337 ? 2.644 4.454 -30.554 1.00 88.25 337 VAL A CA 1
ATOM 2604 C C . VAL A 1 337 ? 2.274 5.910 -30.319 1.00 88.25 337 VAL A C 1
ATOM 2606 O O . VAL A 1 337 ? 2.017 6.631 -31.277 1.00 88.25 337 VAL A O 1
ATOM 2609 N N . ALA A 1 338 ? 2.308 6.351 -29.062 1.00 92.50 338 ALA A N 1
ATOM 2610 C CA . ALA A 1 338 ? 2.296 7.774 -28.740 1.00 92.50 338 ALA A CA 1
ATOM 2611 C C . ALA A 1 338 ? 3.724 8.324 -28.848 1.00 92.50 338 ALA A C 1
ATOM 2613 O O . ALA A 1 338 ? 4.669 7.693 -28.367 1.00 92.50 338 ALA A O 1
ATOM 2614 N N . ARG A 1 339 ? 3.892 9.494 -29.471 1.00 94.44 339 ARG A N 1
ATOM 2615 C CA . ARG A 1 339 ? 5.192 10.170 -29.604 1.00 94.44 339 ARG A CA 1
ATOM 2616 C C . ARG A 1 339 ? 5.203 11.425 -28.746 1.00 94.44 339 ARG A C 1
ATOM 2618 O O . ARG A 1 339 ? 4.479 12.376 -29.023 1.00 94.44 339 ARG A O 1
ATOM 2625 N N . LEU A 1 340 ? 6.015 11.406 -27.701 1.00 95.62 340 LEU A N 1
ATOM 2626 C CA . LEU A 1 340 ? 6.130 12.469 -26.713 1.00 95.62 340 LEU A CA 1
ATOM 2627 C C . LEU A 1 340 ? 7.374 13.317 -26.966 1.00 95.62 340 LEU A C 1
ATOM 2629 O O . LEU A 1 340 ? 8.330 12.889 -27.604 1.00 95.62 340 LEU A O 1
ATOM 2633 N N . THR A 1 341 ? 7.366 14.534 -26.428 1.00 94.69 341 THR A N 1
ATOM 2634 C CA . THR A 1 341 ? 8.446 15.511 -26.625 1.00 94.69 341 THR A CA 1
ATOM 2635 C C . THR A 1 341 ? 9.750 15.119 -25.928 1.00 94.69 341 THR A C 1
ATOM 2637 O O . THR A 1 341 ? 10.828 15.514 -26.369 1.00 94.69 341 THR A O 1
ATOM 2640 N N . TYR A 1 342 ? 9.661 14.390 -24.813 1.00 96.69 342 TYR A N 1
ATOM 2641 C CA . TYR A 1 342 ? 10.793 14.098 -23.938 1.00 96.69 342 TYR A CA 1
ATOM 2642 C C . TYR A 1 342 ? 10.883 12.604 -23.594 1.00 96.69 342 TYR A C 1
ATOM 2644 O O . TYR A 1 342 ? 9.855 11.920 -23.603 1.00 96.69 342 TYR A O 1
ATOM 2652 N N . PRO A 1 343 ? 12.084 12.119 -23.218 1.00 96.94 343 PRO A N 1
ATOM 2653 C CA . PRO A 1 343 ? 12.307 10.754 -22.746 1.00 96.94 343 PRO A CA 1
ATOM 2654 C C . PRO A 1 343 ? 11.310 10.321 -21.670 1.00 96.94 343 PRO A C 1
ATOM 2656 O O . PRO A 1 343 ? 11.089 11.052 -20.699 1.00 96.94 343 PRO A O 1
ATOM 2659 N N . VAL A 1 344 ? 10.756 9.113 -21.795 1.00 97.38 344 VAL A N 1
ATOM 2660 C CA . VAL A 1 344 ? 9.878 8.533 -20.771 1.00 97.38 344 VAL A CA 1
ATOM 2661 C C . VAL A 1 344 ? 10.711 8.098 -19.572 1.00 97.38 344 VAL A C 1
ATOM 2663 O O . VAL A 1 344 ? 11.727 7.419 -19.723 1.00 97.38 344 VAL A O 1
ATOM 2666 N N . THR A 1 345 ? 10.277 8.447 -18.362 1.00 96.00 345 THR A N 1
ATOM 2667 C CA . THR A 1 345 ? 10.971 8.080 -17.117 1.00 96.00 345 THR A CA 1
ATOM 2668 C C . THR A 1 345 ? 10.171 7.133 -16.229 1.00 96.00 345 THR A C 1
ATOM 2670 O O . THR A 1 345 ? 10.766 6.334 -15.506 1.00 96.00 345 THR A O 1
ATOM 2673 N N . ALA A 1 346 ? 8.838 7.192 -16.278 1.00 95.94 346 ALA A N 1
ATOM 2674 C CA . ALA A 1 346 ? 7.951 6.299 -15.539 1.00 95.94 346 ALA A CA 1
ATOM 2675 C C . ALA A 1 346 ? 6.557 6.239 -16.189 1.00 95.94 346 ALA A C 1
ATOM 2677 O O . ALA A 1 346 ? 6.118 7.203 -16.816 1.00 95.94 346 ALA A O 1
ATOM 2678 N N . ILE A 1 347 ? 5.846 5.125 -15.991 1.00 96.50 347 ILE A N 1
ATOM 2679 C CA . ILE A 1 347 ? 4.455 4.921 -16.422 1.00 96.50 347 ILE A CA 1
ATOM 2680 C C . ILE A 1 347 ? 3.695 4.251 -15.274 1.00 96.50 347 ILE A C 1
ATOM 2682 O O . ILE A 1 347 ? 4.228 3.334 -14.651 1.00 96.50 347 ILE A O 1
ATOM 2686 N N . THR A 1 348 ? 2.468 4.692 -14.996 1.00 94.69 348 THR A N 1
ATOM 2687 C CA . THR A 1 348 ? 1.550 4.006 -14.073 1.00 94.69 348 THR A CA 1
ATOM 2688 C C . THR A 1 348 ? 0.100 4.210 -14.502 1.00 94.69 348 THR A C 1
ATOM 2690 O O . THR A 1 348 ? -0.252 5.275 -15.009 1.00 94.69 348 THR A O 1
ATOM 2693 N N . ALA A 1 349 ? -0.757 3.223 -14.255 1.00 91.81 349 ALA A N 1
ATOM 2694 C CA . ALA A 1 349 ? -2.204 3.392 -14.339 1.00 91.81 349 ALA A CA 1
ATOM 2695 C C . ALA A 1 349 ? -2.761 3.766 -12.958 1.00 91.81 349 ALA A C 1
ATOM 2697 O O . ALA A 1 349 ? -2.329 3.195 -11.958 1.00 91.81 349 ALA A O 1
ATOM 2698 N N . VAL A 1 350 ? -3.672 4.742 -12.893 1.00 89.62 350 VAL A N 1
ATOM 2699 C CA . VAL A 1 350 ? -4.362 5.161 -11.660 1.00 89.62 350 VAL A CA 1
ATOM 2700 C C . VAL A 1 350 ? -5.783 5.594 -12.003 1.00 89.62 350 VAL A C 1
ATOM 2702 O O . VAL A 1 350 ? -5.971 6.433 -12.880 1.00 89.62 350 VAL A O 1
ATOM 2705 N N . ALA A 1 351 ? -6.774 5.055 -11.286 1.00 82.94 351 ALA A N 1
ATOM 2706 C CA . ALA A 1 351 ? -8.180 5.477 -11.361 1.00 82.94 351 ALA A CA 1
ATOM 2707 C C . ALA A 1 351 ? -8.747 5.580 -12.799 1.00 82.94 351 ALA A C 1
ATOM 2709 O O . ALA A 1 351 ? -9.463 6.522 -13.126 1.00 82.94 351 ALA A O 1
ATOM 2710 N N . GLY A 1 352 ? -8.405 4.622 -13.669 1.00 84.44 352 GLY A N 1
ATOM 2711 C CA . GLY A 1 352 ? -8.879 4.582 -15.062 1.00 84.44 352 GLY A CA 1
ATOM 2712 C C . GLY A 1 352 ? -8.108 5.472 -16.046 1.00 84.44 352 GLY A C 1
ATOM 2713 O O . GLY A 1 352 ? -8.431 5.479 -17.228 1.00 84.44 352 GLY A O 1
ATOM 2714 N N . TYR A 1 353 ? -7.069 6.178 -15.596 1.00 90.81 353 TYR A N 1
ATOM 2715 C CA . TYR A 1 353 ? -6.162 6.948 -16.448 1.00 90.81 353 TYR A CA 1
ATOM 2716 C C . TYR A 1 353 ? -4.779 6.303 -16.510 1.00 90.81 353 TYR A C 1
ATOM 2718 O O . TYR A 1 353 ? -4.368 5.595 -15.585 1.00 90.81 353 TYR A O 1
ATOM 2726 N N . VAL A 1 354 ? -4.021 6.615 -17.563 1.00 94.31 354 VAL A N 1
ATOM 2727 C CA . VAL A 1 354 ? -2.588 6.299 -17.627 1.00 94.31 354 VAL A CA 1
ATOM 2728 C C . VAL A 1 354 ? -1.783 7.577 -17.487 1.00 94.31 354 VAL A C 1
ATOM 2730 O O . VAL A 1 354 ? -1.973 8.536 -18.232 1.00 94.31 354 VAL A O 1
ATOM 2733 N N . PHE A 1 355 ? -0.865 7.579 -16.530 1.00 96.06 355 PHE A N 1
ATOM 2734 C CA . PHE A 1 355 ? 0.067 8.667 -16.307 1.00 96.06 355 PHE A CA 1
ATOM 2735 C C . PHE A 1 355 ? 1.438 8.285 -16.852 1.00 96.06 355 PHE A C 1
ATOM 2737 O O . PHE A 1 355 ? 1.987 7.236 -16.507 1.00 96.06 355 PHE A O 1
ATOM 2744 N N . VAL A 1 356 ? 1.998 9.156 -17.687 1.00 97.75 356 VAL A N 1
ATOM 2745 C CA . VAL A 1 356 ? 3.337 9.016 -18.260 1.00 97.75 356 VAL A CA 1
ATOM 2746 C C . VAL A 1 356 ? 4.167 10.216 -17.834 1.00 97.75 356 VAL A C 1
ATOM 2748 O O . VAL A 1 356 ? 3.839 11.361 -18.144 1.00 97.75 356 VAL A O 1
ATOM 2751 N N . ALA A 1 357 ? 5.249 9.951 -17.110 1.00 97.62 357 ALA A N 1
ATOM 2752 C CA . ALA A 1 357 ? 6.229 10.964 -16.768 1.00 97.62 357 ALA A CA 1
ATOM 2753 C C . ALA A 1 357 ? 7.303 11.030 -17.851 1.00 97.62 357 ALA A C 1
ATOM 2755 O O . ALA A 1 357 ? 7.853 10.000 -18.253 1.00 97.62 357 ALA A O 1
ATOM 2756 N N . THR A 1 358 ? 7.624 12.244 -18.287 1.00 97.19 358 THR A N 1
ATOM 2757 C CA . THR A 1 358 ? 8.720 12.494 -19.217 1.00 97.19 358 THR A CA 1
ATOM 2758 C C . THR A 1 358 ? 9.638 13.587 -18.691 1.00 97.19 358 THR A C 1
ATOM 2760 O O . THR A 1 358 ? 9.214 14.476 -17.944 1.00 97.19 358 THR A O 1
ATOM 2763 N N . ALA A 1 359 ? 10.920 13.511 -19.035 1.00 96.56 359 ALA A N 1
ATOM 2764 C CA . ALA A 1 359 ? 11.881 14.510 -18.595 1.00 96.56 359 ALA A CA 1
ATOM 2765 C C . ALA A 1 359 ? 13.041 14.690 -19.572 1.00 96.56 359 ALA A C 1
ATOM 2767 O O . ALA A 1 359 ? 13.584 13.731 -20.112 1.00 96.56 359 ALA A O 1
ATOM 2768 N N . SER A 1 360 ? 13.466 15.940 -19.718 1.00 94.38 360 SER A N 1
ATOM 2769 C CA . SER A 1 360 ? 14.732 16.337 -20.324 1.00 94.38 360 SER A CA 1
ATOM 2770 C C . SER A 1 360 ? 15.678 16.890 -19.253 1.00 94.38 360 SER A C 1
ATOM 2772 O O . SER A 1 360 ? 15.425 16.806 -18.050 1.00 94.38 360 SER A O 1
ATOM 2774 N N . THR A 1 361 ? 16.793 17.482 -19.674 1.00 89.25 361 THR A N 1
ATOM 2775 C CA . THR A 1 361 ? 17.712 18.180 -18.766 1.00 89.25 361 THR A CA 1
ATOM 2776 C C . THR A 1 361 ? 17.120 19.461 -18.172 1.00 89.25 361 THR A C 1
ATOM 2778 O O . THR A 1 361 ? 17.595 19.909 -17.129 1.00 89.25 361 THR A O 1
ATOM 2781 N N . THR A 1 362 ? 16.101 20.049 -18.808 1.00 88.88 362 THR A N 1
ATOM 2782 C CA . THR A 1 362 ? 15.533 21.360 -18.448 1.00 88.88 362 THR A CA 1
ATOM 2783 C C . THR A 1 362 ? 14.036 21.332 -18.159 1.00 88.88 362 THR A C 1
ATOM 2785 O O . THR A 1 362 ? 13.500 22.314 -17.649 1.00 88.88 362 THR A O 1
ATOM 2788 N N . SER A 1 363 ? 13.333 20.252 -18.498 1.00 92.25 363 SER A N 1
ATOM 2789 C CA . SER A 1 363 ? 11.873 20.192 -18.414 1.00 92.25 363 SER A CA 1
ATOM 2790 C C . SER A 1 363 ? 11.405 18.847 -17.884 1.00 92.25 363 SER A C 1
ATOM 2792 O O . SER A 1 363 ? 11.975 17.809 -18.208 1.00 92.25 363 SER A O 1
ATOM 2794 N N . VAL A 1 364 ? 10.352 18.876 -17.072 1.00 95.31 364 VAL A N 1
ATOM 2795 C CA . VAL A 1 364 ? 9.685 17.696 -16.516 1.00 95.31 364 VAL A CA 1
ATOM 2796 C C . VAL A 1 364 ? 8.206 17.836 -16.830 1.00 95.31 364 VAL A C 1
ATOM 2798 O O . VAL A 1 364 ? 7.629 18.900 -16.609 1.00 95.31 364 VAL A O 1
ATOM 2801 N N . GLN A 1 365 ? 7.599 16.781 -17.362 1.00 95.44 365 GLN A N 1
ATOM 2802 C CA . GLN A 1 365 ? 6.177 16.753 -17.673 1.00 95.44 365 GLN A CA 1
ATOM 2803 C C . GLN A 1 365 ? 5.536 15.496 -17.099 1.00 95.44 365 GLN A C 1
ATOM 2805 O O . GLN A 1 365 ? 6.117 14.410 -17.109 1.00 95.44 365 GLN A O 1
ATOM 2810 N N . LEU A 1 366 ? 4.304 15.660 -16.631 1.00 96.69 366 LEU A N 1
ATOM 2811 C CA . LEU A 1 366 ? 3.414 14.566 -16.289 1.00 96.69 366 LEU A CA 1
ATOM 2812 C C . LEU A 1 366 ? 2.221 14.630 -17.235 1.00 96.69 366 LEU A C 1
ATOM 2814 O O . LEU A 1 366 ? 1.494 15.621 -17.256 1.00 96.69 366 LEU A O 1
ATOM 2818 N N . LEU A 1 367 ? 2.043 13.586 -18.029 1.00 96.19 367 LEU A N 1
ATOM 2819 C CA . LEU A 1 367 ? 1.000 13.495 -19.039 1.00 96.19 367 LEU A CA 1
ATOM 2820 C C . LEU A 1 367 ? -0.050 12.488 -18.590 1.00 96.19 367 LEU A C 1
ATOM 2822 O O . LEU A 1 367 ? 0.293 11.393 -18.150 1.00 96.19 367 LEU A O 1
ATOM 2826 N N . ARG A 1 368 ? -1.324 12.852 -18.715 1.00 95.19 368 ARG A N 1
ATOM 2827 C CA . ARG A 1 368 ? -2.470 11.991 -18.435 1.00 95.19 368 ARG A CA 1
ATOM 2828 C C . ARG A 1 368 ? -3.154 11.620 -19.743 1.00 95.19 368 ARG A C 1
ATOM 2830 O O . ARG A 1 368 ? -3.674 12.486 -20.447 1.00 95.19 368 ARG A O 1
ATOM 2837 N N . PHE A 1 369 ? -3.187 10.329 -20.021 1.00 94.19 369 PHE A N 1
ATOM 2838 C CA . PHE A 1 369 ? -3.925 9.735 -21.122 1.00 94.19 369 PHE A CA 1
ATOM 2839 C C . PHE A 1 369 ? -5.306 9.314 -20.635 1.00 94.19 369 PHE A C 1
ATOM 2841 O O . PHE A 1 369 ? -5.460 8.809 -19.517 1.00 94.19 369 PHE A O 1
ATOM 2848 N N . HIS A 1 370 ? -6.303 9.534 -21.482 1.00 89.50 370 HIS A N 1
ATOM 2849 C CA . HIS A 1 370 ? -7.688 9.170 -21.233 1.00 89.50 370 HIS A CA 1
ATOM 2850 C C . HIS A 1 370 ? -8.194 8.250 -22.340 1.00 89.50 370 HIS A C 1
ATOM 2852 O O . HIS A 1 370 ? -7.543 8.033 -23.366 1.00 89.50 370 HIS A O 1
ATOM 2858 N N . THR A 1 371 ? -9.370 7.696 -22.111 1.00 87.44 371 THR A N 1
ATOM 2859 C CA . THR A 1 371 ? -10.069 6.868 -23.081 1.00 87.44 371 THR A CA 1
ATOM 2860 C C . THR A 1 371 ? -11.021 7.742 -23.893 1.00 87.44 371 THR A C 1
ATOM 2862 O O . THR A 1 371 ? -11.529 8.757 -23.408 1.00 87.44 371 THR A O 1
ATOM 2865 N N . SER A 1 372 ? -11.198 7.399 -25.162 1.00 83.00 372 SER A N 1
ATOM 2866 C CA . SER A 1 372 ? -12.175 8.002 -26.062 1.00 83.00 372 SER A CA 1
ATOM 2867 C C . SER A 1 372 ? -13.577 7.436 -25.790 1.00 83.00 372 SER A C 1
ATOM 2869 O O . SER A 1 372 ? -13.740 6.454 -25.056 1.00 83.00 372 SER A O 1
ATOM 2871 N N . ALA A 1 373 ? -14.601 8.018 -26.422 1.00 78.69 373 ALA A N 1
ATOM 2872 C CA . ALA A 1 373 ? -15.972 7.498 -26.368 1.00 78.69 373 ALA A CA 1
ATOM 2873 C C . ALA A 1 373 ? -16.089 6.057 -26.910 1.00 78.69 373 ALA A C 1
ATOM 2875 O O . ALA A 1 373 ? -16.946 5.298 -26.468 1.00 78.69 373 ALA A O 1
ATOM 2876 N N . GLU A 1 374 ? -15.184 5.658 -27.808 1.00 77.25 374 GLU A N 1
ATOM 2877 C CA . GLU A 1 374 ? -15.110 4.315 -28.397 1.00 77.25 374 GLU A CA 1
ATOM 2878 C C . GLU A 1 374 ? -14.299 3.326 -27.537 1.00 77.25 374 GLU A C 1
ATOM 2880 O O . GLU A 1 374 ? -13.931 2.248 -27.999 1.00 77.25 374 GLU A O 1
ATOM 2885 N N . ARG A 1 375 ? -13.987 3.677 -26.278 1.00 74.50 375 ARG A N 1
ATOM 2886 C CA . ARG A 1 375 ? -13.201 2.844 -25.346 1.00 74.50 375 ARG A CA 1
ATOM 2887 C C . ARG A 1 375 ? -11.810 2.492 -25.889 1.00 74.50 375 ARG A C 1
ATOM 2889 O O . ARG A 1 375 ? -11.250 1.439 -25.586 1.00 74.50 375 ARG A O 1
ATOM 2896 N N . SER A 1 376 ? -11.216 3.394 -26.661 1.00 81.81 376 SER A N 1
ATOM 2897 C CA . SER A 1 376 ? -9.830 3.299 -27.112 1.00 81.81 376 SER A CA 1
ATOM 2898 C C . SER A 1 376 ? -8.979 4.358 -26.408 1.00 81.81 376 SER A C 1
ATOM 2900 O O . SER A 1 376 ? -9.447 5.449 -26.105 1.00 81.81 376 SER A O 1
ATOM 2902 N N . TRP A 1 377 ? -7.727 4.036 -26.079 1.00 87.31 377 TRP A N 1
ATOM 2903 C CA . TRP A 1 377 ? -6.793 5.033 -25.541 1.00 87.31 377 TRP A CA 1
ATOM 2904 C C . TRP A 1 377 ? -6.495 6.128 -26.569 1.00 87.31 377 TRP A C 1
ATOM 2906 O O . TRP A 1 377 ? -6.039 5.807 -27.669 1.00 87.31 377 TRP A O 1
ATOM 2916 N N . GLU A 1 378 ? -6.708 7.384 -26.176 1.00 89.31 378 GLU A N 1
ATOM 2917 C CA . GLU A 1 378 ? -6.395 8.576 -26.968 1.00 89.31 378 GLU A CA 1
ATOM 2918 C C . GLU A 1 378 ? -4.899 8.889 -26.836 1.00 89.31 378 GLU A C 1
ATOM 2920 O O . GLU A 1 378 ? -4.446 9.309 -25.771 1.00 89.31 378 GLU A O 1
ATOM 2925 N N . LEU A 1 379 ? -4.114 8.627 -27.886 1.00 91.50 379 LEU A N 1
ATOM 2926 C CA . LEU A 1 379 ? -2.645 8.690 -27.822 1.00 91.50 379 LEU A CA 1
ATOM 2927 C C . LEU A 1 379 ? -2.054 10.018 -28.308 1.00 91.50 379 LEU A C 1
ATOM 2929 O O . LEU A 1 379 ? -0.935 10.355 -27.920 1.00 91.50 379 LEU A O 1
ATOM 2933 N N . ASP A 1 380 ? -2.793 10.762 -29.129 1.00 90.06 380 ASP A N 1
ATOM 2934 C CA . ASP A 1 380 ? -2.272 11.940 -29.827 1.00 90.06 380 ASP A CA 1
ATOM 2935 C C . ASP A 1 380 ? -2.415 13.233 -29.014 1.00 90.06 380 ASP A C 1
ATOM 2937 O O . ASP A 1 380 ? -1.619 14.160 -29.168 1.00 90.06 380 ASP A O 1
ATOM 2941 N N . SER A 1 381 ? -3.395 13.299 -28.107 1.00 90.06 381 SER A N 1
ATOM 2942 C CA . SER A 1 381 ? -3.688 14.496 -27.309 1.00 90.06 381 SER A CA 1
ATOM 2943 C C . SER A 1 381 ? -3.702 14.231 -25.796 1.00 90.06 381 SER A C 1
ATOM 2945 O O . SER A 1 381 ? -4.737 14.409 -25.145 1.00 90.06 381 SER A O 1
ATOM 2947 N N . PRO A 1 382 ? -2.574 13.815 -25.186 1.00 94.06 382 PRO A N 1
ATOM 2948 C CA . PRO A 1 382 ? -2.511 13.656 -23.740 1.00 94.06 382 PRO A CA 1
ATOM 2949 C C . PRO A 1 382 ? -2.663 15.004 -23.019 1.00 94.06 382 PRO A C 1
ATOM 2951 O O . PRO A 1 382 ? -2.180 16.044 -23.468 1.00 94.06 382 PRO A O 1
ATOM 2954 N N . THR A 1 383 ? -3.298 14.989 -21.847 1.00 94.06 383 THR A N 1
ATOM 2955 C CA . THR A 1 383 ? -3.444 16.184 -21.006 1.00 94.06 383 THR A CA 1
ATOM 2956 C C . THR A 1 383 ? -2.200 16.381 -20.143 1.00 94.06 383 THR A C 1
ATOM 2958 O O . THR A 1 383 ? -1.871 15.516 -19.332 1.00 94.06 383 THR A O 1
ATOM 2961 N N . THR A 1 384 ? -1.533 17.529 -20.244 1.00 94.06 384 THR A N 1
ATOM 2962 C CA . THR A 1 384 ? -0.435 17.878 -19.329 1.00 94.06 384 THR A CA 1
ATOM 2963 C C . THR A 1 384 ? -0.980 18.261 -17.958 1.00 94.06 384 THR A C 1
ATOM 2965 O O . THR A 1 384 ? -1.777 19.190 -17.836 1.00 94.06 384 THR A O 1
ATOM 2968 N N . ILE A 1 385 ? -0.517 17.575 -16.918 1.00 94.25 385 ILE A N 1
ATOM 2969 C CA . ILE A 1 385 ? -0.834 17.892 -15.529 1.00 94.25 385 ILE A CA 1
ATOM 2970 C C . ILE A 1 385 ? 0.186 18.902 -15.008 1.00 94.25 385 ILE A C 1
ATOM 2972 O O . ILE A 1 385 ? 1.384 18.625 -14.934 1.00 94.25 385 ILE A O 1
ATOM 2976 N N . SER A 1 386 ? -0.296 20.084 -14.640 1.00 89.00 386 SER A N 1
ATOM 2977 C CA . SER A 1 386 ? 0.516 21.161 -14.081 1.00 89.00 386 SER A CA 1
ATOM 2978 C C . SER A 1 386 ? 1.018 20.794 -12.683 1.00 89.00 386 SER A C 1
ATOM 2980 O O . SER A 1 386 ? 0.221 20.544 -11.780 1.00 89.00 386 SER A O 1
ATOM 2982 N N . HIS A 1 387 ? 2.339 20.807 -12.496 1.00 89.56 387 HIS A N 1
ATOM 2983 C CA . HIS A 1 387 ? 2.997 20.694 -11.193 1.00 89.56 387 HIS A CA 1
ATOM 2984 C C . HIS A 1 387 ? 4.386 21.327 -11.240 1.00 89.56 387 HIS A C 1
ATOM 2986 O O . HIS A 1 387 ? 5.075 21.246 -12.257 1.00 89.56 387 HIS A O 1
ATOM 2992 N N . SER A 1 388 ? 4.822 21.952 -10.151 1.00 86.31 388 SER A N 1
ATOM 2993 C CA . SER A 1 388 ? 6.123 22.623 -10.083 1.00 86.31 388 SER A CA 1
ATOM 2994 C C . SER A 1 388 ? 7.241 21.631 -9.735 1.00 86.31 388 SER A C 1
ATOM 2996 O O . SER A 1 388 ? 7.708 21.588 -8.597 1.00 86.31 388 SER A O 1
ATOM 2998 N N . LEU A 1 389 ? 7.671 20.825 -10.711 1.00 89.06 389 LEU A N 1
ATOM 2999 C CA . LEU A 1 389 ? 8.780 19.875 -10.561 1.00 89.06 389 LEU A CA 1
ATOM 3000 C C . LEU A 1 389 ? 10.042 20.355 -11.280 1.00 89.06 389 LEU A C 1
ATOM 3002 O O . LEU A 1 389 ? 10.006 20.754 -12.440 1.00 89.06 389 LEU A O 1
ATOM 3006 N N . THR A 1 390 ? 11.183 20.257 -10.597 1.00 87.56 390 THR A N 1
ATOM 3007 C CA . THR A 1 390 ? 12.510 20.602 -11.146 1.00 87.56 390 THR A CA 1
ATOM 3008 C C . THR A 1 390 ? 13.416 19.385 -11.335 1.00 87.56 390 THR A C 1
ATOM 3010 O O . THR A 1 390 ? 14.502 19.491 -11.907 1.00 87.56 390 THR A O 1
ATOM 3013 N N . LYS A 1 391 ? 12.993 18.219 -10.837 1.00 93.50 391 LYS A N 1
ATOM 3014 C CA . LYS A 1 391 ? 13.698 16.940 -10.943 1.00 93.50 391 LYS A CA 1
ATOM 3015 C C . LYS A 1 391 ? 12.813 15.930 -11.676 1.00 93.50 391 LYS A C 1
ATOM 3017 O O . LYS A 1 391 ? 11.591 16.027 -11.589 1.00 93.50 391 LYS A O 1
ATOM 3022 N N . PRO A 1 392 ? 13.410 14.981 -12.417 1.00 94.94 392 PRO A N 1
ATOM 3023 C CA . PRO A 1 392 ? 12.643 13.967 -13.124 1.00 94.94 392 PRO A CA 1
ATOM 3024 C C . PRO A 1 392 ? 11.882 13.081 -12.136 1.00 94.94 392 PRO A C 1
ATOM 3026 O O . PRO A 1 392 ? 12.405 12.728 -11.077 1.00 94.94 392 PRO A O 1
ATOM 3029 N N . ILE A 1 393 ? 10.675 12.675 -12.525 1.00 96.62 393 ILE A N 1
ATOM 3030 C CA . ILE A 1 393 ? 9.903 11.664 -11.801 1.00 96.62 393 ILE A CA 1
ATOM 3031 C C . ILE A 1 393 ? 10.505 10.296 -12.130 1.00 96.62 393 ILE A C 1
ATOM 3033 O O . ILE A 1 393 ? 10.547 9.908 -13.297 1.00 96.62 393 ILE A O 1
ATOM 3037 N N . LEU A 1 394 ? 10.985 9.565 -11.125 1.00 94.56 394 LEU A N 1
ATOM 3038 C CA . LEU A 1 394 ? 11.709 8.296 -11.325 1.00 94.56 394 LEU A CA 1
ATOM 3039 C C . LEU A 1 394 ? 10.928 7.053 -10.886 1.00 94.56 394 LEU A C 1
ATOM 3041 O O . LEU A 1 394 ? 11.296 5.932 -11.245 1.00 94.56 394 LEU A O 1
ATOM 3045 N N . ALA A 1 395 ? 9.867 7.243 -10.106 1.00 93.88 395 ALA A N 1
ATOM 3046 C CA . ALA A 1 395 ? 8.931 6.195 -9.738 1.00 93.88 395 ALA A CA 1
ATOM 3047 C C . ALA A 1 395 ? 7.542 6.798 -9.528 1.00 93.88 395 ALA A C 1
ATOM 3049 O O . ALA A 1 395 ? 7.412 7.936 -9.072 1.00 93.88 395 ALA A O 1
ATOM 3050 N N . MET A 1 396 ? 6.517 6.019 -9.853 1.00 95.00 396 MET A N 1
ATOM 3051 C CA . MET A 1 396 ? 5.118 6.354 -9.620 1.00 95.00 396 MET A CA 1
ATOM 3052 C C . MET A 1 396 ? 4.398 5.108 -9.123 1.00 95.00 396 MET A C 1
ATOM 3054 O O . MET A 1 396 ? 4.761 4.000 -9.519 1.00 95.00 396 MET A O 1
ATOM 3058 N N . CYS A 1 397 ? 3.399 5.277 -8.267 1.00 91.31 397 CYS A N 1
ATOM 3059 C CA . CYS A 1 397 ? 2.537 4.179 -7.857 1.00 91.31 397 CYS A CA 1
ATOM 3060 C C . CYS A 1 397 ? 1.128 4.671 -7.542 1.00 91.31 397 CYS A C 1
ATOM 3062 O O . CYS A 1 397 ? 0.916 5.819 -7.137 1.00 91.31 397 CYS A O 1
ATOM 3064 N N . GLN A 1 398 ? 0.172 3.762 -7.692 1.00 88.25 398 GLN A N 1
ATOM 3065 C CA . GLN A 1 398 ? -1.190 3.965 -7.240 1.00 88.25 398 GLN A CA 1
ATOM 3066 C C . GLN A 1 398 ? -1.291 3.719 -5.735 1.00 88.25 398 GLN A C 1
ATOM 3068 O O . GLN A 1 398 ? -0.840 2.685 -5.236 1.00 88.25 398 GLN A O 1
ATOM 3073 N N . VAL A 1 399 ? -1.932 4.646 -5.024 1.00 86.94 399 VAL A N 1
ATOM 3074 C CA . VAL A 1 399 ? -2.348 4.436 -3.638 1.00 86.94 399 VAL A CA 1
ATOM 3075 C C . VAL A 1 399 ? -3.796 4.886 -3.471 1.00 86.94 399 VAL A C 1
ATOM 3077 O O . VAL A 1 399 ? -4.104 6.069 -3.303 1.00 86.94 399 VAL A O 1
ATOM 3080 N N . GLY A 1 400 ? -4.709 3.926 -3.596 1.00 80.50 400 GLY A N 1
ATOM 3081 C CA . GLY A 1 400 ? -6.129 4.198 -3.790 1.00 80.50 400 GLY A CA 1
ATOM 3082 C C . GLY A 1 400 ? -6.389 5.027 -5.051 1.00 80.50 400 GLY A C 1
ATOM 3083 O O . GLY A 1 400 ? -5.960 4.647 -6.136 1.00 80.50 400 GLY A O 1
ATOM 3084 N N . ARG A 1 401 ? -7.050 6.182 -4.918 1.00 80.38 401 ARG A N 1
ATOM 3085 C CA . ARG A 1 401 ? -7.243 7.181 -5.990 1.00 80.38 401 ARG A CA 1
ATOM 3086 C C . ARG A 1 401 ? -6.068 8.129 -6.186 1.00 80.38 401 ARG A C 1
ATOM 3088 O O . ARG A 1 401 ? -6.091 8.929 -7.121 1.00 80.38 401 ARG A O 1
ATOM 3095 N N . ARG A 1 402 ? -5.068 8.086 -5.308 1.00 88.62 402 ARG A N 1
ATOM 3096 C CA . ARG A 1 402 ? -3.932 8.997 -5.388 1.00 88.62 402 ARG A CA 1
ATOM 3097 C C . ARG A 1 402 ? -2.873 8.445 -6.317 1.00 88.62 402 ARG A C 1
ATOM 3099 O O . ARG A 1 402 ? -2.515 7.267 -6.257 1.00 88.62 402 ARG A O 1
ATOM 3106 N N . LEU A 1 403 ? -2.346 9.337 -7.138 1.00 93.31 403 LEU A N 1
ATOM 3107 C CA . LEU A 1 403 ? -1.098 9.135 -7.844 1.00 93.31 403 LEU A CA 1
ATOM 3108 C C . LEU A 1 403 ? 0.029 9.659 -6.954 1.00 93.31 403 LEU A C 1
ATOM 3110 O O . LEU A 1 403 ? 0.103 10.862 -6.705 1.00 93.31 403 LEU A O 1
ATOM 3114 N N . VAL A 1 404 ? 0.899 8.766 -6.483 1.00 94.38 404 VAL A N 1
ATOM 3115 C CA . VAL A 1 404 ? 2.094 9.142 -5.719 1.00 94.38 404 VAL A CA 1
ATOM 3116 C C . VAL A 1 404 ? 3.308 9.100 -6.638 1.00 94.38 404 VAL A C 1
ATOM 3118 O O . VAL A 1 404 ? 3.499 8.143 -7.390 1.00 94.38 404 VAL A O 1
ATOM 3121 N N . LEU A 1 405 ? 4.124 10.150 -6.583 1.00 95.56 405 LEU A N 1
ATOM 3122 C CA . LEU A 1 405 ? 5.264 10.395 -7.460 1.00 95.56 405 LEU A CA 1
ATOM 3123 C C . LEU A 1 405 ? 6.529 10.604 -6.640 1.00 95.56 405 LEU A C 1
ATOM 3125 O O . LEU A 1 405 ? 6.515 11.348 -5.664 1.00 95.56 405 LEU A O 1
ATOM 3129 N N . ALA A 1 406 ? 7.638 10.031 -7.095 1.00 95.62 406 ALA A N 1
ATOM 3130 C CA . ALA A 1 406 ? 8.964 10.257 -6.534 1.00 95.62 406 ALA A CA 1
ATOM 3131 C C . ALA A 1 406 ? 9.786 11.178 -7.448 1.00 95.62 406 ALA A C 1
ATOM 3133 O O . ALA A 1 406 ? 10.100 10.800 -8.582 1.00 95.62 406 ALA A O 1
ATOM 3134 N N . SER A 1 407 ? 10.156 12.362 -6.953 1.00 94.75 407 SER A N 1
ATOM 3135 C CA . SER A 1 407 ? 10.934 13.368 -7.686 1.00 94.75 407 SER A CA 1
ATOM 3136 C C . SER A 1 407 ? 11.972 14.017 -6.768 1.00 94.75 407 SER A C 1
ATOM 3138 O O . SER A 1 407 ? 11.638 14.665 -5.778 1.00 94.75 407 SER A O 1
ATOM 3140 N N . GLY A 1 408 ? 13.259 13.856 -7.089 1.00 93.75 408 GLY A N 1
ATOM 3141 C CA . GLY A 1 408 ? 14.330 14.304 -6.191 1.00 93.75 408 GLY A CA 1
ATOM 3142 C C . GLY A 1 408 ? 14.235 13.609 -4.819 1.00 93.75 408 GLY A C 1
ATOM 3143 O O . GLY A 1 408 ? 13.961 12.409 -4.786 1.00 93.75 408 GLY A O 1
ATOM 3144 N N . PRO A 1 409 ? 14.459 14.310 -3.694 1.00 94.19 409 PRO A N 1
ATOM 3145 C CA . PRO A 1 409 ? 14.330 13.728 -2.356 1.00 94.19 409 PRO A CA 1
ATOM 3146 C C . PRO A 1 409 ? 12.873 13.637 -1.857 1.00 94.19 409 PRO A C 1
ATOM 3148 O O . PRO A 1 409 ? 12.645 13.163 -0.741 1.00 94.19 409 PRO A O 1
ATOM 3151 N N . GLN A 1 410 ? 11.903 14.085 -2.665 1.00 94.62 410 GLN A N 1
ATOM 3152 C CA . GLN A 1 410 ? 10.517 14.305 -2.263 1.00 94.62 410 GLN A CA 1
ATOM 3153 C C . GLN A 1 410 ? 9.541 13.309 -2.886 1.00 94.62 410 GLN A C 1
ATOM 3155 O O . GLN A 1 410 ? 9.735 12.819 -4.006 1.00 94.62 410 GLN A O 1
ATOM 3160 N N . ILE A 1 411 ? 8.452 13.070 -2.158 1.00 95.25 411 ILE A N 1
ATOM 3161 C CA . ILE A 1 411 ? 7.227 12.489 -2.702 1.00 95.25 411 ILE A CA 1
ATOM 3162 C C . ILE A 1 411 ? 6.163 13.568 -2.891 1.00 95.25 411 ILE A C 1
ATOM 3164 O O . ILE A 1 411 ? 6.052 14.506 -2.101 1.00 95.25 411 ILE A O 1
ATOM 3168 N N . HIS A 1 412 ? 5.367 13.410 -3.942 1.00 94.38 412 HIS A N 1
ATOM 3169 C CA . HIS A 1 412 ? 4.219 14.257 -4.247 1.00 94.38 412 HIS A CA 1
ATOM 3170 C C . HIS A 1 412 ? 2.997 13.369 -4.460 1.00 94.38 412 HIS A C 1
ATOM 3172 O O . HIS A 1 412 ? 3.119 12.319 -5.091 1.00 94.38 412 HIS A O 1
ATOM 3178 N N . ALA A 1 413 ? 1.832 13.789 -3.973 1.00 93.50 413 ALA A N 1
ATOM 3179 C CA . ALA A 1 413 ? 0.579 13.073 -4.177 1.00 93.50 413 ALA A CA 1
ATOM 3180 C C . ALA A 1 413 ? -0.442 13.959 -4.894 1.00 93.50 413 ALA A C 1
ATOM 3182 O O . ALA A 1 413 ? -0.584 15.140 -4.576 1.00 93.50 413 ALA A O 1
ATOM 3183 N N . LEU A 1 414 ? -1.135 13.373 -5.867 1.00 92.44 414 LEU A N 1
ATOM 3184 C CA . LEU A 1 414 ? -2.212 13.994 -6.631 1.00 92.44 414 LEU A CA 1
ATOM 3185 C C . LEU A 1 414 ? -3.492 13.181 -6.440 1.00 92.44 414 LEU A C 1
ATOM 3187 O O . L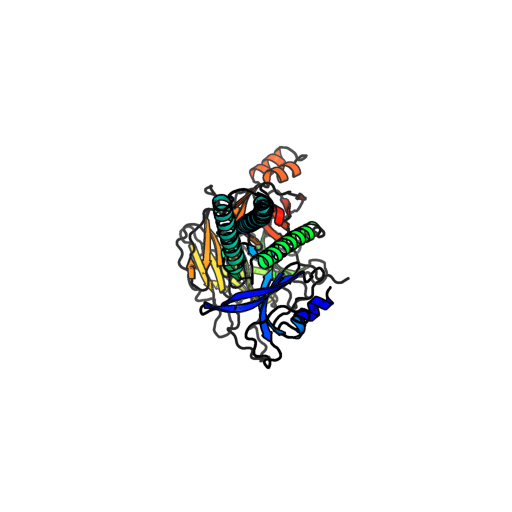EU A 1 414 ? -3.511 11.990 -6.761 1.00 92.44 414 LEU A O 1
ATOM 3191 N N . ASP A 1 415 ? -4.563 13.824 -5.976 1.00 88.25 415 ASP A N 1
ATOM 3192 C CA . ASP A 1 415 ? -5.904 13.242 -6.048 1.00 88.25 415 ASP A CA 1
ATOM 3193 C C . ASP A 1 415 ? -6.438 13.361 -7.481 1.00 88.25 415 ASP A C 1
ATOM 3195 O O . ASP A 1 415 ? -6.538 14.456 -8.040 1.00 88.25 415 ASP A O 1
ATOM 3199 N N . THR A 1 416 ? -6.769 12.225 -8.088 1.00 83.81 416 THR A N 1
ATOM 3200 C CA . THR A 1 416 ? -7.145 12.138 -9.503 1.00 83.81 416 THR A CA 1
ATOM 3201 C C . THR A 1 416 ? -8.554 12.646 -9.815 1.00 83.81 416 THR A C 1
ATOM 3203 O O . THR A 1 416 ? -8.796 13.023 -10.960 1.00 83.81 416 THR A O 1
ATOM 3206 N N . GLU A 1 417 ? -9.467 12.723 -8.838 1.00 77.25 417 GLU A N 1
ATOM 3207 C CA . GLU A 1 417 ? -10.822 13.270 -9.053 1.00 77.25 417 GLU A CA 1
ATOM 3208 C C . GLU A 1 417 ? -10.814 14.802 -8.993 1.00 77.25 417 GLU A C 1
ATOM 3210 O O . GLU A 1 417 ? -11.287 15.470 -9.911 1.00 77.25 417 GLU A O 1
ATOM 3215 N N . GLY A 1 418 ? -10.223 15.365 -7.935 1.00 72.88 418 GLY A N 1
ATOM 3216 C CA . GLY A 1 418 ? -10.125 16.815 -7.754 1.00 72.88 418 GLY A CA 1
ATOM 3217 C C . GLY A 1 418 ? -9.020 17.472 -8.582 1.00 72.88 418 GLY A C 1
ATOM 3218 O O . GLY A 1 418 ? -9.019 18.690 -8.736 1.00 72.88 418 GLY A O 1
ATOM 3219 N N . SER A 1 419 ? -8.068 16.685 -9.102 1.00 79.19 419 SER A N 1
ATOM 3220 C CA . SER A 1 419 ? -6.815 17.185 -9.691 1.00 79.19 419 SER A CA 1
ATOM 3221 C C . SER A 1 419 ? -6.080 18.156 -8.751 1.00 79.19 419 SER A C 1
ATOM 3223 O O . SER A 1 419 ? -5.515 19.160 -9.187 1.00 79.19 419 SER A O 1
ATOM 3225 N N . VAL A 1 420 ? -6.111 17.860 -7.446 1.00 86.31 420 VAL A N 1
ATOM 3226 C CA . VAL A 1 420 ? -5.505 18.678 -6.387 1.00 86.31 420 VAL A CA 1
ATOM 3227 C C . VAL A 1 420 ? -4.233 18.007 -5.885 1.00 86.31 420 VAL A C 1
ATOM 3229 O O . VAL A 1 420 ? -4.234 16.824 -5.540 1.00 86.31 420 VAL A O 1
ATOM 3232 N N . TRP A 1 421 ? -3.152 18.781 -5.831 1.00 90.56 421 TRP A N 1
ATOM 3233 C CA . TRP A 1 421 ? -1.879 18.353 -5.263 1.00 90.56 421 TRP A CA 1
ATOM 3234 C C . TRP A 1 421 ? -1.869 18.499 -3.745 1.00 90.56 421 TRP A C 1
ATOM 3236 O O . TRP A 1 421 ? -2.238 19.544 -3.206 1.00 90.56 421 TRP A O 1
ATOM 3246 N N . GLU A 1 422 ? -1.380 17.469 -3.064 1.00 90.44 422 GLU A N 1
ATOM 3247 C CA . GLU A 1 422 ? -1.023 17.542 -1.652 1.00 90.44 422 GLU A CA 1
ATOM 3248 C C . GLU A 1 422 ? 0.348 18.218 -1.467 1.00 90.44 422 GLU A C 1
ATOM 3250 O O . GLU A 1 422 ? 1.144 18.353 -2.405 1.00 90.44 422 GLU A O 1
ATOM 3255 N N . ALA A 1 423 ? 0.641 18.638 -0.234 1.00 89.06 423 ALA A N 1
ATOM 3256 C CA . ALA A 1 423 ? 1.939 19.210 0.102 1.00 89.06 423 ALA A CA 1
ATOM 3257 C C . ALA A 1 423 ? 3.065 18.180 -0.146 1.00 89.06 423 ALA A C 1
ATOM 3259 O O . ALA A 1 423 ? 2.957 17.046 0.325 1.00 89.06 423 ALA A O 1
ATOM 3260 N N . PRO A 1 424 ? 4.150 18.551 -0.855 1.00 91.25 424 PRO A N 1
ATOM 3261 C CA . PRO A 1 424 ? 5.311 17.682 -1.021 1.00 91.25 424 PRO A CA 1
ATOM 3262 C C . PRO A 1 424 ? 5.916 17.284 0.325 1.00 91.25 424 PRO A C 1
ATOM 3264 O O . PRO A 1 424 ? 5.996 18.115 1.232 1.00 91.25 424 PRO A O 1
ATOM 3267 N N . VAL A 1 425 ? 6.401 16.046 0.434 1.00 92.38 425 VAL A N 1
ATOM 3268 C CA . VAL A 1 425 ? 7.075 15.562 1.646 1.00 92.38 425 VAL A CA 1
ATOM 3269 C C . VAL A 1 425 ? 8.507 15.151 1.336 1.00 92.38 425 VAL A C 1
ATOM 3271 O O . VAL A 1 425 ? 8.748 14.332 0.449 1.00 92.38 425 VAL A O 1
ATOM 3274 N N . ASP A 1 426 ? 9.457 15.694 2.098 1.00 92.50 426 ASP A N 1
ATOM 3275 C CA . ASP A 1 426 ? 10.857 15.273 2.077 1.00 92.50 426 ASP A CA 1
ATOM 3276 C C . ASP A 1 426 ? 11.002 13.890 2.723 1.00 92.50 426 ASP A C 1
ATOM 3278 O O . ASP A 1 426 ? 10.769 13.710 3.918 1.00 92.50 426 ASP A O 1
ATOM 3282 N N . VAL A 1 427 ? 11.397 12.900 1.922 1.00 92.19 427 VAL A N 1
ATOM 3283 C CA . VAL A 1 427 ? 11.622 11.519 2.382 1.00 92.19 427 VAL A CA 1
ATOM 3284 C C . VAL A 1 427 ? 13.105 11.246 2.593 1.00 92.19 427 VAL A C 1
ATOM 3286 O O . VAL A 1 427 ? 13.486 10.486 3.482 1.00 92.19 427 VAL A O 1
ATOM 3289 N N . LEU A 1 428 ? 13.960 11.850 1.767 1.00 90.12 428 LEU A N 1
ATOM 3290 C CA . LEU A 1 428 ? 15.408 11.766 1.913 1.00 90.12 428 LEU A CA 1
ATOM 3291 C C . LEU A 1 428 ? 15.942 13.064 2.515 1.00 90.12 428 LEU A C 1
ATOM 3293 O O . LEU A 1 428 ? 15.591 14.154 2.084 1.00 90.12 428 LEU A O 1
ATOM 3297 N N . THR A 1 429 ? 16.864 12.940 3.466 1.00 81.94 429 THR A N 1
ATOM 3298 C CA . THR A 1 429 ? 17.612 14.080 4.025 1.00 81.94 429 THR A CA 1
ATOM 3299 C C . THR A 1 429 ? 18.835 14.460 3.184 1.00 81.94 429 THR A C 1
ATOM 3301 O O . THR A 1 429 ? 19.502 15.454 3.461 1.00 81.94 429 THR A O 1
ATOM 3304 N N . SER A 1 430 ? 19.164 13.655 2.170 1.00 79.62 430 SER A N 1
ATOM 3305 C CA . SER A 1 430 ? 20.320 13.836 1.292 1.00 79.62 430 SER A CA 1
ATOM 3306 C C . SER A 1 430 ? 19.930 14.468 -0.047 1.00 79.62 430 SER A C 1
ATOM 3308 O O . SER A 1 430 ? 18.760 14.565 -0.401 1.00 79.62 430 SER A O 1
ATOM 3310 N N . THR A 1 431 ? 20.933 14.843 -0.844 1.00 80.75 431 THR A N 1
ATOM 3311 C CA . THR A 1 431 ? 20.744 15.299 -2.233 1.00 80.75 431 THR A CA 1
ATOM 3312 C C . THR A 1 431 ? 20.477 14.156 -3.221 1.00 80.75 431 THR A C 1
ATOM 3314 O O . THR A 1 431 ? 20.432 14.388 -4.434 1.00 80.75 431 THR A O 1
ATOM 3317 N N . ASP A 1 432 ? 20.335 12.916 -2.736 1.00 89.31 432 ASP A N 1
ATOM 3318 C CA . ASP A 1 432 ? 19.984 11.778 -3.583 1.00 89.31 432 ASP A CA 1
ATOM 3319 C C . ASP A 1 432 ? 18.543 11.911 -4.097 1.00 89.31 432 ASP A C 1
ATOM 3321 O O . ASP A 1 432 ? 17.727 12.672 -3.580 1.00 89.31 432 ASP A O 1
ATOM 3325 N N . SER A 1 433 ? 18.233 11.182 -5.164 1.00 92.38 433 SER A N 1
ATOM 3326 C CA . SER A 1 433 ? 16.890 11.147 -5.733 1.00 92.38 433 SER A CA 1
ATOM 3327 C C . SER A 1 433 ? 16.238 9.802 -5.463 1.00 92.38 433 SER A C 1
ATOM 3329 O O . SER A 1 433 ? 16.832 8.755 -5.734 1.00 92.38 433 SER A O 1
ATOM 3331 N N . LEU A 1 434 ? 15.006 9.828 -4.965 1.00 94.94 434 LEU A N 1
ATOM 3332 C CA . LEU A 1 434 ? 14.139 8.664 -4.901 1.00 94.94 434 LEU A CA 1
ATOM 3333 C C . LEU A 1 434 ? 13.991 8.060 -6.295 1.00 94.94 434 LEU A C 1
ATOM 3335 O O . LEU A 1 434 ? 13.798 8.773 -7.275 1.00 94.94 434 LEU A O 1
ATOM 3339 N N . SER A 1 435 ? 14.122 6.740 -6.386 1.00 92.38 435 SER A N 1
ATOM 3340 C CA . SER A 1 435 ? 14.121 6.028 -7.673 1.00 92.38 435 SER A CA 1
ATOM 3341 C C . SER A 1 435 ? 13.345 4.716 -7.667 1.00 92.38 435 SER A C 1
ATOM 3343 O O . SER A 1 435 ? 13.135 4.121 -8.724 1.00 92.38 435 SER A O 1
ATOM 3345 N N . LEU A 1 436 ? 12.949 4.247 -6.486 1.00 92.62 436 LEU A N 1
ATOM 3346 C CA . LEU A 1 436 ? 12.199 3.017 -6.288 1.00 92.62 436 LEU A CA 1
ATOM 3347 C C . LEU A 1 436 ? 11.107 3.278 -5.262 1.00 92.62 436 LEU A C 1
ATOM 3349 O O . LEU A 1 436 ? 11.350 3.958 -4.262 1.00 92.62 436 LEU A O 1
ATOM 3353 N N . MET A 1 437 ? 9.931 2.725 -5.530 1.00 93.00 437 MET A N 1
ATOM 3354 C CA . MET A 1 437 ? 8.741 2.906 -4.720 1.00 93.00 437 MET A CA 1
ATOM 3355 C C . MET A 1 437 ? 7.822 1.697 -4.901 1.00 93.00 437 MET A C 1
ATOM 3357 O O . MET A 1 437 ? 7.620 1.256 -6.030 1.00 93.00 437 MET A O 1
ATOM 3361 N N . THR A 1 438 ? 7.289 1.163 -3.807 1.00 91.62 438 THR A N 1
ATOM 3362 C CA . THR A 1 438 ? 6.255 0.119 -3.818 1.00 91.62 438 THR A CA 1
ATOM 3363 C C . THR A 1 438 ? 5.309 0.345 -2.647 1.00 91.62 438 THR A C 1
ATOM 3365 O O . THR A 1 438 ? 5.756 0.704 -1.558 1.00 91.62 438 THR A O 1
ATOM 3368 N N . SER A 1 439 ? 4.012 0.148 -2.854 1.00 89.81 439 SER A N 1
ATOM 3369 C CA . SER A 1 439 ? 3.000 0.235 -1.799 1.00 89.81 439 SER A CA 1
ATOM 3370 C C . SER A 1 439 ? 2.628 -1.156 -1.286 1.00 89.81 439 SER A C 1
ATOM 3372 O O . SER A 1 439 ? 2.767 -2.155 -1.992 1.00 89.81 439 SER A O 1
ATOM 3374 N N . SER A 1 440 ? 2.190 -1.228 -0.032 1.00 87.12 440 SER A N 1
ATOM 3375 C CA . SER A 1 440 ? 1.524 -2.396 0.536 1.00 87.12 440 SER A CA 1
ATOM 3376 C C . SER A 1 440 ? 0.620 -1.967 1.686 1.00 87.12 440 SER A C 1
ATOM 3378 O O . SER A 1 440 ? 1.081 -1.623 2.782 1.00 87.12 440 SER A O 1
ATOM 3380 N N . GLY A 1 441 ? -0.677 -1.983 1.397 1.00 81.62 441 GLY A N 1
ATOM 3381 C CA . GLY A 1 441 ? -1.733 -1.444 2.240 1.00 81.62 441 GLY A CA 1
ATOM 3382 C C . GLY A 1 441 ? -1.456 -0.035 2.732 1.00 81.62 441 GLY A C 1
ATOM 3383 O O . GLY A 1 441 ? -1.225 0.871 1.932 1.00 81.62 441 GLY A O 1
ATOM 3384 N N . SER A 1 442 ? -1.441 0.149 4.050 1.00 82.62 442 SER A N 1
ATOM 3385 C CA . SER A 1 442 ? -1.221 1.444 4.708 1.00 82.62 442 SER A CA 1
ATOM 3386 C C . SER A 1 442 ? 0.186 2.045 4.556 1.00 82.62 442 SER A C 1
ATOM 3388 O O . SER A 1 442 ? 0.444 3.137 5.063 1.00 82.62 442 SER A O 1
ATOM 3390 N N . VAL A 1 443 ? 1.121 1.371 3.877 1.00 90.38 443 VAL A N 1
ATOM 3391 C CA . VAL A 1 443 ? 2.539 1.755 3.870 1.00 90.38 443 VAL A CA 1
ATOM 3392 C C . VAL A 1 443 ? 3.121 1.834 2.462 1.00 90.38 443 VAL A C 1
ATOM 3394 O O . VAL A 1 443 ? 2.837 1.017 1.588 1.00 90.38 443 VAL A O 1
ATOM 3397 N N . LEU A 1 444 ? 4.002 2.812 2.271 1.00 93.50 444 LEU A N 1
ATOM 3398 C CA . LEU A 1 444 ? 4.807 3.021 1.080 1.00 93.50 444 LEU A CA 1
ATOM 3399 C C . LEU A 1 444 ? 6.293 2.823 1.414 1.00 93.50 444 LEU A C 1
ATOM 3401 O O . LEU A 1 444 ? 6.827 3.453 2.325 1.00 93.50 444 LEU A O 1
ATOM 3405 N N . PHE A 1 445 ? 6.975 1.965 0.658 1.00 95.44 445 PHE A N 1
ATOM 3406 C CA . PHE A 1 445 ? 8.414 1.743 0.779 1.00 95.44 445 PHE A CA 1
ATOM 3407 C C . PHE A 1 445 ? 9.155 2.474 -0.338 1.00 95.44 445 PHE A C 1
ATOM 3409 O O . PHE A 1 445 ? 8.926 2.207 -1.518 1.00 95.44 445 PHE A O 1
ATOM 3416 N N . CYS A 1 446 ? 10.080 3.354 0.035 1.00 95.38 446 CYS A N 1
ATOM 3417 C CA . CYS A 1 446 ? 10.801 4.242 -0.877 1.00 95.38 446 CYS A CA 1
ATOM 3418 C C . CYS A 1 446 ? 12.319 4.073 -0.738 1.00 95.38 446 CYS A C 1
ATOM 3420 O O . CYS A 1 446 ? 12.835 3.925 0.368 1.00 95.38 446 CYS A O 1
ATOM 3422 N N . CYS A 1 447 ? 13.061 4.129 -1.850 1.00 94.88 447 CYS A N 1
ATOM 3423 C CA . CYS A 1 447 ? 14.530 4.069 -1.833 1.00 94.88 447 CYS A CA 1
ATOM 3424 C C . CYS A 1 447 ? 15.172 5.099 -2.776 1.00 94.88 447 CYS A C 1
ATOM 3426 O O . CYS A 1 447 ? 14.741 5.292 -3.920 1.00 94.88 447 CYS A O 1
ATOM 3428 N N . GLY A 1 448 ? 16.260 5.717 -2.309 1.00 94.06 448 GLY A N 1
ATOM 3429 C CA . GLY A 1 448 ? 17.137 6.568 -3.119 1.00 94.06 448 GLY A CA 1
ATOM 3430 C C . GLY A 1 448 ? 17.971 5.777 -4.134 1.00 94.06 448 GLY A C 1
ATOM 3431 O O . GLY A 1 448 ? 18.271 4.601 -3.927 1.00 94.06 448 GLY A O 1
ATOM 3432 N N . LYS A 1 449 ? 18.372 6.422 -5.232 1.00 90.38 449 LYS A N 1
ATOM 3433 C CA . LYS A 1 449 ? 19.128 5.825 -6.350 1.00 90.38 449 LYS A CA 1
ATOM 3434 C C . LYS A 1 449 ? 20.490 5.262 -5.945 1.00 90.38 449 LYS A C 1
ATOM 3436 O O . LYS A 1 449 ? 20.994 4.340 -6.592 1.00 90.38 449 LYS A O 1
ATOM 3441 N N . LYS A 1 450 ? 21.112 5.831 -4.915 1.00 89.81 450 LYS A N 1
ATOM 3442 C CA . LYS A 1 450 ? 22.414 5.400 -4.381 1.00 89.81 450 LYS A CA 1
ATOM 3443 C C . LYS A 1 450 ? 22.302 4.900 -2.938 1.00 89.81 450 LYS A C 1
ATOM 3445 O O . LYS A 1 450 ? 23.312 4.771 -2.257 1.00 89.81 450 LYS A O 1
ATOM 3450 N N . SER A 1 451 ? 21.082 4.633 -2.474 1.00 92.50 451 SER A N 1
ATOM 3451 C CA . SER A 1 451 ? 20.794 4.297 -1.083 1.00 92.50 451 SER A CA 1
ATOM 3452 C C . SER A 1 451 ? 20.889 2.795 -0.813 1.00 92.50 451 SER A C 1
ATOM 3454 O O . SER A 1 451 ? 20.516 1.961 -1.642 1.00 92.50 451 SER A O 1
ATOM 3456 N N . THR A 1 452 ? 21.325 2.458 0.398 1.00 94.25 452 THR A N 1
ATOM 3457 C CA . THR A 1 452 ? 21.197 1.123 1.006 1.00 94.25 452 THR A CA 1
ATOM 3458 C C . THR A 1 452 ? 20.095 1.068 2.061 1.00 94.25 452 THR A C 1
ATOM 3460 O O . THR A 1 452 ? 20.006 0.092 2.804 1.00 94.25 452 THR A O 1
ATOM 3463 N N . ASN A 1 453 ? 19.304 2.133 2.171 1.00 94.69 453 ASN A N 1
ATOM 3464 C CA . ASN A 1 453 ? 18.256 2.288 3.168 1.00 94.69 453 ASN A CA 1
ATOM 3465 C C . ASN A 1 453 ? 16.888 2.336 2.494 1.00 94.69 453 ASN A C 1
ATOM 3467 O O . ASN A 1 453 ? 16.719 3.027 1.482 1.00 94.69 453 ASN A O 1
ATOM 3471 N N . VAL A 1 454 ? 15.941 1.634 3.109 1.00 96.38 454 VAL A N 1
ATOM 3472 C CA . VAL A 1 454 ? 14.514 1.675 2.796 1.00 96.38 454 VAL A CA 1
ATOM 3473 C C . VAL A 1 454 ? 13.859 2.679 3.737 1.00 96.38 454 VAL A C 1
ATOM 3475 O O . VAL A 1 454 ? 14.047 2.603 4.951 1.00 96.38 454 VAL A O 1
ATOM 3478 N N . GLN A 1 455 ? 13.108 3.619 3.172 1.00 96.00 455 GLN A N 1
ATOM 3479 C CA . GLN A 1 455 ? 12.269 4.565 3.902 1.00 96.00 455 GLN A CA 1
ATOM 3480 C C . GLN A 1 455 ? 10.838 4.039 3.927 1.00 96.00 455 GLN A C 1
ATOM 3482 O O . GLN A 1 455 ? 10.327 3.609 2.892 1.00 96.00 455 GLN A O 1
ATOM 3487 N N . VAL A 1 456 ? 10.208 4.073 5.097 1.00 95.56 456 VAL A N 1
ATOM 3488 C CA . VAL A 1 456 ? 8.853 3.575 5.329 1.00 95.56 456 VAL A CA 1
ATOM 3489 C C . VAL A 1 456 ? 7.955 4.776 5.605 1.00 95.56 456 VAL A C 1
ATOM 3491 O O . VAL A 1 456 ? 8.110 5.481 6.607 1.00 95.56 456 VAL A O 1
ATOM 3494 N N . VAL A 1 457 ? 7.054 5.033 4.667 1.00 94.38 457 VAL A N 1
ATOM 3495 C CA . VAL A 1 457 ? 6.168 6.193 4.651 1.00 94.38 457 VAL A CA 1
ATOM 3496 C C . VAL A 1 457 ? 4.746 5.727 4.907 1.00 94.38 457 VAL A C 1
ATOM 3498 O O . VAL A 1 457 ? 4.277 4.770 4.293 1.00 94.38 457 VAL A O 1
ATOM 3501 N N . ASP A 1 458 ? 4.060 6.405 5.817 1.00 90.31 458 ASP A N 1
ATOM 3502 C CA . ASP A 1 458 ? 2.642 6.178 6.049 1.00 90.31 458 ASP A CA 1
ATOM 3503 C C . ASP A 1 458 ? 1.853 6.757 4.878 1.00 90.31 458 ASP A C 1
ATOM 3505 O O . ASP A 1 458 ? 1.998 7.928 4.532 1.00 90.31 458 ASP A O 1
ATOM 3509 N N . VAL A 1 459 ? 1.011 5.938 4.260 1.00 87.12 459 VAL A N 1
ATOM 3510 C CA . VAL A 1 459 ? 0.206 6.358 3.117 1.00 87.12 459 VAL A CA 1
ATOM 3511 C C . VAL A 1 459 ? -0.755 7.476 3.514 1.00 87.12 459 VAL A C 1
ATOM 3513 O O . VAL A 1 459 ? -0.988 8.383 2.719 1.00 87.12 459 VAL A O 1
ATOM 3516 N N . PHE A 1 460 ? -1.321 7.441 4.719 1.00 84.12 460 PHE A N 1
ATOM 3517 C CA . PHE A 1 460 ? -2.368 8.376 5.132 1.00 84.12 460 PHE A CA 1
ATOM 3518 C C . PHE A 1 460 ? -1.827 9.789 5.362 1.00 84.12 460 PHE A C 1
ATOM 3520 O O . PHE A 1 460 ? -2.392 10.756 4.857 1.00 84.12 460 PHE A O 1
ATOM 3527 N N . SER A 1 461 ? -0.715 9.906 6.086 1.00 85.62 461 SER A N 1
ATOM 3528 C CA . SER A 1 461 ? -0.080 11.184 6.426 1.00 85.62 461 SER A CA 1
ATOM 3529 C C . SER A 1 461 ? 1.048 11.605 5.481 1.00 85.62 461 SER A C 1
ATOM 3531 O O . SER A 1 461 ? 1.533 12.730 5.596 1.00 85.62 461 SER A O 1
ATOM 3533 N N . LEU A 1 462 ? 1.497 10.706 4.597 1.00 88.62 462 LEU A N 1
ATOM 3534 C CA . LEU A 1 462 ? 2.690 10.838 3.751 1.00 88.62 462 LEU A CA 1
ATOM 3535 C C . LEU A 1 462 ? 3.986 11.104 4.530 1.00 88.62 462 LEU A C 1
ATOM 3537 O O . LEU A 1 462 ? 4.991 11.497 3.943 1.00 88.62 462 LEU A O 1
ATOM 3541 N N . LYS A 1 463 ? 4.005 10.860 5.845 1.00 90.62 463 LYS A N 1
ATOM 3542 C CA . LYS A 1 463 ? 5.185 11.067 6.690 1.00 90.62 463 LYS A CA 1
ATOM 3543 C C . LYS A 1 463 ? 6.026 9.804 6.785 1.00 90.62 463 LYS A C 1
ATOM 3545 O O . LYS A 1 463 ? 5.510 8.699 6.950 1.00 90.62 463 LYS A O 1
ATOM 3550 N N . VAL A 1 464 ? 7.345 9.985 6.746 1.00 92.38 464 VAL A N 1
ATOM 3551 C CA . VAL A 1 464 ? 8.293 8.927 7.106 1.00 92.38 464 VAL A CA 1
ATOM 3552 C C . VAL A 1 464 ? 8.155 8.654 8.601 1.00 92.38 464 VAL A C 1
ATOM 3554 O O . VAL A 1 464 ? 8.319 9.568 9.409 1.00 92.38 464 VAL A O 1
ATOM 3557 N N . PHE A 1 465 ? 7.874 7.408 8.972 1.00 92.50 465 PHE A N 1
ATOM 3558 C CA . PHE A 1 465 ? 7.770 7.004 10.379 1.00 92.50 465 PHE A CA 1
ATOM 3559 C C . PHE A 1 465 ? 8.771 5.911 10.764 1.00 92.50 465 PHE A C 1
ATOM 3561 O O . PHE A 1 465 ? 9.021 5.705 11.950 1.00 92.50 465 PHE A O 1
ATOM 3568 N N . ASN A 1 466 ? 9.376 5.231 9.784 1.00 93.06 466 ASN A N 1
ATOM 3569 C CA . ASN A 1 466 ? 10.394 4.214 10.021 1.00 93.06 466 ASN A CA 1
ATOM 3570 C C . ASN A 1 466 ? 11.408 4.159 8.859 1.00 93.06 466 ASN A C 1
ATOM 3572 O O . ASN A 1 466 ? 11.123 4.593 7.742 1.00 93.06 466 ASN A O 1
ATOM 3576 N N . HIS A 1 467 ? 12.610 3.646 9.119 1.00 94.38 467 HIS A N 1
ATOM 3577 C CA . HIS A 1 467 ? 13.631 3.386 8.105 1.00 94.38 467 HIS A CA 1
ATOM 3578 C C . HIS A 1 467 ? 14.588 2.289 8.575 1.00 94.38 467 HIS A C 1
ATOM 3580 O O . HIS A 1 467 ? 14.862 2.170 9.765 1.00 94.38 467 HIS A O 1
ATOM 3586 N N . PHE A 1 468 ? 15.150 1.524 7.639 1.00 96.12 468 PHE A N 1
ATOM 3587 C CA . PHE A 1 468 ? 16.151 0.501 7.958 1.00 96.12 468 PHE A CA 1
ATOM 3588 C C . PHE A 1 468 ? 17.151 0.300 6.814 1.00 96.12 468 PHE A C 1
ATOM 3590 O O . PHE A 1 468 ? 16.875 0.604 5.651 1.00 96.12 468 PHE A O 1
ATOM 3597 N N . GLY A 1 469 ? 18.341 -0.205 7.149 1.00 94.88 469 GLY A N 1
ATOM 3598 C CA . GLY A 1 469 ? 19.453 -0.387 6.213 1.00 94.88 469 GLY A CA 1
ATOM 3599 C C . GLY A 1 469 ? 19.778 -1.851 5.927 1.00 94.88 469 GLY A C 1
ATOM 3600 O O . GLY A 1 469 ? 19.770 -2.690 6.824 1.00 94.88 469 GLY A O 1
ATOM 3601 N N . ILE A 1 470 ? 20.152 -2.158 4.683 1.00 95.00 470 ILE A N 1
ATOM 3602 C CA . ILE A 1 470 ? 20.509 -3.525 4.255 1.00 95.00 470 ILE A CA 1
ATOM 3603 C C . ILE A 1 470 ? 22.016 -3.823 4.282 1.00 95.00 470 ILE A C 1
ATOM 3605 O O . ILE A 1 470 ? 22.433 -4.972 4.126 1.00 95.00 470 ILE A O 1
ATOM 3609 N N . ALA A 1 471 ? 22.855 -2.802 4.474 1.00 94.44 471 ALA A N 1
ATOM 3610 C CA . ALA A 1 471 ? 24.305 -2.912 4.306 1.00 94.44 471 ALA A CA 1
ATOM 3611 C C . ALA A 1 471 ? 24.955 -3.945 5.243 1.00 94.44 471 ALA A C 1
ATOM 3613 O O . ALA A 1 471 ? 25.866 -4.661 4.829 1.00 94.44 471 ALA A O 1
ATOM 3614 N N . ALA A 1 472 ? 24.479 -4.054 6.487 1.00 93.31 472 ALA A N 1
ATOM 3615 C CA . ALA A 1 472 ? 24.986 -5.035 7.446 1.00 93.31 472 ALA A CA 1
ATOM 3616 C C . ALA A 1 472 ? 24.694 -6.479 7.000 1.00 93.31 472 ALA A C 1
ATOM 3618 O O . ALA A 1 472 ? 25.585 -7.325 7.045 1.00 93.31 472 ALA A O 1
ATOM 3619 N N . CYS A 1 473 ? 23.483 -6.741 6.493 1.00 93.06 473 CYS A N 1
ATOM 3620 C CA . CYS A 1 473 ? 23.100 -8.048 5.959 1.00 93.06 473 CYS A CA 1
ATOM 3621 C C . CYS A 1 473 ? 23.998 -8.445 4.774 1.00 93.06 473 CYS A C 1
ATOM 3623 O O . CYS A 1 473 ? 24.577 -9.530 4.775 1.00 93.06 473 CYS A O 1
ATOM 3625 N N . VAL A 1 474 ? 24.205 -7.539 3.809 1.00 92.00 474 VAL A N 1
ATOM 3626 C CA . VAL A 1 474 ? 25.077 -7.798 2.646 1.00 92.00 474 VAL A CA 1
ATOM 3627 C C . VAL A 1 474 ? 26.528 -8.033 3.062 1.00 92.00 474 VAL A C 1
ATOM 3629 O O . VAL A 1 474 ? 27.180 -8.935 2.539 1.00 92.00 474 VAL A O 1
ATOM 3632 N N . ARG A 1 475 ? 27.039 -7.260 4.026 1.00 92.69 475 ARG A N 1
ATOM 3633 C CA . ARG A 1 475 ? 28.399 -7.439 4.545 1.00 92.69 475 ARG A CA 1
ATOM 3634 C C . ARG A 1 475 ? 28.593 -8.837 5.131 1.00 92.69 475 ARG A C 1
ATOM 3636 O O . ARG A 1 475 ? 29.612 -9.461 4.851 1.00 92.69 475 ARG A O 1
ATOM 3643 N N . ASN A 1 476 ? 27.609 -9.336 5.878 1.00 91.81 476 ASN A N 1
ATOM 3644 C CA . ASN A 1 476 ? 27.645 -10.684 6.447 1.00 91.81 476 ASN A CA 1
ATOM 3645 C C . ASN A 1 476 ? 27.597 -11.765 5.357 1.00 91.81 476 ASN A C 1
ATOM 3647 O O . ASN A 1 476 ? 28.341 -12.734 5.433 1.00 91.81 476 ASN A O 1
ATOM 3651 N N . GLN A 1 477 ? 26.809 -11.569 4.295 1.00 88.06 477 GLN A N 1
ATOM 3652 C CA . GLN A 1 477 ? 26.772 -12.478 3.135 1.00 88.06 477 GLN A CA 1
ATOM 3653 C C . GLN A 1 477 ? 28.095 -12.522 2.346 1.00 88.06 477 GLN A C 1
ATOM 3655 O O . GLN A 1 477 ? 28.350 -13.455 1.584 1.00 88.06 477 GLN A O 1
ATOM 3660 N N . LEU A 1 478 ? 28.949 -11.509 2.512 1.00 87.81 478 LEU A N 1
ATOM 3661 C CA . LEU A 1 478 ? 30.279 -11.431 1.909 1.00 87.81 478 LEU A CA 1
ATOM 3662 C C . LEU A 1 478 ? 31.403 -11.875 2.861 1.00 87.81 478 LEU A C 1
ATOM 3664 O O . LEU A 1 478 ? 32.563 -11.870 2.446 1.00 87.81 478 LEU A O 1
ATOM 3668 N N . ALA A 1 479 ? 31.094 -12.261 4.105 1.00 83.88 479 ALA A N 1
ATOM 3669 C CA . ALA A 1 479 ? 32.075 -12.747 5.071 1.00 83.88 479 ALA A CA 1
ATOM 3670 C C . ALA A 1 479 ? 32.636 -14.101 4.595 1.00 83.88 479 ALA A C 1
ATOM 3672 O O . ALA A 1 479 ? 31.979 -15.129 4.700 1.00 83.88 479 ALA A O 1
ATOM 3673 N N . GLY A 1 480 ? 33.823 -14.087 3.988 1.00 82.56 480 GLY A N 1
ATOM 3674 C CA . GLY A 1 480 ? 34.443 -15.257 3.349 1.00 82.56 480 GLY A CA 1
ATOM 3675 C C . GLY A 1 480 ? 34.788 -15.056 1.871 1.00 82.56 480 GLY A C 1
ATOM 3676 O O . GLY A 1 480 ? 35.400 -15.928 1.261 1.00 82.56 480 GLY A O 1
ATOM 3677 N N . ARG A 1 481 ? 34.423 -13.913 1.278 1.00 85.69 481 ARG A N 1
ATOM 3678 C CA . ARG A 1 481 ? 34.960 -13.469 -0.018 1.00 85.69 481 ARG A CA 1
ATOM 3679 C C . ARG A 1 481 ? 36.246 -12.670 0.192 1.00 85.69 481 ARG A C 1
ATOM 3681 O O . ARG A 1 481 ? 36.423 -12.061 1.243 1.00 85.69 481 ARG A O 1
ATOM 3688 N N . GLU A 1 482 ? 37.101 -12.648 -0.827 1.00 88.12 482 GLU A N 1
ATOM 3689 C CA . GLU A 1 482 ? 38.323 -11.839 -0.837 1.00 88.12 482 GLU A CA 1
ATOM 3690 C C . GLU A 1 482 ? 38.025 -10.359 -0.576 1.00 88.12 482 GLU A C 1
ATOM 3692 O O . GLU A 1 482 ? 37.007 -9.823 -1.031 1.00 88.12 482 GLU A O 1
ATOM 3697 N N . ASP A 1 483 ? 38.948 -9.690 0.113 1.00 88.06 483 ASP A N 1
ATOM 3698 C CA . ASP A 1 483 ? 38.788 -8.297 0.531 1.00 88.06 483 ASP A CA 1
ATOM 3699 C C . ASP A 1 483 ? 38.536 -7.357 -0.645 1.00 88.06 483 ASP A C 1
ATOM 3701 O O . ASP A 1 483 ? 37.630 -6.532 -0.578 1.00 88.06 483 ASP A O 1
ATOM 3705 N N . ILE A 1 484 ? 39.224 -7.568 -1.768 1.00 88.06 484 ILE A N 1
ATOM 3706 C CA . ILE A 1 484 ? 39.045 -6.776 -2.991 1.00 88.06 484 ILE A CA 1
ATOM 3707 C C . ILE A 1 484 ? 37.603 -6.888 -3.515 1.00 88.06 484 ILE A C 1
ATOM 3709 O O . ILE A 1 484 ? 36.969 -5.886 -3.851 1.00 88.06 484 ILE A O 1
ATOM 3713 N N . ILE A 1 485 ? 37.048 -8.105 -3.557 1.00 84.12 485 ILE A N 1
ATOM 3714 C CA . ILE A 1 485 ? 35.670 -8.343 -4.017 1.00 84.12 485 ILE A CA 1
ATOM 3715 C C . ILE A 1 485 ? 34.676 -7.714 -3.038 1.00 84.12 485 ILE A C 1
ATOM 3717 O O . ILE A 1 485 ? 33.680 -7.113 -3.453 1.00 84.12 485 ILE A O 1
ATOM 3721 N N . ARG A 1 486 ? 34.936 -7.861 -1.738 1.00 87.88 486 ARG A N 1
ATOM 3722 C CA . ARG A 1 486 ? 34.099 -7.329 -0.665 1.00 87.88 486 ARG A CA 1
ATOM 3723 C C . ARG A 1 486 ? 34.056 -5.803 -0.702 1.00 87.88 486 ARG A C 1
ATOM 3725 O O . ARG A 1 486 ? 32.962 -5.244 -0.705 1.00 87.88 486 ARG A O 1
ATOM 3732 N N . GLU A 1 487 ? 35.202 -5.138 -0.797 1.00 88.50 487 GLU A N 1
ATOM 3733 C CA . GLU A 1 487 ? 35.304 -3.680 -0.903 1.00 88.50 487 GLU A CA 1
ATOM 3734 C C . GLU A 1 487 ? 34.638 -3.156 -2.174 1.00 88.50 487 GLU A C 1
ATOM 3736 O O . GLU A 1 487 ? 33.835 -2.226 -2.098 1.00 88.50 487 GLU A O 1
ATOM 3741 N N . HIS A 1 488 ? 34.870 -3.797 -3.325 1.00 87.25 488 HIS A N 1
ATOM 3742 C CA . HIS A 1 488 ? 34.230 -3.407 -4.580 1.00 87.25 488 HIS A CA 1
ATOM 3743 C C . HIS A 1 488 ? 32.698 -3.497 -4.496 1.00 87.25 488 HIS A C 1
ATOM 3745 O O . HIS A 1 488 ? 31.994 -2.535 -4.814 1.00 87.25 488 HIS A O 1
ATOM 3751 N N . LYS A 1 489 ? 32.159 -4.634 -4.029 1.00 87.00 489 LYS A N 1
ATOM 3752 C CA . LYS A 1 489 ? 30.706 -4.834 -3.901 1.00 87.00 489 LYS A CA 1
ATOM 3753 C C . LYS A 1 489 ? 30.074 -3.913 -2.862 1.00 87.00 489 LYS A C 1
ATOM 3755 O O . LYS A 1 489 ? 28.977 -3.416 -3.098 1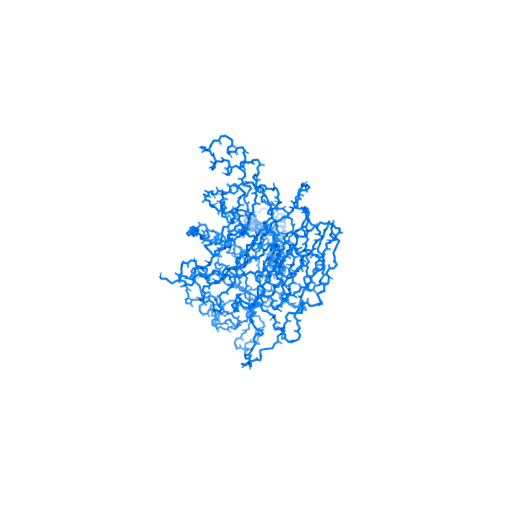.00 87.00 489 LYS A O 1
ATOM 3760 N N . MET A 1 490 ? 30.747 -3.670 -1.737 1.00 91.75 490 MET A N 1
ATOM 3761 C CA . MET A 1 490 ? 30.247 -2.763 -0.701 1.00 91.75 490 MET A CA 1
ATOM 3762 C C . MET A 1 490 ? 30.322 -1.294 -1.133 1.00 91.75 490 MET A C 1
ATOM 3764 O O . MET A 1 490 ? 29.397 -0.540 -0.847 1.00 91.75 490 MET A O 1
ATOM 3768 N N . GLY A 1 491 ? 31.364 -0.888 -1.865 1.00 89.00 491 GLY A N 1
ATOM 3769 C CA . GLY A 1 491 ? 31.544 0.489 -2.339 1.00 89.00 491 GLY A CA 1
ATOM 3770 C C . GLY A 1 491 ? 30.524 0.928 -3.395 1.00 89.00 491 GLY A C 1
ATOM 3771 O O . GLY A 1 491 ? 30.231 2.115 -3.514 1.00 89.00 491 GLY A O 1
ATOM 3772 N N . CYS A 1 492 ? 29.941 -0.020 -4.135 1.00 89.69 492 CYS A N 1
ATOM 3773 C CA . CYS A 1 492 ? 28.865 0.230 -5.100 1.00 89.69 492 CYS A CA 1
ATOM 3774 C C . CYS A 1 492 ? 27.494 -0.294 -4.641 1.00 89.69 492 CYS A C 1
ATOM 3776 O O . CYS A 1 492 ? 26.565 -0.402 -5.456 1.00 89.69 492 CYS A O 1
ATOM 3778 N N . LEU A 1 493 ? 27.358 -0.653 -3.358 1.00 92.69 493 LEU A N 1
ATOM 3779 C CA . LEU A 1 493 ? 26.131 -1.234 -2.835 1.00 92.69 493 LEU A CA 1
ATOM 3780 C C . LEU A 1 493 ? 24.986 -0.220 -2.907 1.00 92.69 493 LEU A C 1
ATOM 3782 O O . LEU A 1 493 ? 25.068 0.883 -2.377 1.00 92.69 493 LEU A O 1
ATOM 3786 N N . ARG A 1 494 ? 23.893 -0.632 -3.538 1.00 92.25 494 ARG A N 1
ATOM 3787 C CA . ARG A 1 494 ? 22.625 0.090 -3.574 1.00 92.25 494 ARG A CA 1
ATOM 3788 C C . ARG A 1 494 ? 21.476 -0.893 -3.695 1.00 92.25 494 ARG A C 1
ATOM 3790 O O . ARG A 1 494 ? 21.657 -2.010 -4.194 1.00 92.25 494 ARG A O 1
ATOM 3797 N N . ILE A 1 495 ? 20.294 -0.444 -3.305 1.00 93.31 495 ILE A N 1
ATOM 3798 C CA . ILE A 1 495 ? 19.050 -1.139 -3.613 1.00 93.31 495 ILE A CA 1
ATOM 3799 C C . ILE A 1 495 ? 18.771 -0.947 -5.108 1.00 93.31 495 ILE A C 1
ATOM 3801 O O . ILE A 1 495 ? 18.709 0.178 -5.602 1.00 93.31 495 ILE A O 1
ATOM 3805 N N . SER A 1 496 ? 18.684 -2.050 -5.851 1.00 89.50 496 SER A N 1
ATOM 3806 C CA . SER A 1 496 ? 18.392 -2.049 -7.290 1.00 89.50 496 SER A CA 1
ATOM 3807 C C . SER A 1 496 ? 16.908 -2.251 -7.574 1.00 89.50 496 SER A C 1
ATOM 3809 O O . SER A 1 496 ? 16.418 -1.789 -8.606 1.00 89.50 496 SER A O 1
ATOM 3811 N N . CYS A 1 497 ? 16.190 -2.911 -6.664 1.00 87.50 497 CYS A N 1
ATOM 3812 C CA . CYS A 1 497 ? 14.754 -3.104 -6.754 1.00 87.50 497 CYS A CA 1
ATOM 3813 C C . CYS A 1 497 ? 14.110 -3.395 -5.405 1.00 87.50 497 CYS A C 1
ATOM 3815 O O . CYS A 1 497 ? 14.772 -3.852 -4.473 1.00 87.50 497 CYS A O 1
ATOM 3817 N N . ILE A 1 498 ? 12.811 -3.126 -5.331 1.00 91.38 498 ILE A N 1
ATOM 3818 C CA . ILE A 1 498 ? 11.980 -3.388 -4.165 1.00 91.38 498 ILE A CA 1
ATOM 3819 C C . ILE A 1 498 ? 10.588 -3.796 -4.640 1.00 91.38 498 ILE A C 1
ATOM 3821 O O . ILE A 1 498 ? 10.105 -3.261 -5.637 1.00 91.38 498 ILE A O 1
ATOM 3825 N N . THR A 1 499 ? 9.971 -4.748 -3.956 1.00 89.19 499 THR A N 1
ATOM 3826 C CA . THR A 1 499 ? 8.579 -5.148 -4.184 1.00 89.19 499 THR A CA 1
ATOM 3827 C C . THR A 1 499 ? 8.025 -5.802 -2.925 1.00 89.19 499 THR A C 1
ATOM 3829 O O . THR A 1 499 ? 8.791 -6.251 -2.067 1.00 89.19 499 THR A O 1
ATOM 3832 N N . VAL A 1 500 ? 6.707 -5.912 -2.841 1.00 87.06 500 VAL A N 1
ATOM 3833 C CA . VAL A 1 500 ? 6.025 -6.675 -1.797 1.00 87.06 500 VAL A CA 1
ATOM 3834 C C . VAL A 1 500 ? 5.310 -7.856 -2.437 1.00 87.06 500 VAL A C 1
ATOM 3836 O O . VAL A 1 500 ? 4.591 -7.688 -3.415 1.00 87.06 500 VAL A O 1
ATOM 3839 N N . ALA A 1 501 ? 5.526 -9.049 -1.890 1.00 81.19 501 ALA A N 1
ATOM 3840 C CA . ALA A 1 501 ? 4.858 -10.275 -2.316 1.00 81.19 501 ALA A CA 1
ATOM 3841 C C . ALA A 1 501 ? 4.829 -11.273 -1.156 1.00 81.19 501 ALA A C 1
ATOM 3843 O O . ALA A 1 501 ? 5.781 -11.310 -0.371 1.00 81.19 501 ALA A O 1
ATOM 3844 N N . THR A 1 502 ? 3.755 -12.068 -1.052 1.00 76.75 502 THR A N 1
ATOM 3845 C CA . THR A 1 502 ? 3.582 -13.129 -0.033 1.00 76.75 502 THR A CA 1
ATOM 3846 C C . THR A 1 502 ? 3.908 -12.654 1.383 1.00 76.75 502 THR A C 1
ATOM 3848 O O . THR A 1 502 ? 4.693 -13.278 2.099 1.00 76.75 502 THR A O 1
ATOM 3851 N N . SER A 1 503 ? 3.418 -11.463 1.737 1.00 82.12 503 SER A N 1
ATOM 3852 C CA . SER A 1 503 ? 3.666 -10.837 3.043 1.00 82.12 503 SER A CA 1
ATOM 3853 C C . SER A 1 503 ? 5.149 -10.676 3.402 1.00 82.12 503 SER A C 1
ATOM 3855 O O . SER A 1 503 ? 5.522 -10.578 4.573 1.00 82.12 503 SER A O 1
ATOM 3857 N N . GLN A 1 504 ? 6.012 -10.591 2.390 1.00 87.19 504 GLN A N 1
ATOM 3858 C CA . GLN A 1 504 ? 7.416 -10.238 2.516 1.00 87.19 504 GLN A CA 1
ATOM 3859 C C . GLN A 1 504 ? 7.737 -9.027 1.649 1.00 87.19 504 GLN A C 1
ATOM 3861 O O . GLN A 1 504 ? 7.230 -8.850 0.541 1.00 87.19 504 GLN A O 1
ATOM 3866 N N . LEU A 1 505 ? 8.627 -8.192 2.167 1.00 91.25 505 LEU A N 1
ATOM 3867 C CA . LEU A 1 505 ? 9.298 -7.174 1.387 1.00 91.25 505 LEU A CA 1
ATOM 3868 C C . LEU A 1 505 ? 10.563 -7.791 0.795 1.00 91.25 505 LEU A C 1
ATOM 3870 O O . LEU A 1 505 ? 11.430 -8.282 1.524 1.00 91.25 505 LEU A O 1
ATOM 3874 N N . TRP A 1 506 ? 10.674 -7.735 -0.525 1.00 91.38 506 TRP A N 1
ATOM 3875 C CA . TRP A 1 506 ? 11.800 -8.276 -1.263 1.00 91.38 506 TRP A CA 1
ATOM 3876 C C . TRP A 1 506 ? 12.652 -7.149 -1.826 1.00 91.38 506 TRP A C 1
ATOM 3878 O O . TRP A 1 506 ? 12.147 -6.208 -2.437 1.00 91.38 506 TRP A O 1
ATOM 3888 N N . ILE A 1 507 ? 13.961 -7.255 -1.621 1.00 92.69 507 ILE A N 1
ATOM 3889 C CA . ILE A 1 507 ? 14.931 -6.205 -1.906 1.00 92.69 507 ILE A CA 1
ATOM 3890 C C . ILE A 1 507 ? 16.061 -6.805 -2.740 1.00 92.69 507 ILE A C 1
ATOM 3892 O O . ILE A 1 507 ? 16.835 -7.636 -2.263 1.00 92.69 507 ILE A O 1
ATOM 3896 N N . GLY A 1 508 ? 16.189 -6.366 -3.988 1.00 89.81 508 GLY A N 1
ATOM 3897 C CA . GLY A 1 508 ? 17.349 -6.684 -4.814 1.00 89.81 508 GLY A CA 1
ATOM 3898 C C . GLY A 1 508 ? 18.473 -5.680 -4.600 1.00 89.81 508 GLY A C 1
ATOM 3899 O O . GLY A 1 508 ? 18.248 -4.484 -4.394 1.00 89.81 508 GLY A O 1
ATOM 3900 N N . THR A 1 509 ? 19.708 -6.168 -4.663 1.00 90.69 509 THR A N 1
ATOM 3901 C CA . THR A 1 509 ? 20.910 -5.363 -4.422 1.00 90.69 509 THR A CA 1
ATOM 3902 C C . THR A 1 509 ? 21.837 -5.357 -5.634 1.00 90.69 509 THR A C 1
ATOM 3904 O O . THR A 1 509 ? 21.944 -6.346 -6.361 1.00 90.69 509 THR A O 1
ATOM 3907 N N . SER A 1 510 ? 22.593 -4.273 -5.827 1.00 88.50 510 SER A N 1
ATOM 3908 C CA . SER A 1 510 ? 23.648 -4.211 -6.857 1.00 88.50 510 SER A CA 1
ATOM 3909 C C . SER A 1 510 ? 24.759 -5.253 -6.665 1.00 88.50 510 SER A C 1
ATOM 3911 O O . SER A 1 510 ? 25.459 -5.583 -7.621 1.00 88.50 510 SER A O 1
ATOM 3913 N N . ALA A 1 511 ? 24.900 -5.803 -5.456 1.00 86.06 511 ALA A N 1
ATOM 3914 C CA . ALA A 1 511 ? 25.875 -6.836 -5.125 1.00 86.06 511 ALA A CA 1
ATOM 3915 C C . ALA A 1 511 ? 25.467 -8.255 -5.581 1.00 86.06 511 ALA A C 1
ATOM 3917 O O . ALA A 1 511 ? 26.298 -9.169 -5.492 1.00 86.06 511 ALA A O 1
ATOM 3918 N N . GLY A 1 512 ? 24.242 -8.446 -6.094 1.00 81.06 512 GLY A N 1
ATOM 3919 C CA . GLY A 1 512 ? 23.727 -9.752 -6.533 1.00 81.06 512 GLY A CA 1
ATOM 3920 C C . GLY A 1 512 ? 23.180 -10.613 -5.390 1.00 81.06 512 GLY A C 1
ATOM 3921 O O . GLY A 1 512 ? 23.303 -11.836 -5.414 1.00 81.06 512 GLY A O 1
ATOM 3922 N N . PHE A 1 513 ? 22.632 -9.972 -4.360 1.00 85.69 513 PHE A N 1
ATOM 3923 C CA . PHE A 1 513 ? 21.876 -10.637 -3.301 1.00 85.69 513 PHE A CA 1
ATOM 3924 C C . PHE A 1 513 ? 20.420 -10.199 -3.346 1.00 85.69 513 PHE A C 1
ATOM 3926 O O . PHE A 1 513 ? 20.136 -9.023 -3.602 1.00 85.69 513 PHE A O 1
ATOM 3933 N N . ILE A 1 514 ? 19.532 -11.145 -3.053 1.00 88.75 514 ILE A N 1
ATOM 3934 C CA . ILE A 1 514 ? 18.121 -10.893 -2.776 1.00 88.75 514 ILE A CA 1
ATOM 3935 C C . ILE A 1 514 ? 17.957 -10.964 -1.264 1.00 88.75 514 ILE A C 1
ATOM 3937 O O . ILE A 1 514 ? 18.315 -11.966 -0.643 1.00 88.75 514 ILE A O 1
ATOM 3941 N N . ILE A 1 515 ? 17.461 -9.882 -0.680 1.00 90.81 515 ILE A N 1
ATOM 3942 C CA . ILE A 1 515 ? 17.165 -9.779 0.743 1.00 90.81 515 ILE A CA 1
ATOM 3943 C C . ILE A 1 515 ? 15.658 -9.815 0.917 1.00 90.81 515 ILE A C 1
ATOM 3945 O O . ILE A 1 515 ? 14.936 -9.145 0.182 1.00 90.81 515 ILE A O 1
ATOM 3949 N N . THR A 1 516 ? 15.194 -10.569 1.902 1.00 90.62 516 THR A N 1
ATOM 3950 C CA . THR A 1 516 ? 13.786 -10.601 2.277 1.00 90.62 516 THR A CA 1
ATOM 3951 C C . THR A 1 516 ? 13.608 -10.246 3.736 1.00 90.62 516 THR A C 1
ATOM 3953 O O . THR A 1 516 ? 14.491 -10.470 4.572 1.00 90.62 516 THR A O 1
ATOM 3956 N N . THR A 1 517 ? 12.456 -9.667 4.037 1.00 90.94 517 THR A N 1
ATOM 3957 C CA . THR A 1 517 ? 12.032 -9.408 5.404 1.00 90.94 517 THR A CA 1
ATOM 3958 C C . THR A 1 517 ? 10.513 -9.534 5.508 1.00 90.94 517 THR A C 1
ATOM 3960 O O . THR A 1 517 ? 9.817 -9.120 4.576 1.00 90.94 517 THR A O 1
ATOM 3963 N N . PRO A 1 518 ? 9.967 -10.115 6.593 1.00 89.69 518 PRO A N 1
ATOM 3964 C CA . PRO A 1 518 ? 8.526 -10.141 6.810 1.00 89.69 518 PRO A CA 1
ATOM 3965 C C . PRO A 1 518 ? 7.954 -8.725 6.771 1.00 89.69 518 PRO A C 1
ATOM 3967 O O . PRO A 1 518 ? 8.463 -7.817 7.432 1.00 89.69 518 PRO A O 1
ATOM 3970 N N . LEU A 1 519 ? 6.885 -8.539 6.002 1.00 88.62 519 LEU A N 1
ATOM 3971 C CA . LEU A 1 519 ? 6.300 -7.233 5.725 1.00 88.62 519 LEU A CA 1
ATOM 3972 C C . LEU A 1 519 ? 5.893 -6.512 7.015 1.00 88.62 519 LEU A C 1
ATOM 3974 O O . LEU A 1 519 ? 6.218 -5.340 7.188 1.00 88.62 519 LEU A O 1
ATOM 3978 N N . HIS A 1 520 ? 5.255 -7.217 7.954 1.00 86.50 520 HIS A N 1
ATOM 3979 C CA . HIS A 1 520 ? 4.896 -6.661 9.260 1.00 86.50 520 HIS A CA 1
ATOM 3980 C C . HIS A 1 520 ? 6.114 -6.108 10.020 1.00 86.50 520 HIS A C 1
ATOM 3982 O O . HIS A 1 520 ? 6.052 -5.017 10.592 1.00 86.50 520 HIS A O 1
ATOM 3988 N N . CYS A 1 521 ? 7.243 -6.824 9.997 1.00 89.62 521 CYS A N 1
ATOM 3989 C CA . CYS A 1 521 ? 8.471 -6.366 10.641 1.00 89.62 521 CYS A CA 1
ATOM 3990 C C . CYS A 1 521 ? 9.049 -5.146 9.920 1.00 89.62 521 CYS A C 1
ATOM 3992 O O . CYS A 1 521 ? 9.438 -4.189 10.579 1.00 89.62 521 CYS A O 1
ATOM 3994 N N . ALA A 1 522 ? 9.055 -5.139 8.584 1.00 90.94 522 ALA A N 1
ATOM 3995 C CA . ALA A 1 522 ? 9.506 -3.988 7.800 1.00 90.94 522 ALA A CA 1
ATOM 3996 C C . ALA A 1 522 ? 8.671 -2.727 8.063 1.00 90.94 522 ALA A C 1
ATOM 3998 O O . ALA A 1 522 ? 9.210 -1.623 8.051 1.00 90.94 522 ALA A O 1
ATOM 3999 N N . LYS A 1 523 ? 7.364 -2.889 8.316 1.00 89.25 523 LYS A N 1
ATOM 4000 C CA . LYS A 1 523 ? 6.466 -1.792 8.691 1.00 89.25 523 LYS A CA 1
ATOM 4001 C C . LYS A 1 523 ? 6.808 -1.259 10.090 1.00 89.25 523 LYS A C 1
ATOM 4003 O O . LYS A 1 523 ? 6.993 -0.060 10.255 1.00 89.25 523 LYS A O 1
ATOM 4008 N N . THR A 1 524 ? 6.926 -2.135 11.088 1.00 85.69 524 THR A N 1
ATOM 4009 C CA . THR A 1 524 ? 6.863 -1.742 12.513 1.00 85.69 524 THR A CA 1
ATOM 4010 C C . THR A 1 524 ? 8.203 -1.681 13.245 1.00 85.69 524 THR A C 1
ATOM 4012 O O . THR A 1 524 ? 8.315 -0.977 14.247 1.00 85.69 524 THR A O 1
ATOM 4015 N N . GLN A 1 525 ? 9.222 -2.413 12.791 1.00 88.94 525 GLN A N 1
ATOM 4016 C CA . GLN A 1 525 ? 10.481 -2.563 13.520 1.00 88.94 525 GLN A CA 1
ATOM 4017 C C . GLN A 1 525 ? 11.577 -1.662 12.935 1.00 88.94 525 GLN A C 1
ATOM 4019 O O . GLN A 1 525 ? 11.739 -1.621 11.715 1.00 88.94 525 GLN A O 1
ATOM 4024 N N . PRO A 1 526 ? 12.394 -0.997 13.773 1.00 88.56 526 PRO A N 1
ATOM 4025 C CA . PRO A 1 526 ? 13.523 -0.193 13.296 1.00 88.56 526 PRO A CA 1
ATOM 4026 C C . PRO A 1 526 ? 14.651 -1.051 12.704 1.00 88.56 526 PRO A C 1
ATOM 4028 O O . PRO A 1 526 ? 15.384 -0.611 11.827 1.00 88.56 526 PRO A O 1
ATOM 4031 N N . ASN A 1 527 ? 14.787 -2.295 13.173 1.00 89.94 527 ASN A N 1
ATOM 4032 C CA . ASN A 1 527 ? 15.765 -3.264 12.684 1.00 89.94 527 ASN A CA 1
ATOM 4033 C C . ASN A 1 527 ? 15.047 -4.576 12.356 1.00 89.94 527 ASN A C 1
ATOM 4035 O O . ASN A 1 527 ? 15.088 -5.510 13.161 1.00 89.94 527 ASN A O 1
ATOM 4039 N N . PRO A 1 528 ? 14.347 -4.649 11.214 1.00 92.19 528 PRO A N 1
ATOM 4040 C CA . PRO A 1 528 ? 13.623 -5.851 10.852 1.00 92.19 528 PRO A CA 1
ATOM 4041 C C . PRO A 1 528 ? 14.606 -6.994 10.541 1.00 92.19 528 PRO A C 1
ATOM 4043 O O . PRO A 1 528 ? 15.720 -6.746 10.065 1.00 92.19 528 PRO A O 1
ATOM 4046 N N . PRO A 1 529 ? 14.227 -8.260 10.783 1.00 90.00 529 PRO A N 1
ATOM 4047 C CA . PRO A 1 529 ? 15.068 -9.395 10.438 1.00 90.00 529 PRO A CA 1
ATOM 4048 C C . PRO A 1 529 ? 15.239 -9.459 8.918 1.00 90.00 529 PRO A C 1
ATOM 4050 O O . PRO A 1 529 ? 14.258 -9.474 8.172 1.00 90.00 529 PRO A O 1
ATOM 4053 N N . LEU A 1 530 ? 16.494 -9.492 8.466 1.00 91.62 530 LEU A N 1
ATOM 4054 C CA . LEU A 1 530 ? 16.862 -9.540 7.053 1.00 91.62 530 LEU A CA 1
ATOM 4055 C C . LEU A 1 530 ? 17.477 -10.901 6.722 1.00 91.62 530 LEU A C 1
ATOM 4057 O O . LEU A 1 530 ? 18.512 -11.268 7.281 1.00 91.62 530 LEU A O 1
ATOM 4061 N N . SER A 1 531 ? 16.878 -11.617 5.774 1.00 86.50 531 SER A N 1
ATOM 4062 C CA . SER A 1 531 ? 17.406 -12.877 5.250 1.00 86.50 531 SER A CA 1
ATOM 4063 C C . SER A 1 531 ? 17.988 -12.658 3.859 1.00 86.50 531 SER A C 1
ATOM 4065 O O . SER A 1 531 ? 17.301 -12.163 2.973 1.00 86.50 531 SER A O 1
ATOM 4067 N N . GLY A 1 532 ? 19.265 -12.991 3.665 1.00 80.75 532 GLY A N 1
ATOM 4068 C CA . GLY A 1 532 ? 19.950 -12.849 2.381 1.00 80.75 532 GLY A CA 1
ATOM 4069 C C . GLY A 1 532 ? 20.091 -14.190 1.668 1.00 80.75 532 GLY A C 1
ATOM 4070 O O . GLY A 1 532 ? 20.533 -15.169 2.269 1.00 80.75 532 GLY A O 1
ATOM 4071 N N . ARG A 1 533 ? 19.765 -14.227 0.375 1.00 78.69 533 ARG A N 1
ATOM 4072 C CA . ARG A 1 533 ? 20.042 -15.358 -0.519 1.00 78.69 533 ARG A CA 1
ATOM 4073 C C . ARG A 1 533 ? 20.844 -14.887 -1.726 1.00 78.69 533 ARG A C 1
ATOM 4075 O O . ARG A 1 533 ? 20.681 -13.762 -2.208 1.00 78.69 533 ARG A O 1
ATOM 4082 N N . VAL A 1 534 ? 21.721 -15.757 -2.226 1.00 67.06 534 VAL A N 1
ATOM 4083 C CA . VAL A 1 534 ? 22.408 -15.517 -3.499 1.00 67.06 534 VAL A CA 1
ATOM 4084 C C . VAL A 1 534 ? 21.361 -15.576 -4.603 1.00 67.06 534 VAL A C 1
ATOM 4086 O O . VAL A 1 534 ? 20.683 -16.586 -4.768 1.00 67.06 534 VAL A O 1
ATOM 4089 N N . GLY A 1 535 ? 21.235 -14.492 -5.355 1.00 58.72 535 GLY A N 1
ATOM 4090 C CA . GLY A 1 535 ? 20.355 -14.424 -6.509 1.00 58.72 535 GLY A CA 1
ATOM 4091 C C . GLY A 1 535 ? 21.019 -13.569 -7.569 1.00 58.72 535 GLY A C 1
ATOM 4092 O O . GLY A 1 535 ? 21.372 -12.421 -7.308 1.00 58.72 535 GLY A O 1
ATOM 4093 N N . PHE A 1 536 ? 21.198 -14.105 -8.775 1.00 46.94 536 PHE A N 1
ATOM 4094 C CA . PHE A 1 536 ? 21.663 -13.319 -9.917 1.00 46.94 536 PHE A CA 1
ATOM 4095 C C . PHE A 1 536 ? 20.536 -12.395 -10.395 1.00 46.94 536 PHE A C 1
ATOM 4097 O O . PHE A 1 536 ? 19.946 -12.593 -11.448 1.00 46.94 536 PHE A O 1
ATOM 4104 N N . LEU A 1 537 ? 20.213 -11.382 -9.595 1.00 43.28 537 LEU A N 1
ATOM 4105 C CA . LEU A 1 537 ? 19.163 -10.422 -9.889 1.00 43.28 537 LEU A CA 1
ATOM 4106 C C . LEU A 1 537 ? 19.810 -9.069 -10.193 1.00 43.28 537 LEU A C 1
ATOM 4108 O O . LEU A 1 537 ? 20.101 -8.275 -9.302 1.00 43.28 537 LEU A O 1
ATOM 4112 N N . ARG A 1 538 ? 20.067 -8.794 -11.474 1.00 39.78 538 ARG A N 1
ATOM 4113 C CA . ARG A 1 538 ? 20.468 -7.448 -11.929 1.00 39.78 538 ARG A CA 1
ATOM 4114 C C . ARG A 1 538 ? 19.269 -6.513 -12.153 1.00 39.78 538 ARG A C 1
ATOM 4116 O O . ARG A 1 538 ? 19.456 -5.427 -12.689 1.00 39.78 538 ARG A O 1
ATOM 4123 N N . ILE A 1 539 ? 18.053 -6.912 -11.764 1.00 43.28 539 ILE A N 1
ATOM 4124 C CA . ILE A 1 539 ? 16.817 -6.325 -12.297 1.00 43.28 539 ILE A CA 1
ATOM 4125 C C . ILE A 1 539 ? 15.800 -6.010 -11.197 1.00 43.28 539 ILE A C 1
ATOM 4127 O O . ILE A 1 539 ? 15.712 -6.711 -10.190 1.00 43.28 539 ILE A O 1
ATOM 4131 N N . ARG A 1 540 ? 14.980 -4.989 -11.478 1.00 37.56 540 ARG A N 1
ATOM 4132 C CA . ARG A 1 540 ? 13.624 -4.719 -10.965 1.00 37.56 540 ARG A CA 1
ATOM 4133 C C . ARG A 1 540 ? 12.630 -5.881 -11.127 1.00 37.56 540 ARG A C 1
ATOM 4135 O O . ARG A 1 540 ? 11.550 -5.683 -11.661 1.00 37.56 540 ARG A O 1
ATOM 4142 N N . LEU A 1 541 ? 12.983 -7.094 -10.706 1.00 43.72 541 LEU A N 1
ATOM 4143 C CA . LEU A 1 541 ? 12.134 -8.270 -10.892 1.00 43.72 541 LEU A CA 1
ATOM 4144 C C . LEU A 1 541 ? 12.145 -9.178 -9.673 1.00 43.72 541 LEU A C 1
ATOM 4146 O O . LEU A 1 541 ? 12.961 -10.081 -9.538 1.00 43.72 541 LEU A O 1
ATOM 4150 N N . LEU A 1 542 ? 11.174 -8.944 -8.811 1.00 41.16 542 LEU A N 1
ATOM 4151 C CA . LEU A 1 542 ? 10.612 -9.961 -7.949 1.00 41.16 542 LEU A CA 1
ATOM 4152 C C . LEU A 1 542 ? 9.132 -9.964 -8.299 1.00 41.16 542 LEU A C 1
ATOM 4154 O O . LEU A 1 542 ? 8.391 -9.062 -7.934 1.00 41.16 542 LEU A O 1
ATOM 4158 N N . LEU A 1 543 ? 8.747 -10.895 -9.156 1.00 37.81 543 LEU A N 1
ATOM 4159 C CA . LEU A 1 543 ? 7.360 -11.110 -9.525 1.00 37.81 543 LEU A CA 1
ATOM 4160 C C . LEU A 1 543 ? 7.071 -12.544 -9.114 1.00 37.81 543 LEU A C 1
ATOM 4162 O O . LEU A 1 543 ? 7.740 -13.460 -9.593 1.00 37.81 543 LEU A O 1
ATOM 4166 N N . TRP A 1 544 ? 6.143 -12.718 -8.182 1.00 37.97 544 TRP A N 1
ATOM 4167 C CA . TRP A 1 544 ? 5.570 -14.020 -7.884 1.00 37.97 544 TRP A CA 1
ATOM 4168 C C . TRP A 1 544 ? 4.056 -13.908 -7.812 1.00 37.97 544 TRP A C 1
ATOM 4170 O O . TRP A 1 544 ? 3.490 -12.825 -7.665 1.00 37.97 544 TRP A O 1
ATOM 4180 N N . LEU A 1 545 ? 3.467 -15.069 -8.009 1.00 31.31 545 LEU A N 1
ATOM 4181 C CA . LEU A 1 545 ? 2.111 -15.371 -8.375 1.00 31.31 545 LEU A CA 1
ATOM 4182 C C . LEU A 1 545 ? 1.450 -16.038 -7.174 1.00 31.31 545 LEU A C 1
ATOM 4184 O O . LEU A 1 545 ? 1.996 -17.033 -6.720 1.00 31.31 545 LEU A O 1
ATOM 4188 N N . GLU A 1 546 ? 0.322 -15.541 -6.667 1.00 23.97 546 GLU A N 1
ATOM 4189 C CA . GLU A 1 546 ? -0.466 -16.330 -5.711 1.00 23.97 546 GLU A CA 1
ATOM 4190 C C . GLU A 1 546 ? -0.828 -17.675 -6.361 1.00 23.97 546 GLU A C 1
ATOM 4192 O O . GLU A 1 546 ? -1.456 -17.707 -7.420 1.00 23.97 546 GLU A O 1
ATOM 4197 N N . GLU A 1 547 ? -0.366 -18.781 -5.772 1.00 24.50 547 GLU A N 1
ATOM 4198 C CA . GLU A 1 547 ? -0.858 -20.116 -6.109 1.00 24.50 547 GLU A CA 1
ATOM 4199 C C . GLU A 1 547 ? -2.318 -20.203 -5.655 1.00 24.50 547 GLU A C 1
ATOM 4201 O O . GLU A 1 547 ? -2.620 -20.051 -4.471 1.00 24.50 547 GLU A O 1
ATOM 4206 N N . SER A 1 548 ? -3.224 -20.459 -6.598 1.00 22.33 548 SER A N 1
ATOM 4207 C CA . SER A 1 548 ? -4.493 -21.100 -6.289 1.00 22.33 548 SER A CA 1
ATOM 4208 C C . SER A 1 548 ? -4.179 -22.519 -5.811 1.00 22.33 548 SER A C 1
ATOM 4210 O O . SER A 1 548 ? -3.683 -23.350 -6.572 1.00 22.33 548 SER A O 1
ATOM 4212 N N . GLU A 1 549 ? -4.406 -22.782 -4.524 1.00 23.39 549 GLU A N 1
ATOM 4213 C CA . GLU A 1 549 ? -4.297 -24.121 -3.950 1.00 23.39 549 GLU A CA 1
ATOM 4214 C C . GLU A 1 549 ? -5.360 -25.042 -4.576 1.00 23.39 549 GLU A C 1
ATOM 4216 O O . GLU A 1 549 ? -6.539 -24.963 -4.241 1.00 23.39 549 GLU A O 1
ATOM 4221 N N . GLU A 1 550 ? -4.936 -25.957 -5.449 1.00 21.81 550 GLU A N 1
ATOM 4222 C CA . GLU A 1 550 ? -5.587 -27.259 -5.621 1.00 21.81 550 GLU A CA 1
ATOM 4223 C C . GLU A 1 550 ? -4.576 -28.366 -5.289 1.00 21.81 550 GLU A C 1
ATOM 4225 O O . GLU A 1 550 ? -3.747 -28.737 -6.124 1.00 21.81 550 GLU A O 1
ATOM 4230 N N . LEU A 1 551 ? -4.646 -28.867 -4.047 1.00 25.08 551 LEU A N 1
ATOM 4231 C CA . LEU A 1 551 ? -4.742 -30.298 -3.703 1.00 25.08 551 LEU A CA 1
ATOM 4232 C C . LEU A 1 551 ? -4.980 -30.513 -2.204 1.00 25.08 551 LEU A C 1
ATOM 4234 O O . LEU A 1 551 ? -4.107 -30.126 -1.395 1.00 25.08 551 LEU A O 1
#

Organism: NCBI:txid51022

pLDDT: mean 84.02, std 14.65, range [21.81, 97.75]

Radius of gyration: 29.34 Å; chains: 1; bounding box: 84×53×105 Å

InterPro domains:
  IPR011044 Quinoprotein amine dehydrogenase, beta chain-like [SSF50969] (251-511)
  IPR011993 PH-like domain superfamily [G3DSA:2.30.29.30] (2-148)
  IPR039919 Rho guanine nucleotide exchange factor 10/17 [PTHR12877] (2-533)